Protein AF-0000000066258522 (afdb_homodimer)

Organism: Desulfitobacterium hafniense (strain DSM 10664 / DCB-2) (NCBI:txid272564)

Secondary structure (DSSP, 8-state):
--EEEEE---SHHHHHHHHHHT-SEEEEE--TTSTTB--HHHHHHHHHTSPSS-EEEEEESS--HHHHHHHHHHHT-SEEEE-SS--GGGGTTSSSEEEEEEEEE----SS------------------S--GGGTTPPTTS-SEEEEEEE-TT--S---PPP-TTSHHHHHHHHHHHHTTSPEEE-SS--TTTHHHHHHHH--SEEEESGGGEETTEE-HHHHHHHHHHHHHS---/--EEEEE---SHHHHHHHHHHT-SEEEEE--TTSTTB--HHHHHHHHHTSPSS-EEEEEESS--HHHHHHHHHHHT-SEEEE-SS--GGGGTTSSSEEEEEEEEE----S-------------------S--GGGTTPPTTS-SEEEEEEE-TT-SS---PPP-TTSHHHHHHHHHHHHTTSPEEE-SS--TTTHHHHHHHH--SEEEESGGGEETTEE-HHHHHHHHHHHTTS---

Sequence (474 aa):
MPRIKICGIRTREEARWAAEAGADALGFIFAPHSKRYIQPETAREIILSLPPLISKVGVFAQASPEHVGRIVHECSLDTIQLHGNEDPRLYRHLSVTKIKAFSFPSAPAPGNSSAAAPDFSLVETSPSSSLPTSFRELPPASLHGILLDSSAGGRTGGTGIPLPWHTPEFQDFLHQVGDLGYPLILAGGLNPDNILEAIRLTRPYGVDVSSGVERNGRKDREKIQHFISQARKESPLMPRIKICGIRTREEARWAAEAGADALGFIFAPHSKRYIQPETAREIILSLPPLISKVGVFAQASPEHVGRIVHECSLDTIQLHGNEDPRLYRHLSVTKIKAFSFPSAPAPGNSSAAAPDFSLVETSPSSSLPTSFRELPPASLHGILLDSSAGGRTGGTGIPLPWHTPEFQDFLHQVGDLGYPLILAGGLNPDNILEAIRLTRPYGVDVSSGVERNGRKDREKIQHFISQARKESPL

Foldseek 3Di:
DAAEEEELDAALVLLVLLVVLPHQEYEAECEVVDPSHYDLVRLLVSLVPHDPRHAYEYEYEPDQLVVVLVSCVSNVHQEYEYLYPDQLQNNQPRNHAYEYEDEDEDPQPPDDPDDCDDPCDPPCPPVPVDPPPVLLDDDPSSHAAYEYEYDYDGDSDQPLDDDPLVDPSVVVSLVNRVNSVHFYEYEHNDFLVCLLVNCVSRVGNHYYYYCRQDDPRHGDSVRSSSNSVSNPVPPDD/DAAEEEELDAALVLLVLLVVLPHQEYEAECEVVDPSHYDLVRLLVSLVPHDPRHAYEYEYEPDQLVVVLVSCVSNVHQEYEYLYPDQLQNNQPRNHAYEYEDEDEDPAPPDDPDDCDDPCDPPPPPVPVDPPPVLLDDDPSSHAAYEYEYPYDGDSDQPLDDDPLPDPSVVVSLVNRVNSVHFYEYEHNDFLVCLLVNCVSRVGNHYYYYCRQDDPRHGDSVRSSSNSVSNPVPPDD

Radius of gyration: 22.76 Å; Cα contacts (8 Å, |Δi|>4): 974; chains: 2; bounding box: 41×81×50 Å

InterPro domains:
  IPR001240 N-(5'phosphoribosyl) anthranilate isomerase (PRAI) domain [MF_00135] (2-234)
  IPR001240 N-(5'phosphoribosyl) anthranilate isomerase (PRAI) domain [PF00697] (4-106)
  IPR001240 N-(5'phosphoribosyl) anthranilate isomerase (PRAI) domain [PF00697] (145-229)
  IPR001240 N-(5'phosphoribosyl) anthranilate isomerase (PRAI) domain [cd00405] (4-231)
  IPR011060 Ribulose-phosphate binding barrel [SSF51366] (3-231)
  IPR013785 Aldolase-type TIM barrel [G3DSA:3.20.20.70] (1-233)
  IPR044643 N-(5'-phosphoribosyl)anthranilate isomerase family [PTHR42894] (2-233)

Nearest PDB structures (foldseek):
  1nsj-assembly1_A-2  TM=8.800E-01  e=4.782E-19  Thermotoga maritima
  1lbm-assembly1_A  TM=8.887E-01  e=1.261E-18  Thermotoga maritima
  1v5x-assembly1_B  TM=8.695E-01  e=4.517E-19  Thermus thermophilus
  1dl3-assembly1_A  TM=8.930E-01  e=5.750E-17  Thermotoga maritima
  4wui-assembly1_A  TM=8.350E-01  e=5.700E-14  Jonesia denitrificans DSM 20603

pLDDT: mean 83.83, std 21.77, range [24.44, 98.88]

Solvent-accessible surface area (backbone atoms only — not comparable to full-atom values): 25478 Å² total; per-residue (Å²): 92,52,44,38,32,46,38,49,44,79,46,58,65,51,47,48,44,39,51,74,53,60,40,32,25,42,24,35,27,60,27,82,90,46,94,43,45,46,55,65,70,59,48,21,59,40,51,53,67,42,58,66,70,47,36,37,29,39,34,35,48,77,64,53,54,67,58,50,50,50,49,33,56,70,34,39,40,40,28,40,31,41,59,36,88,67,63,50,67,72,45,39,86,51,62,44,46,32,32,42,42,44,67,44,83,50,73,76,75,81,77,92,85,66,86,74,68,83,73,69,56,63,83,62,64,62,75,63,76,59,73,62,72,74,58,52,70,57,59,86,46,26,62,28,26,36,30,42,31,31,32,48,84,59,45,93,50,77,61,51,46,60,59,61,68,84,37,66,69,46,46,53,49,50,48,54,52,51,70,42,72,43,47,39,27,42,36,22,30,36,28,52,89,46,37,52,60,51,42,72,71,61,64,41,53,19,37,41,36,43,67,45,26,38,55,95,90,32,78,29,64,66,42,43,39,46,26,45,54,43,49,57,63,53,61,66,128,90,53,45,39,32,44,39,49,43,78,45,59,65,50,48,48,44,41,52,74,54,59,41,32,23,40,25,34,27,60,27,84,88,44,95,43,44,44,55,65,70,59,50,22,57,41,50,52,66,42,60,67,71,49,37,36,30,38,34,35,48,77,62,53,55,68,58,51,48,49,50,32,56,69,34,39,40,41,28,41,31,40,60,36,86,65,60,51,68,73,44,39,85,50,61,42,44,33,31,43,44,44,68,44,83,51,74,74,71,82,76,91,86,66,87,78,68,83,74,69,59,60,83,61,62,64,73,64,78,60,72,62,73,73,58,54,71,57,60,86,48,25,64,27,27,36,30,43,30,31,31,49,84,64,46,95,49,79,62,51,46,59,58,61,68,85,37,68,68,46,46,52,48,49,49,55,50,52,70,42,71,44,47,38,27,42,36,22,29,35,29,53,88,46,37,50,60,52,42,72,72,60,64,42,53,19,38,40,35,43,65,44,25,39,56,94,90,32,78,29,65,66,41,44,39,45,28,45,54,42,47,55,62,53,62,66,128

Structure (mmCIF, N/CA/C/O backbone):
data_AF-0000000066258522-model_v1
#
loop_
_entity.id
_entity.type
_entity.pdbx_description
1 polymer "N-(5'-phosphoribosyl)anthranilate isomerase"
#
loop_
_atom_site.group_PDB
_atom_site.id
_atom_site.type_symbol
_atom_site.label_atom_id
_atom_site.label_alt_id
_atom_site.label_comp_id
_atom_site.label_asym_id
_atom_site.label_entity_id
_atom_site.label_seq_id
_atom_site.pdbx_PDB_ins_code
_atom_site.Cartn_x
_atom_site.Cartn_y
_atom_site.Cartn_z
_atom_site.occupancy
_atom_site.B_iso_or_equiv
_atom_site.auth_seq_id
_atom_site.auth_comp_id
_atom_site.auth_asym_id
_atom_site.auth_atom_id
_atom_site.pdbx_PDB_model_num
ATOM 1 N N . MET A 1 1 ? 10.305 -8.109 8.281 1 85 1 MET A N 1
ATOM 2 C CA . MET A 1 1 ? 9.031 -8.812 8.211 1 85 1 MET A CA 1
ATOM 3 C C . MET A 1 1 ? 8.461 -8.766 6.797 1 85 1 MET A C 1
ATOM 5 O O . MET A 1 1 ? 8.492 -7.719 6.145 1 85 1 MET A O 1
ATOM 9 N N . PRO A 1 2 ? 7.906 -9.883 6.324 1 95 2 PRO A N 1
ATOM 10 C CA . PRO A 1 2 ? 7.418 -9.875 4.941 1 95 2 PRO A CA 1
ATOM 11 C C . PRO A 1 2 ? 6.102 -9.117 4.785 1 95 2 PRO A C 1
ATOM 13 O O . PRO A 1 2 ? 5.328 -9.016 5.738 1 95 2 PRO A O 1
ATOM 16 N N . ARG A 1 3 ? 5.898 -8.57 3.615 1 97.38 3 ARG A N 1
ATOM 17 C CA . ARG A 1 3 ? 4.574 -8.078 3.244 1 97.38 3 ARG A CA 1
ATOM 18 C C . ARG A 1 3 ? 3.572 -9.227 3.152 1 97.38 3 ARG A C 1
ATOM 20 O O . ARG A 1 3 ? 3.936 -10.352 2.795 1 97.38 3 ARG A O 1
ATOM 27 N N . ILE A 1 4 ? 2.301 -8.945 3.49 1 98.25 4 ILE A N 1
ATOM 28 C CA . ILE A 1 4 ? 1.303 -10.008 3.512 1 98.25 4 ILE A CA 1
ATOM 29 C C . ILE A 1 4 ? 0.142 -9.648 2.59 1 98.25 4 ILE A C 1
ATOM 31 O O . ILE A 1 4 ? -0.5 -8.609 2.768 1 98.25 4 ILE A O 1
ATOM 35 N N . LYS A 1 5 ? -0.1 -10.43 1.602 1 98.75 5 LYS A N 1
ATOM 36 C CA . LYS A 1 5 ? -1.217 -10.297 0.67 1 98.75 5 LYS A CA 1
ATOM 37 C C . LYS A 1 5 ? -2.256 -11.391 0.906 1 98.75 5 LYS A C 1
ATOM 39 O O . LYS A 1 5 ? -1.918 -12.578 0.971 1 98.75 5 LYS A O 1
ATOM 44 N N . ILE A 1 6 ? -3.512 -11.031 1.147 1 98.88 6 ILE A N 1
ATOM 45 C CA . ILE A 1 6 ? -4.637 -11.953 1.169 1 98.88 6 ILE A CA 1
ATOM 46 C C . ILE A 1 6 ? -5.359 -11.922 -0.176 1 98.88 6 ILE A C 1
ATOM 48 O O . ILE A 1 6 ? -5.922 -10.891 -0.56 1 98.88 6 ILE A O 1
ATOM 52 N N . CYS A 1 7 ? -5.418 -13.047 -0.821 1 98.56 7 CYS A N 1
ATOM 53 C CA . CYS A 1 7 ? -5.879 -13.062 -2.205 1 98.56 7 CYS A CA 1
ATOM 54 C C . CYS A 1 7 ? -7.254 -13.711 -2.311 1 98.56 7 CYS A C 1
ATOM 56 O O . CYS A 1 7 ? -7.598 -14.578 -1.505 1 98.56 7 CYS A O 1
ATOM 58 N N . GLY A 1 8 ? -7.973 -13.297 -3.256 1 98.38 8 GLY A N 1
ATOM 59 C CA . GLY A 1 8 ? -9.258 -13.898 -3.553 1 98.38 8 GLY A CA 1
ATOM 60 C C . GLY A 1 8 ? -10.398 -13.312 -2.738 1 98.38 8 GLY A C 1
ATOM 61 O O . GLY A 1 8 ? -11.297 -14.039 -2.307 1 98.38 8 GLY A O 1
ATOM 62 N N . ILE A 1 9 ? -10.328 -12.062 -2.436 1 98.81 9 ILE A N 1
ATOM 63 C CA . ILE A 1 9 ? -11.375 -11.367 -1.693 1 98.81 9 ILE A CA 1
ATOM 64 C C . ILE A 1 9 ? -12.617 -11.219 -2.566 1 98.81 9 ILE A C 1
ATOM 66 O O . ILE A 1 9 ? -12.523 -10.844 -3.738 1 98.81 9 ILE A O 1
ATOM 70 N N . ARG A 1 10 ? -13.812 -11.469 -1.959 1 98.5 10 ARG A N 1
ATOM 71 C CA . ARG A 1 10 ? -15.016 -11.422 -2.779 1 98.5 10 ARG A CA 1
ATOM 72 C C . ARG A 1 10 ? -16.125 -10.617 -2.094 1 98.5 10 ARG A C 1
ATOM 74 O O . ARG A 1 10 ? -17.125 -10.297 -2.715 1 98.5 10 ARG A O 1
ATOM 81 N N . THR A 1 11 ? -15.938 -10.312 -0.788 1 98.31 11 THR A N 1
ATOM 82 C CA . THR A 1 11 ? -16.953 -9.555 -0.068 1 98.31 11 THR A CA 1
ATOM 83 C C . THR A 1 11 ? -16.328 -8.438 0.75 1 98.31 11 THR A C 1
ATOM 85 O O . THR A 1 11 ? -15.125 -8.477 1.039 1 98.31 11 THR A O 1
ATOM 88 N N . ARG A 1 12 ? -17.188 -7.484 1.086 1 97.88 12 ARG A N 1
ATOM 89 C CA . ARG A 1 12 ? -16.75 -6.383 1.938 1 97.88 12 ARG A CA 1
ATOM 90 C C . ARG A 1 12 ? -16.281 -6.891 3.297 1 97.88 12 ARG A C 1
ATOM 92 O O . ARG A 1 12 ? -15.32 -6.375 3.863 1 97.88 12 ARG A O 1
ATOM 99 N N . GLU A 1 13 ? -16.953 -7.855 3.766 1 98.19 13 GLU A N 1
ATOM 100 C CA . GLU A 1 13 ? -16.625 -8.438 5.062 1 98.19 13 GLU A CA 1
ATOM 101 C C . GLU A 1 13 ? -15.234 -9.07 5.043 1 98.19 13 GLU A C 1
ATOM 103 O O . GLU A 1 13 ? -14.43 -8.836 5.945 1 98.19 13 GLU A O 1
ATOM 108 N N . GLU A 1 14 ? -14.953 -9.836 4.031 1 98.69 14 GLU A N 1
ATOM 109 C CA . GLU A 1 14 ? -13.648 -10.461 3.881 1 98.69 14 GLU A CA 1
ATOM 110 C C . GLU A 1 14 ? -12.539 -9.406 3.803 1 98.69 14 GLU A C 1
ATOM 112 O O . GLU A 1 14 ? -11.484 -9.562 4.426 1 98.69 14 GLU A O 1
ATOM 117 N N . ALA A 1 15 ? -12.805 -8.398 3.045 1 98.75 15 ALA A N 1
ATOM 118 C CA . ALA A 1 15 ? -11.844 -7.305 2.912 1 98.75 15 ALA A CA 1
ATOM 119 C C . ALA A 1 15 ? -11.586 -6.633 4.258 1 98.75 15 ALA A C 1
ATOM 121 O O . ALA A 1 15 ? -10.438 -6.348 4.605 1 98.75 15 ALA A O 1
ATOM 122 N N . ARG A 1 16 ? -12.648 -6.418 4.977 1 97.62 16 ARG A N 1
ATOM 123 C CA . ARG A 1 16 ? -12.547 -5.789 6.289 1 97.62 16 ARG A CA 1
ATOM 124 C C . ARG A 1 16 ? -11.742 -6.66 7.25 1 97.62 16 ARG A C 1
ATOM 126 O O . ARG A 1 16 ? -10.875 -6.16 7.973 1 97.62 16 ARG A O 1
ATOM 133 N N . TRP A 1 17 ? -12.008 -7.988 7.266 1 98.44 17 TRP A N 1
ATOM 134 C CA . TRP A 1 17 ? -11.266 -8.906 8.125 1 98.44 17 TRP A CA 1
ATOM 135 C C . TRP A 1 17 ? -9.773 -8.844 7.828 1 98.44 17 TRP A C 1
ATOM 137 O O . TRP A 1 17 ? -8.961 -8.758 8.75 1 98.44 17 TRP A O 1
ATOM 147 N N . ALA A 1 18 ? -9.438 -8.836 6.574 1 98.62 18 ALA A N 1
ATOM 148 C CA . ALA A 1 18 ? -8.039 -8.828 6.164 1 98.62 18 ALA A CA 1
ATOM 149 C C . ALA A 1 18 ? -7.363 -7.512 6.547 1 98.62 18 ALA A C 1
ATOM 151 O O . ALA A 1 18 ? -6.254 -7.512 7.082 1 98.62 18 ALA A O 1
ATOM 152 N N . ALA A 1 19 ? -8.062 -6.445 6.266 1 97.31 19 ALA A N 1
ATOM 153 C CA . ALA A 1 19 ? -7.52 -5.125 6.582 1 97.31 19 ALA A CA 1
ATOM 154 C C . ALA A 1 19 ? -7.293 -4.973 8.086 1 97.31 19 ALA A C 1
ATOM 156 O O . ALA A 1 19 ? -6.227 -4.523 8.516 1 97.31 19 ALA A O 1
ATOM 157 N N . GLU A 1 20 ? -8.242 -5.379 8.852 1 95.56 20 GLU A N 1
ATOM 158 C CA . GLU A 1 20 ? -8.18 -5.258 10.305 1 95.56 20 GLU A CA 1
ATOM 159 C C . GLU A 1 20 ? -7.07 -6.137 10.883 1 95.56 20 GLU A C 1
ATOM 161 O O . GLU A 1 20 ? -6.465 -5.793 11.898 1 95.56 20 GLU A O 1
ATOM 166 N N . ALA A 1 21 ? -6.848 -7.234 10.211 1 96.81 21 ALA A N 1
ATOM 167 C CA . ALA A 1 21 ? -5.82 -8.164 10.68 1 96.81 21 ALA A CA 1
ATOM 168 C C . ALA A 1 21 ? -4.426 -7.652 10.344 1 96.81 21 ALA A C 1
ATOM 170 O O . ALA A 1 21 ? -3.428 -8.156 10.867 1 96.81 21 ALA A O 1
ATOM 171 N N . GLY A 1 22 ? -4.328 -6.68 9.43 1 95.56 22 GLY A N 1
ATOM 172 C CA . GLY A 1 22 ? -3.035 -6.074 9.156 1 95.56 22 GLY A CA 1
ATOM 173 C C . GLY A 1 22 ? -2.471 -6.461 7.801 1 95.56 22 GLY A C 1
ATOM 174 O O . GLY A 1 22 ? -1.265 -6.34 7.566 1 95.56 22 GLY A O 1
ATOM 175 N N . ALA A 1 23 ? -3.322 -6.961 6.906 1 98.12 23 ALA A N 1
ATOM 176 C CA . ALA A 1 23 ? -2.852 -7.266 5.559 1 98.12 23 ALA A CA 1
ATOM 177 C C . ALA A 1 23 ? -2.293 -6.023 4.875 1 98.12 23 ALA A C 1
ATOM 179 O O . ALA A 1 23 ? -2.842 -4.926 5.023 1 98.12 23 ALA A O 1
ATOM 180 N N . ASP A 1 24 ? -1.223 -6.234 4.09 1 98.12 24 ASP A N 1
ATOM 181 C CA . ASP A 1 24 ? -0.611 -5.141 3.344 1 98.12 24 ASP A CA 1
ATOM 182 C C . ASP A 1 24 ? -1.275 -4.969 1.979 1 98.12 24 ASP A C 1
ATOM 184 O O . ASP A 1 24 ? -1.203 -3.895 1.379 1 98.12 24 ASP A O 1
ATOM 188 N N . ALA A 1 25 ? -1.877 -6.043 1.505 1 98.81 25 ALA A N 1
ATOM 189 C CA . ALA A 1 25 ? -2.49 -6.051 0.179 1 98.81 25 ALA A CA 1
ATOM 190 C C . ALA A 1 25 ? -3.67 -7.02 0.127 1 98.81 25 ALA A C 1
ATOM 192 O O . ALA A 1 25 ? -3.678 -8.039 0.822 1 98.81 25 ALA A O 1
ATOM 193 N N . LEU A 1 26 ? -4.613 -6.664 -0.633 1 98.88 26 LEU A N 1
ATOM 194 C CA . LEU A 1 26 ? -5.746 -7.527 -0.952 1 98.88 26 LEU A CA 1
ATOM 195 C C . LEU A 1 26 ? -5.781 -7.848 -2.443 1 98.88 26 LEU A C 1
ATOM 197 O O . LEU A 1 26 ? -5.547 -6.969 -3.277 1 98.88 26 LEU A O 1
ATOM 201 N N . GLY A 1 27 ? -6.016 -9.109 -2.758 1 98.88 27 GLY A N 1
ATOM 202 C CA . GLY A 1 27 ? -6.109 -9.547 -4.141 1 98.88 27 GLY A CA 1
ATOM 203 C C . GLY A 1 27 ? -7.535 -9.797 -4.598 1 98.88 27 GLY A C 1
ATOM 204 O O . GLY A 1 27 ? -8.328 -10.383 -3.861 1 98.88 27 GLY A O 1
ATOM 205 N N . PHE A 1 28 ? -7.832 -9.32 -5.73 1 98.88 28 PHE A N 1
ATOM 206 C CA . PHE A 1 28 ? -9.109 -9.508 -6.41 1 98.88 28 PHE A CA 1
ATOM 207 C C . PHE A 1 28 ? -8.906 -10.234 -7.738 1 98.88 28 PHE A C 1
ATOM 209 O O . PHE A 1 28 ? -8.164 -9.766 -8.602 1 98.88 28 PHE A O 1
ATOM 216 N N . ILE A 1 29 ? -9.555 -11.375 -7.895 1 98.62 29 ILE A N 1
ATOM 217 C CA . ILE A 1 29 ? -9.273 -12.234 -9.031 1 98.62 29 ILE A CA 1
ATOM 218 C C . ILE A 1 29 ? -10.273 -11.953 -10.156 1 98.62 29 ILE A C 1
ATOM 220 O O . ILE A 1 29 ? -11.477 -12.164 -9.992 1 98.62 29 ILE A O 1
ATOM 224 N N . PHE A 1 30 ? -9.766 -11.539 -11.32 1 98.62 30 PHE A N 1
ATOM 225 C CA . PHE A 1 30 ? -10.586 -11.195 -12.477 1 98.62 30 PHE A CA 1
ATOM 226 C C . PHE A 1 30 ? -10.422 -12.234 -13.586 1 98.62 30 PHE A C 1
ATOM 228 O O . PHE A 1 30 ? -10.844 -12 -14.719 1 98.62 30 PHE A O 1
ATOM 235 N N . ALA A 1 31 ? -9.766 -13.32 -13.25 1 95.62 31 ALA A N 1
ATOM 236 C CA . ALA A 1 31 ? -9.688 -14.438 -14.18 1 95.62 31 ALA A CA 1
ATOM 237 C C . ALA A 1 31 ? -10.984 -15.242 -14.18 1 95.62 31 ALA A C 1
ATOM 239 O O . ALA A 1 31 ? -11.32 -15.891 -13.18 1 95.62 31 ALA A O 1
ATOM 240 N N . PRO A 1 32 ? -11.703 -15.336 -15.258 1 90.88 32 PRO A N 1
ATOM 241 C CA . PRO A 1 32 ? -13.07 -15.875 -15.273 1 90.88 32 PRO A CA 1
ATOM 242 C C . PRO A 1 32 ? -13.125 -17.344 -14.852 1 90.88 32 PRO A C 1
ATOM 244 O O . PRO A 1 32 ? -14.148 -17.797 -14.336 1 90.88 32 PRO A O 1
ATOM 247 N N . HIS A 1 33 ? -12.195 -18.172 -14.992 1 90.19 33 HIS A N 1
ATOM 248 C CA . HIS A 1 33 ? -12.242 -19.609 -14.703 1 90.19 33 HIS A CA 1
ATOM 249 C C . HIS A 1 33 ? -11.906 -19.875 -13.242 1 90.19 33 HIS A C 1
ATOM 251 O O . HIS A 1 33 ? -11.984 -21.031 -12.789 1 90.19 33 HIS A O 1
ATOM 257 N N . SER A 1 34 ? -11.617 -18.875 -12.516 1 92.81 34 SER A N 1
ATOM 258 C CA . SER A 1 34 ? -11.266 -19.047 -11.109 1 92.81 34 SER A CA 1
ATOM 259 C C . SER A 1 34 ? -12.516 -19.203 -10.25 1 92.81 34 SER A C 1
ATOM 261 O O . SER A 1 34 ? -13.516 -18.516 -10.461 1 92.81 34 SER A O 1
ATOM 263 N N . LYS A 1 35 ? -12.422 -20.078 -9.25 1 93.56 35 LYS A N 1
ATOM 264 C CA . LYS A 1 35 ? -13.5 -20.25 -8.273 1 93.56 35 LYS A CA 1
ATOM 265 C C . LYS A 1 35 ? -13.648 -19 -7.41 1 93.56 35 LYS A C 1
ATOM 267 O O . LYS A 1 35 ? -14.672 -18.828 -6.734 1 93.56 35 LYS A O 1
ATOM 272 N N . ARG A 1 36 ? -12.711 -18.141 -7.469 1 96.56 36 ARG A N 1
ATOM 273 C CA . ARG A 1 36 ? -12.719 -16.953 -6.637 1 96.56 36 ARG A CA 1
ATOM 274 C C . ARG A 1 36 ? -12.875 -15.695 -7.488 1 96.56 36 ARG A C 1
ATOM 276 O O . ARG A 1 36 ? -12.531 -14.594 -7.051 1 96.56 36 ARG A O 1
ATOM 283 N N . TYR A 1 37 ? -13.383 -15.906 -8.641 1 97.56 37 TYR A N 1
ATOM 284 C CA . TYR A 1 37 ? -13.641 -14.789 -9.539 1 97.56 37 TYR A CA 1
ATOM 285 C C . TYR A 1 37 ? -14.586 -13.781 -8.898 1 97.56 37 TYR A C 1
ATOM 287 O O . TYR A 1 37 ? -15.516 -14.156 -8.18 1 97.56 37 TYR A O 1
ATOM 295 N N . ILE A 1 38 ? -14.359 -12.484 -9.203 1 98.44 38 ILE A N 1
ATOM 296 C CA . ILE A 1 38 ? -15.242 -11.422 -8.742 1 98.44 38 ILE A CA 1
ATOM 297 C C . ILE A 1 38 ? -15.539 -10.469 -9.898 1 98.44 38 ILE A C 1
ATOM 299 O O . ILE A 1 38 ? -14.656 -10.164 -10.711 1 98.44 38 ILE A O 1
ATOM 303 N N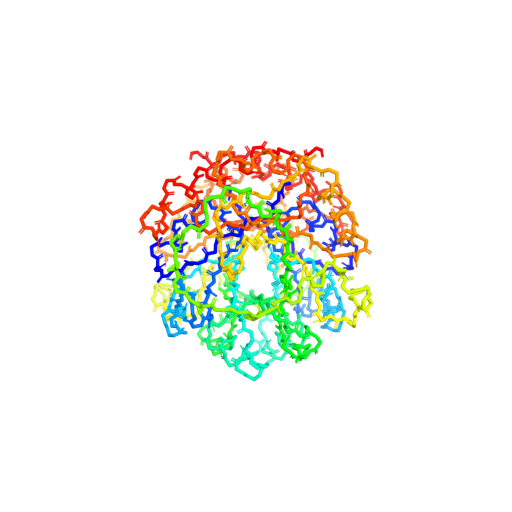 . GLN A 1 39 ? -16.719 -9.969 -9.961 1 98.25 39 GLN A N 1
ATOM 304 C CA . GLN A 1 39 ? -17.094 -8.977 -10.961 1 98.25 39 GLN A CA 1
ATOM 305 C C . GLN A 1 39 ? -16.469 -7.621 -10.656 1 98.25 39 GLN A C 1
ATOM 307 O O . GLN A 1 39 ? -16.406 -7.203 -9.5 1 98.25 39 GLN A O 1
ATOM 312 N N . PRO A 1 40 ? -16.078 -6.945 -11.719 1 98.31 40 PRO A N 1
ATOM 313 C CA . PRO A 1 40 ? -15.445 -5.641 -11.508 1 98.31 40 PRO A CA 1
ATOM 314 C C . PRO A 1 40 ? -16.312 -4.684 -10.703 1 98.31 40 PRO A C 1
ATOM 316 O O . PRO A 1 40 ? -15.812 -3.969 -9.836 1 98.31 40 PRO A O 1
ATOM 319 N N . GLU A 1 41 ? -17.594 -4.668 -10.914 1 97.81 41 GLU A N 1
ATOM 320 C CA . GLU A 1 41 ? -18.5 -3.773 -10.195 1 97.81 41 GLU A CA 1
ATOM 321 C C . GLU A 1 41 ? -18.469 -4.047 -8.695 1 97.81 41 GLU A C 1
ATOM 323 O O . GLU A 1 41 ? -18.453 -3.115 -7.887 1 97.81 41 GLU A O 1
ATOM 328 N N . THR A 1 42 ? -18.469 -5.297 -8.375 1 98.25 42 THR A N 1
ATOM 329 C CA . THR A 1 42 ? -18.422 -5.691 -6.969 1 98.25 42 THR A CA 1
ATOM 330 C C . THR A 1 42 ? -17.062 -5.352 -6.363 1 98.25 42 THR A C 1
ATOM 332 O O . THR A 1 42 ? -16.984 -4.824 -5.254 1 98.25 42 THR A O 1
ATOM 335 N N . ALA A 1 43 ? -16.016 -5.668 -7.102 1 98.62 43 ALA A N 1
ATOM 336 C CA . ALA A 1 43 ? -14.672 -5.344 -6.641 1 98.62 43 ALA A CA 1
ATOM 337 C C . ALA A 1 43 ? -14.531 -3.846 -6.375 1 98.62 43 ALA A C 1
ATOM 339 O O . ALA A 1 43 ? -13.953 -3.443 -5.359 1 98.62 43 ALA A O 1
ATOM 340 N N . ARG A 1 44 ? -15.055 -3.062 -7.258 1 97.56 44 ARG A N 1
ATOM 341 C CA . ARG A 1 44 ? -15 -1.61 -7.129 1 97.56 44 ARG A CA 1
ATOM 342 C C . ARG A 1 44 ? -15.648 -1.15 -5.828 1 97.56 44 ARG A C 1
ATOM 344 O O . ARG A 1 44 ? -15.086 -0.333 -5.102 1 97.56 44 ARG A O 1
ATOM 351 N N . GLU A 1 45 ? -16.766 -1.674 -5.527 1 96.38 45 GLU A N 1
ATOM 352 C CA . GLU A 1 45 ? -17.484 -1.298 -4.305 1 96.38 45 GLU A CA 1
ATOM 353 C C . GLU A 1 45 ? -16.656 -1.63 -3.066 1 96.38 45 GLU A C 1
ATOM 355 O O . GLU A 1 45 ? -16.578 -0.828 -2.135 1 96.38 45 GLU A O 1
ATOM 360 N N . ILE A 1 46 ? -16.062 -2.766 -3.098 1 97.94 46 ILE A N 1
ATOM 361 C CA . ILE A 1 46 ? -15.242 -3.199 -1.975 1 97.94 46 ILE A CA 1
ATOM 362 C C . ILE A 1 46 ? -14.016 -2.297 -1.854 1 97.94 46 ILE A C 1
ATOM 364 O O . ILE A 1 46 ? -13.719 -1.795 -0.769 1 97.94 46 ILE A O 1
ATOM 368 N N . ILE A 1 47 ? -13.367 -2.037 -2.943 1 97.75 47 ILE A N 1
ATOM 369 C CA . ILE A 1 47 ? -12.094 -1.32 -2.98 1 97.75 47 ILE A CA 1
ATOM 370 C C . ILE A 1 47 ? -12.305 0.123 -2.527 1 97.75 47 ILE A C 1
ATOM 372 O O . ILE A 1 47 ? -11.492 0.667 -1.773 1 97.75 47 ILE A O 1
ATOM 376 N N . LEU A 1 48 ? -13.375 0.722 -2.932 1 93.12 48 LEU A N 1
ATOM 377 C CA . LEU A 1 48 ? -13.672 2.107 -2.58 1 93.12 48 LEU A CA 1
ATOM 378 C C . LEU A 1 48 ? -13.906 2.248 -1.081 1 93.12 48 LEU A C 1
ATOM 380 O O . LEU A 1 48 ? -13.828 3.352 -0.537 1 93.12 48 LEU A O 1
ATOM 384 N N . SER A 1 49 ? -14.156 1.163 -0.448 1 93 49 SER A N 1
ATOM 385 C CA . SER A 1 49 ? -14.469 1.212 0.976 1 93 49 SER A CA 1
ATOM 386 C C . SER A 1 49 ? -13.258 0.859 1.824 1 93 49 SER A C 1
ATOM 388 O O . SER A 1 49 ? -13.312 0.903 3.055 1 93 49 SER A O 1
ATOM 390 N N . LEU A 1 50 ? -12.164 0.574 1.26 1 96.56 50 LEU A N 1
ATOM 391 C CA . LEU A 1 50 ? -10.969 0.152 1.984 1 96.56 50 LEU A CA 1
ATOM 392 C C . LEU A 1 50 ? -10.281 1.345 2.645 1 96.56 50 LEU A C 1
ATOM 394 O O . LEU A 1 50 ? -10.312 2.455 2.109 1 96.56 50 LEU A O 1
ATOM 398 N N . PRO A 1 51 ? -9.695 1.116 3.846 1 96.69 51 PRO A N 1
ATOM 399 C CA . PRO A 1 51 ? -8.836 2.156 4.414 1 96.69 51 PRO A CA 1
ATOM 400 C C . PRO A 1 51 ? -7.605 2.441 3.553 1 96.69 51 PRO A C 1
ATOM 402 O O . PRO A 1 51 ? -7.285 1.663 2.648 1 96.69 51 PRO A O 1
ATOM 405 N N . PRO A 1 52 ? -6.984 3.576 3.787 1 97.56 52 PRO A N 1
ATOM 406 C CA . PRO A 1 52 ? -5.805 3.914 2.986 1 97.56 52 PRO A CA 1
ATOM 407 C C . PRO A 1 52 ? -4.602 3.031 3.307 1 97.56 52 PRO A C 1
ATOM 409 O O . PRO A 1 52 ? -4.586 2.354 4.336 1 97.56 52 PRO A O 1
ATOM 412 N N . LEU A 1 53 ? -3.65 2.996 2.387 1 98.12 53 LEU A N 1
ATOM 413 C CA . LEU A 1 53 ? -2.318 2.43 2.566 1 98.12 53 LEU A CA 1
ATOM 414 C C . LEU A 1 53 ? -2.371 0.905 2.57 1 98.12 53 LEU A C 1
ATOM 416 O O . LEU A 1 53 ? -1.612 0.255 3.293 1 98.12 53 LEU A O 1
ATOM 420 N N . ILE A 1 54 ? -3.346 0.374 1.915 1 98.12 54 ILE A N 1
ATOM 421 C CA . ILE A 1 54 ? -3.432 -1.038 1.56 1 98.12 54 ILE A CA 1
ATOM 422 C C . ILE A 1 54 ? -3.41 -1.19 0.04 1 98.12 54 ILE A C 1
ATOM 424 O O . ILE A 1 54 ? -4.137 -0.489 -0.67 1 98.12 54 ILE A O 1
ATOM 428 N N . SER A 1 55 ? -2.557 -2.08 -0.483 1 98.69 55 SER A N 1
ATOM 429 C CA . SER A 1 55 ? -2.48 -2.285 -1.926 1 98.69 55 SER A CA 1
ATOM 430 C C . SER A 1 55 ? -3.676 -3.084 -2.434 1 98.69 55 SER A C 1
ATOM 432 O O . SER A 1 55 ? -4.117 -4.031 -1.781 1 98.69 55 SER A O 1
ATOM 434 N N . LYS A 1 56 ? -4.207 -2.697 -3.504 1 98.75 56 LYS A N 1
ATOM 435 C CA . LYS A 1 56 ? -5.309 -3.354 -4.199 1 98.75 56 LYS A CA 1
ATOM 436 C C . LYS A 1 56 ? -4.82 -4.051 -5.469 1 98.75 56 LYS A C 1
ATOM 438 O O . LYS A 1 56 ? -4.551 -3.395 -6.477 1 98.75 56 LYS A O 1
ATOM 443 N N . VAL A 1 57 ? -4.754 -5.328 -5.438 1 98.88 57 VAL A N 1
ATOM 444 C CA . VAL A 1 57 ? -4.113 -6.098 -6.5 1 98.88 57 VAL A CA 1
ATOM 445 C C . VAL A 1 57 ? -5.176 -6.773 -7.359 1 98.88 57 VAL A C 1
ATOM 447 O O . VAL A 1 57 ? -6 -7.543 -6.852 1 98.88 57 VAL A O 1
ATOM 450 N N . GLY A 1 58 ? -5.215 -6.445 -8.609 1 98.88 58 GLY A N 1
ATOM 451 C CA . GLY A 1 58 ? -6.008 -7.223 -9.555 1 98.88 58 GLY A CA 1
ATOM 452 C C . GLY A 1 58 ? -5.246 -8.391 -10.148 1 98.88 58 GLY A C 1
ATOM 453 O O . GLY A 1 58 ? -4.172 -8.211 -10.727 1 98.88 58 GLY A O 1
ATOM 454 N N . VAL A 1 59 ? -5.785 -9.57 -10.039 1 98.69 59 VAL A N 1
ATOM 455 C CA . VAL A 1 59 ? -5.168 -10.773 -10.586 1 98.69 59 VAL A CA 1
ATOM 456 C C . VAL A 1 59 ? -5.812 -11.125 -11.922 1 98.69 59 VAL A C 1
ATOM 458 O O . VAL A 1 59 ? -7.031 -11.312 -12 1 98.69 59 VAL A O 1
ATOM 461 N N . PHE A 1 60 ? -4.996 -11.227 -12.914 1 98.06 60 PHE A N 1
ATOM 462 C CA . PHE A 1 60 ? -5.449 -11.516 -14.273 1 98.06 60 PHE A CA 1
ATOM 463 C C . PHE A 1 60 ? -4.723 -12.727 -14.836 1 98.06 60 PHE A C 1
ATOM 465 O O . PHE A 1 60 ? -3.623 -13.062 -14.398 1 98.06 60 PHE A O 1
ATOM 472 N N . ALA A 1 61 ? -5.352 -13.383 -15.773 1 94.56 61 ALA A N 1
ATOM 473 C CA . ALA A 1 61 ? -4.746 -14.484 -16.531 1 94.56 61 ALA A CA 1
ATOM 474 C C . ALA A 1 61 ? -5.145 -14.422 -18 1 94.56 61 ALA A C 1
ATOM 476 O O . ALA A 1 61 ? -6.32 -14.578 -18.328 1 94.56 61 ALA A O 1
ATOM 477 N N . GLN A 1 62 ? -4.199 -14.102 -18.828 1 92.62 62 GLN A N 1
ATOM 478 C CA . GLN A 1 62 ? -4.379 -14.07 -20.266 1 92.62 62 GLN A CA 1
ATOM 479 C C . GLN A 1 62 ? -5.367 -12.984 -20.688 1 92.62 62 GLN A C 1
ATOM 481 O O . GLN A 1 62 ? -6.191 -13.195 -21.578 1 92.62 62 GLN A O 1
ATOM 486 N N . ALA A 1 63 ? -5.43 -11.945 -19.969 1 95.62 63 ALA A N 1
ATOM 487 C CA . ALA A 1 63 ? -6.246 -10.781 -20.312 1 95.62 63 ALA A CA 1
ATOM 488 C C . ALA A 1 63 ? -5.438 -9.758 -21.094 1 95.62 63 ALA A C 1
ATOM 490 O O . ALA A 1 63 ? -4.262 -9.523 -20.812 1 95.62 63 ALA A O 1
ATOM 491 N N . SER A 1 64 ? -6.02 -9.148 -22.094 1 97.06 64 SER A N 1
ATOM 492 C CA . SER A 1 64 ? -5.332 -8.141 -22.891 1 97.06 64 SER A CA 1
ATOM 493 C C . SER A 1 64 ? -4.988 -6.91 -22.062 1 97.06 64 SER A C 1
ATOM 495 O O . SER A 1 64 ? -5.68 -6.594 -21.094 1 97.06 64 SER A O 1
ATOM 497 N N . PRO A 1 65 ? -3.936 -6.191 -22.484 1 97.25 65 PRO A N 1
ATOM 498 C CA . PRO A 1 65 ? -3.59 -4.957 -21.781 1 97.25 65 PRO A CA 1
ATOM 499 C C . PRO A 1 65 ? -4.746 -3.959 -21.734 1 97.25 65 PRO A C 1
ATOM 501 O O . PRO A 1 65 ? -4.922 -3.256 -20.734 1 97.25 65 PRO A O 1
ATOM 504 N N . GLU A 1 66 ? -5.516 -3.885 -22.781 1 97.94 66 GLU A N 1
ATOM 505 C CA . GLU A 1 66 ? -6.652 -2.973 -22.844 1 97.94 66 GLU A CA 1
ATOM 506 C C . GLU A 1 66 ? -7.703 -3.336 -21.797 1 97.94 66 GLU A C 1
ATOM 508 O O . GLU A 1 66 ? -8.219 -2.465 -21.094 1 97.94 66 GLU A O 1
ATOM 513 N N . HIS A 1 67 ? -7.977 -4.59 -21.75 1 97.94 67 HIS A N 1
ATOM 514 C CA . HIS A 1 67 ? -8.953 -5.07 -20.781 1 97.94 67 HIS A CA 1
ATOM 515 C C . HIS A 1 67 ? -8.461 -4.844 -19.359 1 97.94 67 HIS A C 1
ATOM 517 O O . HIS A 1 67 ? -9.211 -4.359 -18.5 1 97.94 67 HIS A O 1
ATOM 523 N N . VAL A 1 68 ? -7.23 -5.184 -19.094 1 98.44 68 VAL A N 1
ATOM 524 C CA . VAL A 1 68 ? -6.629 -4.98 -17.781 1 98.44 68 VAL A CA 1
ATOM 525 C C . VAL A 1 68 ? -6.68 -3.5 -17.406 1 98.44 68 VAL A C 1
ATOM 527 O O . VAL A 1 68 ? -7.07 -3.145 -16.297 1 98.44 68 VAL A O 1
ATOM 530 N N . GLY A 1 69 ? -6.352 -2.643 -18.344 1 97.81 69 GLY A N 1
ATOM 531 C CA . GLY A 1 69 ? -6.379 -1.207 -18.109 1 97.81 69 GLY A CA 1
ATOM 532 C C . GLY A 1 69 ? -7.754 -0.69 -17.734 1 97.81 69 GLY A C 1
ATOM 533 O O . GLY A 1 69 ? -7.887 0.165 -16.859 1 97.81 69 GLY A O 1
ATOM 534 N N . ARG A 1 70 ? -8.734 -1.182 -18.406 1 97.88 70 ARG A N 1
ATOM 535 C CA . ARG A 1 70 ? -10.109 -0.78 -18.109 1 97.88 70 ARG A CA 1
ATOM 536 C C . ARG A 1 70 ? -10.484 -1.144 -16.672 1 97.88 70 ARG A C 1
ATOM 538 O O . ARG A 1 70 ? -11.062 -0.329 -15.953 1 97.88 70 ARG A O 1
ATOM 545 N N . ILE A 1 71 ? -10.164 -2.312 -16.25 1 98.44 71 ILE A N 1
ATOM 546 C CA . ILE A 1 71 ? -10.508 -2.779 -14.914 1 98.44 71 ILE A CA 1
ATOM 547 C C . ILE A 1 71 ? -9.703 -2.006 -13.875 1 98.44 71 ILE A C 1
ATOM 549 O O . ILE A 1 71 ? -10.227 -1.657 -12.812 1 98.44 71 ILE A O 1
ATOM 553 N N . VAL A 1 72 ? -8.43 -1.747 -14.195 1 97.94 72 VAL A N 1
ATOM 554 C CA . VAL A 1 72 ? -7.582 -0.953 -13.312 1 97.94 72 VAL A CA 1
ATOM 555 C C . VAL A 1 72 ? -8.25 0.389 -13.023 1 97.94 72 VAL A C 1
ATOM 557 O O . VAL A 1 72 ? -8.352 0.801 -11.867 1 97.94 72 VAL A O 1
ATOM 560 N N . HIS A 1 73 ? -8.711 0.987 -14.062 1 95.25 73 HIS A N 1
ATOM 561 C CA . HIS A 1 73 ? -9.344 2.295 -13.922 1 95.25 73 HIS A CA 1
ATOM 562 C C . HIS A 1 73 ? -10.688 2.186 -13.211 1 95.25 73 HIS A C 1
ATOM 564 O O . HIS A 1 73 ? -10.977 2.957 -12.297 1 95.25 73 HIS A O 1
ATOM 570 N N . GLU A 1 74 ? -11.438 1.241 -13.586 1 96.12 74 GLU A N 1
ATOM 571 C CA . GLU A 1 74 ? -12.781 1.065 -13.039 1 96.12 74 GLU A CA 1
ATOM 572 C C . GLU A 1 74 ? -12.734 0.768 -11.547 1 96.12 74 GLU A C 1
ATOM 574 O O . GLU A 1 74 ? -13.57 1.268 -10.781 1 96.12 74 GLU A O 1
ATOM 579 N N . CYS A 1 75 ? -11.812 0.016 -11.117 1 97.31 75 CYS A N 1
ATOM 580 C CA . CYS A 1 75 ? -11.789 -0.488 -9.75 1 97.31 75 CYS A CA 1
ATOM 581 C C . CYS A 1 75 ? -10.789 0.281 -8.898 1 97.31 75 CYS A C 1
ATOM 583 O O . CYS A 1 75 ? -10.688 0.052 -7.695 1 97.31 75 CYS A O 1
ATOM 585 N N . SER A 1 76 ? -10.016 1.181 -9.5 1 95.88 76 SER A N 1
ATOM 586 C CA . SER A 1 76 ? -8.969 1.926 -8.805 1 95.88 76 SER A CA 1
ATOM 587 C C . SER A 1 76 ? -7.914 0.989 -8.227 1 95.88 76 SER A C 1
ATOM 589 O O . SER A 1 76 ? -7.52 1.134 -7.066 1 95.88 76 SER A O 1
ATOM 591 N N . LEU A 1 77 ? -7.523 0.012 -9.047 1 98.19 77 LEU A N 1
ATOM 592 C CA . LEU A 1 77 ? -6.426 -0.866 -8.656 1 98.19 77 LEU A CA 1
ATOM 593 C C . LEU A 1 77 ? -5.094 -0.118 -8.688 1 98.19 77 LEU A C 1
ATOM 595 O O . LEU A 1 77 ? -4.922 0.818 -9.469 1 98.19 77 LEU A O 1
ATOM 599 N N . ASP A 1 78 ? -4.152 -0.535 -7.812 1 98.12 78 ASP A N 1
ATOM 600 C CA . ASP A 1 78 ? -2.838 0.098 -7.844 1 98.12 78 ASP A CA 1
ATOM 601 C C . ASP A 1 78 ? -1.756 -0.903 -8.242 1 98.12 78 ASP A C 1
ATOM 603 O O . ASP A 1 78 ? -0.605 -0.524 -8.469 1 98.12 78 ASP A O 1
ATOM 607 N N . THR A 1 79 ? -2.119 -2.143 -8.367 1 98.56 79 THR A N 1
ATOM 608 C CA . THR A 1 79 ? -1.205 -3.229 -8.703 1 98.56 79 THR A CA 1
ATOM 609 C C . THR A 1 79 ? -1.902 -4.27 -9.578 1 98.56 79 THR A C 1
ATOM 611 O O . THR A 1 79 ? -3.072 -4.586 -9.359 1 98.56 79 THR A O 1
ATOM 614 N N . ILE A 1 80 ? -1.218 -4.789 -10.555 1 98.56 80 ILE A N 1
ATOM 615 C CA . ILE A 1 80 ? -1.73 -5.926 -11.312 1 98.56 80 ILE A CA 1
ATOM 616 C C . ILE A 1 80 ? -0.795 -7.121 -11.148 1 98.56 80 ILE A C 1
ATOM 618 O O . ILE A 1 80 ? 0.42 -6.953 -11.023 1 98.56 80 ILE A O 1
ATOM 622 N N . GLN A 1 81 ? -1.338 -8.219 -11.086 1 98.12 81 GLN A N 1
ATOM 623 C CA . GLN A 1 81 ? -0.649 -9.508 -11.094 1 98.12 81 GLN A CA 1
ATOM 624 C C . GLN A 1 81 ? -1.007 -10.312 -12.336 1 98.12 81 GLN A C 1
ATOM 626 O O . GLN A 1 81 ? -2.184 -10.586 -12.594 1 98.12 81 GLN A O 1
ATOM 631 N N . LEU A 1 82 ? -0.032 -10.57 -13.094 1 96.38 82 LEU A N 1
ATOM 632 C CA . LEU A 1 82 ? -0.19 -11.383 -14.297 1 96.38 82 LEU A CA 1
ATOM 633 C C . LEU A 1 82 ? 0.098 -12.852 -14 1 96.38 82 LEU A C 1
ATOM 635 O O . LEU A 1 82 ? 1.256 -13.242 -13.828 1 96.38 82 LEU A O 1
ATOM 639 N N . HIS A 1 83 ? -0.932 -13.602 -14.039 1 92.69 83 HIS A N 1
ATOM 640 C CA . HIS A 1 83 ? -0.851 -14.977 -13.562 1 92.69 83 HIS A CA 1
ATOM 641 C C . HIS A 1 83 ? -0.798 -15.961 -14.727 1 92.69 83 HIS A C 1
ATOM 643 O O . HIS A 1 83 ? -0.583 -17.156 -14.523 1 92.69 83 HIS A O 1
ATOM 649 N N . GLY A 1 84 ? -1.02 -15.477 -15.914 1 87.94 84 GLY A N 1
ATOM 650 C CA . GLY A 1 84 ? -0.927 -16.328 -17.094 1 87.94 84 GLY A CA 1
ATOM 651 C C . GLY A 1 84 ? 0.429 -16.25 -17.766 1 87.94 84 GLY A C 1
ATOM 652 O O . GLY A 1 84 ? 1.45 -16.062 -17.109 1 87.94 84 GLY A O 1
ATOM 653 N N . ASN A 1 85 ? 0.477 -16.5 -19.031 1 85.31 85 ASN A N 1
ATOM 654 C CA . ASN A 1 85 ? 1.715 -16.469 -19.812 1 85.31 85 ASN A CA 1
ATOM 655 C C . ASN A 1 85 ? 1.943 -15.109 -20.453 1 85.31 85 ASN A C 1
ATOM 657 O O . ASN A 1 85 ? 2.611 -15.016 -21.484 1 85.31 85 ASN A O 1
ATOM 661 N N . GLU A 1 86 ? 1.445 -14.102 -19.859 1 89 86 GLU A N 1
ATOM 662 C CA . GLU A 1 86 ? 1.557 -12.758 -20.406 1 89 86 GLU A CA 1
ATOM 663 C C . GLU A 1 86 ? 2.988 -12.234 -20.328 1 89 86 GLU A C 1
ATOM 665 O O . GLU A 1 86 ? 3.684 -12.492 -19.344 1 89 86 GLU A O 1
ATOM 670 N N . ASP A 1 87 ? 3.402 -11.586 -21.359 1 89.94 87 ASP A N 1
ATOM 671 C CA . ASP A 1 87 ? 4.625 -10.789 -21.312 1 89.94 87 ASP A CA 1
ATOM 672 C C . ASP A 1 87 ? 4.387 -9.461 -20.609 1 89.94 87 ASP A C 1
ATOM 674 O O . ASP A 1 87 ? 3.656 -8.602 -21.125 1 89.94 87 ASP A O 1
ATOM 678 N N . PRO A 1 88 ? 5.031 -9.289 -19.484 1 91.88 88 PRO A N 1
ATOM 679 C CA . PRO A 1 88 ? 4.766 -8.07 -18.719 1 91.88 88 PRO A CA 1
ATOM 680 C C . PRO A 1 88 ? 5.066 -6.801 -19.5 1 91.88 88 PRO A C 1
ATOM 682 O O . PRO A 1 88 ? 4.5 -5.742 -19.203 1 91.88 88 PRO A O 1
ATOM 685 N N . ARG A 1 89 ? 5.91 -6.809 -20.5 1 92.31 89 ARG A N 1
ATOM 686 C CA . ARG A 1 89 ? 6.281 -5.641 -21.297 1 92.31 89 ARG A CA 1
ATOM 687 C C . ARG A 1 89 ? 5.07 -5.062 -22.016 1 92.31 89 ARG A C 1
ATOM 689 O O . ARG A 1 89 ? 5.02 -3.861 -22.297 1 92.31 89 ARG A O 1
ATOM 696 N N . LEU A 1 90 ? 4.129 -5.906 -22.297 1 94 90 LEU A N 1
ATOM 697 C CA . LEU A 1 90 ? 2.936 -5.477 -23.016 1 94 90 LEU A CA 1
ATOM 698 C C . LEU A 1 90 ? 2.07 -4.57 -22.141 1 94 90 LEU A C 1
ATOM 700 O O . LEU A 1 90 ? 1.185 -3.879 -22.656 1 94 90 LEU A O 1
ATOM 704 N N . TYR A 1 91 ? 2.355 -4.52 -20.875 1 95.5 91 TYR A N 1
ATOM 705 C CA . TYR A 1 91 ? 1.533 -3.773 -19.922 1 95.5 91 TYR A CA 1
ATOM 706 C C . TYR A 1 91 ? 2.277 -2.549 -19.406 1 95.5 91 TYR A C 1
ATOM 708 O O . TYR A 1 91 ? 1.818 -1.889 -18.469 1 95.5 91 TYR A O 1
ATOM 716 N N . ARG A 1 92 ? 3.393 -2.244 -19.984 1 92 92 ARG A N 1
ATOM 717 C CA . ARG A 1 92 ? 4.305 -1.222 -19.469 1 92 92 ARG A CA 1
ATOM 718 C C . ARG A 1 92 ? 3.623 0.141 -19.422 1 92 92 ARG A C 1
ATOM 720 O O . ARG A 1 92 ? 3.941 0.964 -18.562 1 92 92 ARG A O 1
ATOM 727 N N . HIS A 1 93 ? 2.646 0.397 -20.25 1 92.06 93 HIS A N 1
ATOM 728 C CA . HIS A 1 93 ? 2.02 1.71 -20.344 1 92.06 93 HIS A CA 1
ATOM 729 C C . HIS A 1 93 ? 1.028 1.941 -19.219 1 92.06 93 HIS A C 1
ATOM 731 O O . HIS A 1 93 ? 0.585 3.07 -18.984 1 92.06 93 HIS A O 1
ATOM 737 N N . LEU A 1 94 ? 0.622 0.879 -18.547 1 94.31 94 LEU A N 1
ATOM 738 C CA . LEU A 1 94 ? -0.27 1.028 -17.406 1 94.31 94 LEU A CA 1
ATOM 739 C C . LEU A 1 94 ? 0.481 1.584 -16.203 1 94.31 94 LEU A C 1
ATOM 741 O O . LEU A 1 94 ? 1.535 1.063 -15.82 1 94.31 94 LEU A O 1
ATOM 745 N N . SER A 1 95 ? -0.064 2.633 -15.57 1 93.06 95 SER A N 1
ATOM 746 C CA . SER A 1 95 ? 0.588 3.328 -14.461 1 93.06 95 SER A CA 1
ATOM 747 C C . SER A 1 95 ? 0.256 2.674 -13.125 1 93.06 95 SER A C 1
ATOM 749 O O . SER A 1 95 ? -0.305 3.318 -12.234 1 93.06 95 SER A O 1
ATOM 751 N N . VAL A 1 96 ? 0.642 1.406 -13.023 1 96.31 96 VAL A N 1
ATOM 752 C CA . VAL A 1 96 ? 0.432 0.62 -11.812 1 96.31 96 VAL A CA 1
ATOM 753 C C . VAL A 1 96 ? 1.652 -0.259 -11.555 1 96.31 96 VAL A C 1
ATOM 755 O O . VAL A 1 96 ? 2.5 -0.434 -12.43 1 96.31 96 VAL A O 1
ATOM 758 N N . THR A 1 97 ? 1.742 -0.747 -10.352 1 97.38 97 THR A N 1
ATOM 759 C CA . THR A 1 97 ? 2.742 -1.751 -10.008 1 97.38 97 THR A CA 1
ATOM 760 C C . THR A 1 97 ? 2.434 -3.078 -10.695 1 97.38 97 THR A C 1
ATOM 762 O O . THR A 1 97 ? 1.272 -3.479 -10.789 1 97.38 97 THR A O 1
ATOM 765 N N . LYS A 1 98 ? 3.504 -3.816 -11.172 1 97.31 98 LYS A N 1
ATOM 766 C CA . LYS A 1 98 ? 3.307 -5.059 -11.914 1 97.31 98 LYS A CA 1
ATOM 767 C C . LYS A 1 98 ? 4.031 -6.223 -11.242 1 97.31 98 LYS A C 1
ATOM 769 O O . LYS A 1 98 ? 5.23 -6.137 -10.969 1 97.31 98 LYS A O 1
ATOM 774 N N . ILE A 1 99 ? 3.256 -7.266 -10.969 1 97.12 99 ILE A N 1
ATOM 775 C CA . ILE A 1 99 ? 3.764 -8.523 -10.438 1 97.12 99 ILE A CA 1
ATOM 776 C C . ILE A 1 99 ? 3.555 -9.641 -11.453 1 97.12 99 ILE A C 1
ATOM 778 O O . ILE A 1 99 ? 2.477 -9.766 -12.039 1 97.12 99 ILE A O 1
ATOM 782 N N . LYS A 1 100 ? 4.547 -10.383 -11.734 1 95.31 100 LYS A N 1
ATOM 783 C CA . LYS A 1 100 ? 4.438 -11.547 -12.617 1 95.31 100 LYS A CA 1
ATOM 784 C C . LYS A 1 100 ? 4.523 -12.844 -11.828 1 95.31 100 LYS A C 1
ATOM 786 O O . LYS A 1 100 ? 5.465 -13.047 -11.055 1 95.31 100 LYS A O 1
ATOM 791 N N . ALA A 1 101 ? 3.543 -13.672 -12.031 1 93.56 101 ALA A N 1
ATOM 792 C CA . ALA A 1 101 ? 3.516 -14.953 -11.336 1 93.56 101 ALA A CA 1
ATOM 793 C C . ALA A 1 101 ? 4.195 -16.047 -12.172 1 93.56 101 ALA A C 1
ATOM 795 O O . ALA A 1 101 ? 4.047 -16.078 -13.398 1 93.56 101 ALA A O 1
ATOM 796 N N . PHE A 1 102 ? 4.906 -16.875 -11.438 1 86.19 102 PHE A N 1
ATOM 797 C CA . PHE A 1 102 ? 5.5 -18.078 -12.008 1 86.19 102 PHE A CA 1
ATOM 798 C C . PHE A 1 102 ? 5.113 -19.312 -11.195 1 86.19 102 PHE A C 1
ATOM 800 O O . PHE A 1 102 ? 4.941 -19.234 -9.977 1 86.19 102 PHE A O 1
ATOM 807 N N . SER A 1 103 ? 5.027 -20.375 -11.922 1 82.75 103 SER A N 1
ATOM 808 C CA . SER A 1 103 ? 4.703 -21.625 -11.25 1 82.75 103 SER A CA 1
ATOM 809 C C . SER A 1 103 ? 5.934 -22.516 -11.125 1 82.75 103 SER A C 1
ATOM 811 O O . SER A 1 103 ? 6.734 -22.609 -12.055 1 82.75 103 SER A O 1
ATOM 813 N N . PHE A 1 104 ? 6.16 -23.031 -9.977 1 75.31 104 PHE A N 1
ATOM 814 C CA . PHE A 1 104 ? 7.148 -24.078 -9.766 1 75.31 104 PHE A CA 1
ATOM 815 C C . PHE A 1 104 ? 6.523 -25.469 -9.953 1 75.31 104 PHE A C 1
ATOM 817 O O . PHE A 1 104 ? 5.492 -25.766 -9.352 1 75.31 104 PHE A O 1
ATOM 824 N N . PRO A 1 105 ? 7.137 -26.266 -10.914 1 63.34 105 PRO A N 1
ATOM 825 C CA . PRO A 1 105 ? 6.582 -27.594 -11.156 1 63.34 105 PRO A CA 1
ATOM 826 C C . PRO A 1 105 ? 6.727 -28.516 -9.953 1 63.34 105 PRO A C 1
ATOM 828 O O . PRO A 1 105 ? 7.762 -28.516 -9.281 1 63.34 105 PRO A O 1
ATOM 831 N N . SER A 1 106 ? 5.715 -28.672 -9.148 1 53.84 106 SER A N 1
ATOM 832 C CA . SER A 1 106 ? 5.816 -29.688 -8.102 1 53.84 106 SER A CA 1
ATOM 833 C C . SER A 1 106 ? 5.844 -31.094 -8.688 1 53.84 106 SER A C 1
ATOM 835 O O . SER A 1 106 ? 5.188 -31.359 -9.695 1 53.84 106 SER A O 1
ATOM 837 N N . ALA A 1 107 ? 6.816 -31.922 -8.328 1 46.16 107 ALA A N 1
ATOM 838 C CA . ALA A 1 107 ? 6.914 -33.312 -8.719 1 46.16 107 ALA A CA 1
ATOM 839 C C . ALA A 1 107 ? 5.551 -34 -8.656 1 46.16 107 ALA A C 1
ATOM 841 O O . ALA A 1 107 ? 4.75 -33.719 -7.762 1 46.16 107 ALA A O 1
ATOM 842 N N . PRO A 1 108 ? 5.133 -34.625 -9.758 1 42.5 108 PRO A N 1
ATOM 843 C CA . PRO A 1 108 ? 3.936 -35.469 -9.664 1 42.5 108 PRO A CA 1
ATOM 844 C C . PRO A 1 108 ? 3.867 -36.25 -8.359 1 42.5 108 PRO A C 1
ATOM 846 O O . PRO A 1 108 ? 4.902 -36.688 -7.836 1 42.5 108 PRO A O 1
ATOM 849 N N . ALA A 1 109 ? 2.871 -35.812 -7.473 1 38.44 109 ALA A N 1
ATOM 850 C CA . ALA A 1 109 ? 2.736 -36.844 -6.422 1 38.44 109 ALA A CA 1
ATOM 851 C C . ALA A 1 109 ? 2.809 -38.25 -6.996 1 38.44 109 ALA A C 1
ATOM 853 O O . ALA A 1 109 ? 2.316 -38.5 -8.102 1 38.44 109 ALA A O 1
ATOM 854 N N . PRO A 1 110 ? 3.523 -39.156 -6.477 1 32.72 110 PRO A N 1
ATOM 855 C CA . PRO A 1 110 ? 3.49 -40.469 -7.062 1 32.72 110 PRO A CA 1
ATOM 856 C C . PRO A 1 110 ? 2.07 -40.969 -7.359 1 32.72 110 PRO A C 1
ATOM 858 O O . PRO A 1 110 ? 1.879 -41.875 -8.156 1 32.72 110 PRO A O 1
ATOM 861 N N . GLY A 1 111 ? 1.164 -41 -6.309 1 33.25 111 GLY A N 1
ATOM 862 C CA . GLY A 1 111 ? 0.164 -42.031 -6.297 1 33.25 111 GLY A CA 1
ATOM 863 C C . GLY A 1 111 ? -0.873 -41.906 -7.395 1 33.25 111 GLY A C 1
ATOM 864 O O . GLY A 1 111 ? -0.715 -42.469 -8.484 1 33.25 111 GLY A O 1
ATOM 865 N N . ASN A 1 112 ? -2.408 -41.75 -6.988 1 30.64 112 ASN A N 1
ATOM 866 C CA . ASN A 1 112 ? -3.588 -42.375 -7.574 1 30.64 112 ASN A CA 1
ATOM 867 C C . ASN A 1 112 ? -3.965 -41.75 -8.906 1 30.64 112 ASN A C 1
ATOM 869 O O . ASN A 1 112 ? -4.031 -40.531 -9.016 1 30.64 112 ASN A O 1
ATOM 873 N N . SER A 1 113 ? -3.973 -42.5 -10.125 1 30.09 113 SER A N 1
ATOM 874 C CA . SER A 1 113 ? -4.426 -42.531 -11.516 1 30.09 113 SER A CA 1
ATOM 875 C C . SER A 1 113 ? -5.781 -41.844 -11.672 1 30.09 113 SER A C 1
ATOM 877 O O . SER A 1 113 ? -6.215 -41.562 -12.789 1 30.09 113 SER A O 1
ATOM 879 N N . SER A 1 114 ? -6.777 -42.25 -10.812 1 28.2 114 SER A N 1
ATOM 880 C CA . SER A 1 114 ? -8.109 -42.344 -11.406 1 28.2 114 SER A CA 1
ATOM 881 C C . SER A 1 114 ? -8.703 -40.969 -11.672 1 28.2 114 SER A C 1
ATOM 883 O O . SER A 1 114 ? -9.445 -40.781 -12.633 1 28.2 114 SER A O 1
ATOM 885 N N . ALA A 1 115 ? -9.336 -40.406 -10.656 1 30.14 115 ALA A N 1
ATOM 886 C CA . ALA A 1 115 ? -10.57 -39.719 -10.992 1 30.14 115 ALA A CA 1
ATOM 887 C C . ALA A 1 115 ? -10.273 -38.438 -11.758 1 30.14 115 ALA A C 1
ATOM 889 O O . ALA A 1 115 ? -9.383 -37.656 -11.383 1 30.14 115 ALA A O 1
ATOM 890 N N . ALA A 1 116 ? -10.797 -38.25 -13.031 1 28.11 116 ALA A N 1
ATOM 891 C CA . ALA A 1 116 ? -10.977 -37.312 -14.117 1 28.11 116 ALA A CA 1
ATOM 892 C C . ALA A 1 116 ? -11.266 -35.906 -13.578 1 28.11 116 ALA A C 1
ATOM 894 O O . ALA A 1 116 ? -12.398 -35.594 -13.195 1 28.11 116 ALA A O 1
ATOM 895 N N . ALA A 1 117 ? -10.688 -35.438 -12.57 1 30.17 117 ALA A N 1
ATOM 896 C CA . ALA A 1 117 ? -11.344 -34.156 -12.406 1 30.17 117 ALA A CA 1
ATOM 897 C C . ALA A 1 117 ? -11.297 -33.344 -13.703 1 30.17 117 ALA A C 1
ATOM 899 O O . ALA A 1 117 ? -10.367 -33.5 -14.5 1 30.17 117 ALA A O 1
ATOM 900 N N . PRO A 1 118 ? -12.312 -32.625 -14.102 1 25.7 118 PRO A N 1
ATOM 901 C CA . PRO A 1 118 ? -12.5 -31.906 -15.367 1 25.7 118 PRO A CA 1
ATOM 902 C C . PRO A 1 118 ? -11.258 -31.141 -15.789 1 25.7 118 PRO A C 1
ATOM 904 O O . PRO A 1 118 ? -10.406 -30.812 -14.961 1 25.7 118 PRO A O 1
ATOM 907 N N . ASP A 1 119 ? -10.906 -31.125 -17.219 1 24.48 119 ASP A N 1
ATOM 908 C CA . ASP A 1 119 ? -10 -30.625 -18.25 1 24.48 119 ASP A CA 1
ATOM 909 C C . ASP A 1 119 ? -9.656 -29.156 -17.984 1 24.48 119 ASP A C 1
ATOM 911 O O . ASP A 1 119 ? -10.164 -28.266 -18.656 1 24.48 119 ASP A O 1
ATOM 915 N N . PHE A 1 120 ? -10.109 -28.547 -16.922 1 28.22 120 PHE A N 1
ATOM 916 C CA . PHE A 1 120 ? -9.547 -27.219 -17.156 1 28.22 120 PHE A CA 1
ATOM 917 C C . PHE A 1 120 ? -8.078 -27.312 -17.547 1 28.22 120 PHE A C 1
ATOM 919 O O . PHE A 1 120 ? -7.215 -27.516 -16.688 1 28.22 120 PHE A O 1
ATOM 926 N N . SER A 1 121 ? -7.734 -28.25 -18.578 1 26.56 121 SER A N 1
ATOM 927 C CA . SER A 1 121 ? -6.52 -28.734 -19.234 1 26.56 121 SER A CA 1
ATOM 928 C C . SER A 1 121 ? -5.383 -27.719 -19.109 1 26.56 121 SER A C 1
ATOM 930 O O . SER A 1 121 ? -5.598 -26.594 -18.672 1 26.56 121 SER A O 1
ATOM 932 N N . LEU A 1 122 ? -4.578 -27.594 -20.312 1 25.86 122 LEU A N 1
ATOM 933 C CA . LEU A 1 122 ? -3.213 -27.469 -20.812 1 25.86 122 LEU A CA 1
ATOM 934 C C . LEU A 1 122 ? -2.76 -26.016 -20.781 1 25.86 122 LEU A C 1
ATOM 936 O O . LEU A 1 122 ? -1.809 -25.641 -21.469 1 25.86 122 LEU A O 1
ATOM 940 N N . VAL A 1 123 ? -3.65 -25.016 -20.453 1 30.19 123 VAL A N 1
ATOM 941 C CA . VAL A 1 123 ? -2.658 -24.031 -20.859 1 30.19 123 VAL A CA 1
ATOM 942 C C . VAL A 1 123 ? -1.292 -24.406 -20.281 1 30.19 123 VAL A C 1
ATOM 944 O O . VAL A 1 123 ? -1.123 -24.5 -19.062 1 30.19 123 VAL A O 1
ATOM 947 N N . GLU A 1 124 ? -0.565 -25.25 -20.984 1 29.98 124 GLU A N 1
ATOM 948 C CA . GLU A 1 124 ? 0.864 -25.516 -20.844 1 29.98 124 GLU A CA 1
ATOM 949 C C . GLU A 1 124 ? 1.594 -24.297 -20.281 1 29.98 124 GLU A C 1
ATOM 951 O O . GLU A 1 124 ? 1.771 -23.297 -20.969 1 29.98 124 GLU A O 1
ATOM 956 N N . THR A 1 125 ? 1.07 -23.75 -19.234 1 34.09 125 THR A N 1
ATOM 957 C CA . THR A 1 125 ? 2.217 -22.969 -18.781 1 34.09 125 THR A CA 1
ATOM 958 C C . THR A 1 125 ? 3.52 -23.719 -19.047 1 34.09 125 THR A C 1
ATOM 960 O O . THR A 1 125 ? 3.652 -24.891 -18.703 1 34.09 125 THR A O 1
ATOM 963 N N . SER A 1 126 ? 4.008 -23.688 -20.328 1 31.45 126 SER A N 1
ATOM 964 C CA . SER A 1 126 ? 5.309 -24.297 -20.578 1 31.45 126 SER A CA 1
ATOM 965 C C . SER A 1 126 ? 6.059 -24.547 -19.266 1 31.45 126 SER A C 1
ATOM 967 O O . SER A 1 126 ? 6.086 -23.688 -18.391 1 31.45 126 SER A O 1
ATOM 969 N N . PRO A 1 127 ? 6.023 -25.766 -18.766 1 37.78 127 PRO A N 1
ATOM 970 C CA . PRO A 1 127 ? 7.098 -26.031 -17.797 1 37.78 127 PRO A CA 1
ATOM 971 C C . PRO A 1 127 ? 8.266 -25.062 -17.938 1 37.78 127 PRO A C 1
ATOM 973 O O . PRO A 1 127 ? 9.422 -25.438 -17.688 1 37.78 127 PRO A O 1
ATOM 976 N N . SER A 1 128 ? 8.164 -24.125 -18.75 1 36.34 128 SER A N 1
ATOM 977 C CA . SER A 1 128 ? 9.438 -23.453 -18.953 1 36.34 128 SER A CA 1
ATOM 978 C C . SER A 1 128 ? 10.141 -23.188 -17.625 1 36.34 128 SER A C 1
ATOM 980 O O . SER A 1 128 ? 9.703 -22.344 -16.844 1 36.34 128 SER A O 1
ATOM 982 N N . SER A 1 129 ? 10.477 -24.266 -16.891 1 43.22 129 SER A N 1
ATOM 983 C CA . SER A 1 129 ? 11.492 -24.312 -15.844 1 43.22 129 SER A CA 1
ATOM 984 C C . SER A 1 129 ? 12.305 -23.016 -15.797 1 43.22 129 SER A C 1
ATOM 986 O O . SER A 1 129 ? 12.992 -22.75 -14.812 1 43.22 129 SER A O 1
ATOM 988 N N . SER A 1 130 ? 12.758 -22.625 -16.984 1 50.56 130 SER A N 1
ATOM 989 C CA . SER A 1 130 ? 13.812 -21.625 -16.969 1 50.56 130 SER A CA 1
ATOM 990 C C . SER A 1 130 ? 13.234 -20.219 -16.844 1 50.56 130 SER A C 1
ATOM 992 O O . SER A 1 130 ? 12.305 -19.844 -17.578 1 50.56 130 SER A O 1
ATOM 994 N N . LEU A 1 131 ? 13.094 -19.719 -15.633 1 60.66 131 LEU A N 1
ATOM 995 C CA . LEU A 1 131 ? 12.945 -18.281 -15.555 1 60.66 131 LEU A CA 1
ATOM 996 C C . LEU A 1 131 ? 13.555 -17.609 -16.781 1 60.66 131 LEU A C 1
ATOM 998 O O . LEU A 1 131 ? 14.703 -17.875 -17.141 1 60.66 131 LEU A O 1
ATOM 1002 N N . PRO A 1 132 ? 12.625 -17.141 -17.688 1 59.97 132 PRO A N 1
ATOM 1003 C CA . PRO A 1 132 ? 13.281 -16.5 -18.828 1 59.97 132 PRO A CA 1
ATOM 1004 C C . PRO A 1 132 ? 14.352 -15.492 -18.422 1 59.97 132 PRO A C 1
ATOM 1006 O O . PRO A 1 132 ? 14.086 -14.609 -17.609 1 59.97 132 PRO A O 1
ATOM 1009 N N . THR A 1 133 ? 15.586 -15.836 -18.719 1 61.59 133 THR A N 1
ATOM 1010 C CA . THR A 1 133 ? 16.688 -14.898 -18.531 1 61.59 133 THR A CA 1
ATOM 1011 C C . THR A 1 133 ? 16.328 -13.531 -19.125 1 61.59 133 THR A C 1
ATOM 1013 O O . THR A 1 133 ? 16.906 -12.516 -18.734 1 61.59 133 THR A O 1
ATOM 1016 N N . SER A 1 134 ? 15.211 -13.625 -19.906 1 65.88 134 SER A N 1
ATOM 1017 C CA . SER A 1 134 ? 14.812 -12.398 -20.578 1 65.88 134 SER A CA 1
ATOM 1018 C C . SER A 1 134 ? 14.203 -11.398 -19.609 1 65.88 134 SER A C 1
ATOM 1020 O O . SER A 1 134 ? 14.062 -10.219 -19.938 1 65.88 134 SER A O 1
ATOM 1022 N N . PHE A 1 135 ? 13.984 -11.844 -18.391 1 72.69 135 PHE A N 1
ATOM 1023 C CA . PHE A 1 135 ? 13.367 -10.93 -17.438 1 72.69 135 PHE A CA 1
ATOM 1024 C C . PHE A 1 135 ? 14.438 -10.164 -16.656 1 72.69 135 PHE A C 1
ATOM 1026 O O . PHE A 1 135 ? 14.117 -9.25 -15.898 1 72.69 135 PHE A O 1
ATOM 1033 N N . ARG A 1 136 ? 15.68 -10.469 -16.766 1 68 136 ARG A N 1
ATOM 1034 C CA . ARG A 1 136 ? 16.75 -9.844 -16.016 1 68 136 ARG A CA 1
ATOM 1035 C C . ARG A 1 136 ? 16.859 -8.359 -16.328 1 68 136 ARG A C 1
ATOM 1037 O O . ARG A 1 136 ? 17.172 -7.551 -15.453 1 68 136 ARG A O 1
ATOM 1044 N N . GLU A 1 137 ? 16.469 -7.984 -17.453 1 71.94 137 GLU A N 1
ATOM 1045 C CA . GLU A 1 137 ? 16.703 -6.586 -17.797 1 71.94 137 GLU A CA 1
ATOM 1046 C C . GLU A 1 137 ? 15.5 -5.996 -18.531 1 71.94 137 GLU A C 1
ATOM 1048 O O . GLU A 1 137 ? 15.625 -5.543 -19.672 1 71.94 137 GLU A O 1
ATOM 1053 N N . LEU A 1 138 ? 14.547 -6.047 -17.719 1 80.62 138 LEU A N 1
ATOM 1054 C CA . LEU A 1 138 ? 13.391 -5.422 -18.344 1 80.62 138 LEU A CA 1
ATOM 1055 C C . LEU A 1 138 ? 13.43 -3.906 -18.172 1 80.62 138 LEU A C 1
ATOM 1057 O O . LEU A 1 138 ? 14.055 -3.393 -17.25 1 80.62 138 LEU A O 1
ATOM 1061 N N . PRO A 1 139 ? 12.859 -3.219 -19.156 1 79.62 139 PRO A N 1
ATOM 1062 C CA . PRO A 1 139 ? 12.773 -1.766 -19 1 79.62 139 PRO A CA 1
ATOM 1063 C C . PRO A 1 139 ? 12.086 -1.354 -17.703 1 79.62 139 PRO A C 1
ATOM 1065 O O . PRO A 1 139 ? 11.289 -2.117 -17.156 1 79.62 139 PRO A O 1
ATOM 1068 N N . PRO A 1 140 ? 12.469 -0.185 -17.344 1 75.88 140 PRO A N 1
ATOM 1069 C CA . PRO A 1 140 ? 11.789 0.323 -16.156 1 75.88 140 PRO A CA 1
ATOM 1070 C C . PRO A 1 140 ? 10.266 0.261 -16.266 1 75.88 140 PRO A C 1
ATOM 1072 O O . PRO A 1 140 ? 9.719 0.426 -17.344 1 75.88 140 PRO A O 1
ATOM 1075 N N . ALA A 1 141 ? 9.602 -0.057 -15.234 1 78.62 141 ALA A N 1
ATOM 1076 C CA . ALA A 1 141 ? 8.148 -0.028 -15.094 1 78.62 141 ALA A CA 1
ATOM 1077 C C . ALA A 1 141 ? 7.52 -1.283 -15.695 1 78.62 141 ALA A C 1
ATOM 1079 O O . ALA A 1 141 ? 6.293 -1.428 -15.695 1 78.62 141 ALA A O 1
ATOM 1080 N N . SER A 1 142 ? 8.32 -2.197 -16.125 1 87.69 142 SER A N 1
ATOM 1081 C CA . SER A 1 142 ? 7.754 -3.395 -16.734 1 87.69 142 SER A CA 1
ATOM 1082 C C . SER A 1 142 ? 7.422 -4.445 -15.688 1 87.69 142 SER A C 1
ATOM 1084 O O . SER A 1 142 ? 6.477 -5.223 -15.852 1 87.69 142 SER A O 1
ATOM 1086 N N . LEU A 1 143 ? 8.211 -4.434 -14.688 1 93.25 143 LEU A N 1
ATOM 1087 C CA . LEU A 1 143 ? 8.055 -5.457 -13.664 1 93.25 143 LEU A CA 1
ATOM 1088 C C . LEU A 1 143 ? 8.594 -4.965 -12.32 1 93.25 143 LEU A C 1
ATOM 1090 O O . LEU A 1 143 ? 9.664 -4.348 -12.266 1 93.25 143 LEU A O 1
ATOM 1094 N N . HIS A 1 144 ? 7.82 -5.293 -11.234 1 95.81 144 HIS A N 1
ATOM 1095 C CA . HIS A 1 144 ? 8.211 -4.781 -9.93 1 95.81 144 HIS A CA 1
ATOM 1096 C C . HIS A 1 144 ? 8.43 -5.918 -8.938 1 95.81 144 HIS A C 1
ATOM 1098 O O . HIS A 1 144 ? 9.031 -5.715 -7.875 1 95.81 144 HIS A O 1
ATOM 1104 N N . GLY A 1 145 ? 7.906 -7.066 -9.242 1 95.81 145 GLY A N 1
ATOM 1105 C CA . GLY A 1 145 ? 8.023 -8.219 -8.359 1 95.81 145 GLY A CA 1
ATOM 1106 C C . GLY A 1 145 ? 7.648 -9.523 -9.031 1 95.81 145 GLY A C 1
ATOM 1107 O O . GLY A 1 145 ? 7.035 -9.523 -10.094 1 95.81 145 GLY A O 1
ATOM 1108 N N . ILE A 1 146 ? 8.078 -10.602 -8.422 1 94.19 146 ILE A N 1
ATOM 1109 C CA . ILE A 1 146 ? 7.789 -11.945 -8.906 1 94.19 146 ILE A CA 1
ATOM 1110 C C . ILE A 1 146 ? 7.043 -12.734 -7.828 1 94.19 146 ILE A C 1
ATOM 1112 O O . ILE A 1 146 ? 7.406 -12.68 -6.652 1 94.19 146 ILE A O 1
ATOM 1116 N N . LEU A 1 147 ? 5.973 -13.32 -8.281 1 96.12 147 LEU A N 1
ATOM 1117 C CA . LEU A 1 147 ? 5.242 -14.211 -7.391 1 96.12 147 LEU A CA 1
ATOM 1118 C C . LEU A 1 147 ? 5.469 -15.672 -7.781 1 96.12 147 LEU A C 1
ATOM 1120 O O . LEU A 1 147 ? 5.297 -16.047 -8.945 1 96.12 147 LEU A O 1
ATOM 1124 N N . LEU A 1 148 ? 5.914 -16.469 -6.828 1 91.62 148 LEU A N 1
ATOM 1125 C CA . LEU A 1 148 ? 6.129 -17.891 -7.047 1 91.62 148 LEU A CA 1
ATOM 1126 C C . LEU A 1 148 ? 5.008 -18.719 -6.418 1 91.62 148 LEU A C 1
ATOM 1128 O O . LEU A 1 148 ? 4.812 -18.672 -5.203 1 91.62 148 LEU A O 1
ATOM 1132 N N . ASP A 1 149 ? 4.359 -19.438 -7.25 1 88.06 149 ASP A N 1
ATOM 1133 C CA . ASP A 1 149 ? 3.215 -20.234 -6.816 1 88.06 149 ASP A CA 1
ATOM 1134 C C . ASP A 1 149 ? 3.432 -21.703 -7.113 1 88.06 149 ASP A C 1
ATOM 1136 O O . ASP A 1 149 ? 4.332 -22.078 -7.871 1 88.06 149 ASP A O 1
ATOM 1140 N N . SER A 1 150 ? 2.691 -22.641 -6.328 1 75.25 150 SER A N 1
ATOM 1141 C CA . SER A 1 150 ? 2.766 -24.078 -6.566 1 75.25 150 SER A CA 1
ATOM 1142 C C . SER A 1 150 ? 1.788 -24.5 -7.656 1 75.25 150 SER A C 1
ATOM 1144 O O . SER A 1 150 ? 0.696 -23.953 -7.773 1 75.25 150 SER A O 1
ATOM 1146 N N . SER A 1 151 ? 2.201 -24.828 -8.852 1 58.06 151 SER A N 1
ATOM 1147 C CA . SER A 1 151 ? 1.292 -25.359 -9.859 1 58.06 151 SER A CA 1
ATOM 1148 C C . SER A 1 151 ? 1.134 -26.875 -9.711 1 58.06 151 SER A C 1
ATOM 1150 O O . SER A 1 151 ? 2.113 -27.625 -9.797 1 58.06 151 SER A O 1
ATOM 1152 N N . ALA A 1 152 ? 0.504 -27.375 -8.727 1 42.47 152 ALA A N 1
ATOM 1153 C CA . ALA A 1 152 ? 0.259 -28.812 -8.789 1 42.47 152 ALA A CA 1
ATOM 1154 C C . ALA A 1 152 ? -0.518 -29.172 -10.055 1 42.47 152 ALA A C 1
ATOM 1156 O O . ALA A 1 152 ? -1.652 -28.734 -10.242 1 42.47 152 ALA A O 1
ATOM 1157 N N . GLY A 1 153 ? 0.086 -29.953 -10.875 1 36.47 153 GLY A N 1
ATOM 1158 C CA . GLY A 1 153 ? -0.38 -30.875 -11.898 1 36.47 153 GLY A CA 1
ATOM 1159 C C . GLY A 1 153 ? -1.547 -30.328 -12.703 1 36.47 153 GLY A C 1
ATOM 1160 O O . GLY A 1 153 ? -2.508 -31.047 -12.977 1 36.47 153 GLY A O 1
ATOM 1161 N N . GLY A 1 154 ? -1.463 -29.203 -13.297 1 39.88 154 GLY A N 1
ATOM 1162 C CA . GLY A 1 154 ? -2.42 -28.828 -14.328 1 39.88 154 GLY A CA 1
ATOM 1163 C C . GLY A 1 154 ? -3.402 -27.766 -13.859 1 39.88 154 GLY A C 1
ATOM 1164 O O . GLY A 1 154 ? -4.219 -27.281 -14.648 1 39.88 154 GLY A O 1
ATOM 1165 N N . ARG A 1 155 ? -3.768 -27.75 -12.547 1 40.16 155 ARG A N 1
ATOM 1166 C CA . ARG A 1 155 ? -4.836 -26.844 -12.117 1 40.16 155 ARG A CA 1
ATOM 1167 C C . ARG A 1 155 ? -4.285 -25.484 -11.742 1 40.16 155 ARG A C 1
ATOM 1169 O O . ARG A 1 155 ? -3.324 -25.375 -10.977 1 40.16 155 ARG A O 1
ATOM 1176 N N . THR A 1 156 ? -4.207 -24.516 -12.633 1 42.5 156 THR A N 1
ATOM 1177 C CA . THR A 1 156 ? -3.688 -23.156 -12.617 1 42.5 156 THR A CA 1
ATOM 1178 C C . THR A 1 156 ? -3.961 -22.484 -11.281 1 42.5 156 THR A C 1
ATOM 1180 O O . THR A 1 156 ? -3.477 -21.375 -11.023 1 42.5 156 THR A O 1
ATOM 1183 N N . GLY A 1 157 ? -4.773 -23.094 -10.383 1 44.59 157 GLY A N 1
ATOM 1184 C CA . GLY A 1 157 ? -5.129 -22.406 -9.156 1 44.59 157 GLY A CA 1
ATOM 1185 C C . GLY A 1 157 ? -4.473 -23 -7.926 1 44.59 157 GLY A C 1
ATOM 1186 O O . GLY A 1 157 ? -3.652 -23.906 -8.031 1 44.59 157 GLY A O 1
ATOM 1187 N N . GLY A 1 158 ? -4.59 -22.422 -6.621 1 49.34 158 GLY A N 1
ATOM 1188 C CA . GLY A 1 158 ? -4.086 -22.719 -5.285 1 49.34 158 GLY A CA 1
ATOM 1189 C C . GLY A 1 158 ? -4.234 -24.172 -4.906 1 49.34 158 GLY A C 1
ATOM 1190 O O . GLY A 1 158 ? -5.336 -24.641 -4.594 1 49.34 158 GLY A O 1
ATOM 1191 N N . THR A 1 159 ? -3.422 -25.062 -5.426 1 49.5 159 THR A N 1
ATOM 1192 C CA . THR A 1 159 ? -3.504 -26.484 -5.113 1 49.5 159 THR A CA 1
ATOM 1193 C C . THR A 1 159 ? -3.498 -26.703 -3.604 1 49.5 159 THR A C 1
ATOM 1195 O O . THR A 1 159 ? -3.871 -27.781 -3.127 1 49.5 159 THR A O 1
ATOM 1198 N N . GLY A 1 160 ? -3.248 -25.656 -2.889 1 56.78 160 GLY A N 1
ATOM 1199 C CA . GLY A 1 160 ? -3.156 -25.781 -1.443 1 56.78 160 GLY A CA 1
ATOM 1200 C C . GLY A 1 160 ? -1.957 -26.594 -0.992 1 56.78 160 GLY A C 1
ATOM 1201 O O . GLY A 1 160 ? -1.715 -26.734 0.209 1 56.78 160 GLY A O 1
ATOM 1202 N N . ILE A 1 161 ? -1.228 -27.094 -2.045 1 59.34 161 ILE A N 1
ATOM 1203 C CA . ILE A 1 161 ? -0.063 -27.891 -1.679 1 59.34 161 ILE A CA 1
ATOM 1204 C C . ILE A 1 161 ? 1.146 -26.984 -1.479 1 59.34 161 ILE A C 1
ATOM 1206 O O . ILE A 1 161 ? 1.46 -26.156 -2.344 1 59.34 161 ILE A O 1
ATOM 1210 N N . PRO A 1 162 ? 1.788 -27.156 -0.309 1 72.19 162 PRO A N 1
ATOM 1211 C CA . PRO A 1 162 ? 2.961 -26.328 -0.059 1 72.19 162 PRO A CA 1
ATOM 1212 C C . PRO A 1 162 ? 4.121 -26.641 -1.001 1 72.19 162 PRO A C 1
ATOM 1214 O O . PRO A 1 162 ? 4.281 -27.781 -1.431 1 72.19 162 PRO A O 1
ATOM 1217 N N . LEU A 1 163 ? 4.824 -25.625 -1.425 1 74.75 163 LEU A N 1
ATOM 1218 C CA . LEU A 1 163 ? 6.082 -25.766 -2.146 1 74.75 163 LEU A CA 1
ATOM 1219 C C . LEU A 1 163 ? 7.105 -26.531 -1.306 1 74.75 163 LEU A C 1
ATOM 1221 O O . LEU A 1 163 ? 7.055 -26.484 -0.075 1 74.75 163 LEU A O 1
ATOM 1225 N N . PRO A 1 164 ? 7.863 -27.266 -1.961 1 79.5 164 PRO A N 1
ATOM 1226 C CA . PRO A 1 164 ? 8.867 -28.047 -1.229 1 79.5 164 PRO A CA 1
ATOM 1227 C C . PRO A 1 164 ? 10.086 -27.203 -0.838 1 79.5 164 PRO A C 1
ATOM 1229 O O . PRO A 1 164 ? 11.195 -27.453 -1.32 1 79.5 164 PRO A O 1
ATOM 1232 N N . TRP A 1 165 ? 9.992 -26.328 0.093 1 85.38 165 TRP A N 1
ATOM 1233 C CA . TRP A 1 165 ? 10.953 -25.281 0.414 1 85.38 165 TRP A CA 1
ATOM 1234 C C . TRP A 1 165 ? 12.273 -25.875 0.884 1 85.38 165 TRP A C 1
ATOM 1236 O O . TRP A 1 165 ? 13.328 -25.25 0.747 1 85.38 165 TRP A O 1
ATOM 1246 N N . HIS A 1 166 ? 12.195 -27.109 1.286 1 84.44 166 HIS A N 1
ATOM 1247 C CA . HIS A 1 166 ? 13.375 -27.734 1.874 1 84.44 166 HIS A CA 1
ATOM 1248 C C . HIS A 1 166 ? 14.227 -28.406 0.809 1 84.44 166 HIS A C 1
ATOM 1250 O O . HIS A 1 166 ? 15.383 -28.766 1.065 1 84.44 166 HIS A O 1
ATOM 1256 N N . THR A 1 167 ? 13.664 -28.547 -0.332 1 85.94 167 THR A N 1
ATOM 1257 C CA . THR A 1 167 ? 14.375 -29.312 -1.343 1 85.94 167 THR A CA 1
ATOM 1258 C C . THR A 1 167 ? 15.445 -28.469 -2.02 1 85.94 167 THR A C 1
ATOM 1260 O O . THR A 1 167 ? 15.266 -27.266 -2.209 1 85.94 167 THR A O 1
ATOM 1263 N N . PRO A 1 168 ? 16.531 -29.125 -2.436 1 87.06 168 PRO A N 1
ATOM 1264 C CA . PRO A 1 168 ? 17.594 -28.406 -3.156 1 87.06 168 PRO A CA 1
ATOM 1265 C C . PRO A 1 168 ? 17.094 -27.797 -4.469 1 87.06 168 PRO A C 1
ATOM 1267 O O . PRO A 1 168 ? 17.547 -26.719 -4.863 1 87.06 168 PRO A O 1
ATOM 1270 N N . GLU A 1 169 ? 16.234 -28.531 -5.062 1 82.88 169 GLU A N 1
ATOM 1271 C CA . GLU A 1 169 ? 15.695 -28.062 -6.332 1 82.88 169 GLU A CA 1
ATOM 1272 C C . GLU A 1 169 ? 14.969 -26.719 -6.164 1 82.88 169 GLU A C 1
ATOM 1274 O O . GLU A 1 169 ? 15.156 -25.797 -6.961 1 82.88 169 GLU A O 1
ATOM 1279 N N . PHE A 1 170 ? 14.211 -26.641 -5.113 1 85.81 170 PHE A N 1
ATOM 1280 C CA . PHE A 1 170 ? 13.484 -25.406 -4.859 1 85.81 170 PHE A CA 1
ATOM 1281 C C . PHE A 1 170 ? 14.43 -24.281 -4.453 1 85.81 170 PHE A C 1
ATOM 1283 O O . PHE A 1 170 ? 14.289 -23.141 -4.902 1 85.81 170 PHE A O 1
ATOM 1290 N N . GLN A 1 171 ? 15.383 -24.594 -3.691 1 88.25 171 GLN A N 1
ATOM 1291 C CA . GLN A 1 171 ? 16.344 -23.594 -3.256 1 88.25 171 GLN A CA 1
ATOM 1292 C C . GLN A 1 171 ? 17.141 -23.047 -4.438 1 88.25 171 GLN A C 1
ATOM 1294 O O . GLN A 1 171 ? 17.422 -21.844 -4.504 1 88.25 171 GLN A O 1
ATOM 1299 N N . ASP A 1 172 ? 17.469 -23.953 -5.355 1 85.38 172 ASP A N 1
ATOM 1300 C CA . ASP A 1 172 ? 18.141 -23.516 -6.57 1 85.38 172 ASP A CA 1
ATOM 1301 C C . ASP A 1 172 ? 17.266 -22.594 -7.398 1 85.38 172 ASP A C 1
ATOM 1303 O O . ASP A 1 172 ? 17.734 -21.578 -7.93 1 85.38 172 ASP A O 1
ATOM 1307 N N . PHE A 1 173 ? 16.078 -23 -7.426 1 83.06 173 PHE A N 1
ATOM 1308 C CA . PHE A 1 173 ? 15.125 -22.172 -8.156 1 83.06 173 PHE A CA 1
ATOM 1309 C C . PHE A 1 173 ? 14.969 -20.812 -7.504 1 83.06 173 PHE A C 1
ATOM 1311 O O . PHE A 1 173 ? 14.93 -19.781 -8.195 1 83.06 173 PHE A O 1
ATOM 1318 N N . LEU A 1 174 ? 14.898 -20.812 -6.223 1 87.25 174 LEU A N 1
ATOM 1319 C CA . LEU A 1 174 ? 14.812 -19.562 -5.457 1 87.25 174 LEU A CA 1
ATOM 1320 C C . LEU A 1 174 ? 16.016 -18.672 -5.754 1 87.25 174 LEU A C 1
ATOM 1322 O O . LEU A 1 174 ? 15.852 -17.453 -5.898 1 87.25 174 LEU A O 1
ATOM 1326 N N . HIS A 1 175 ? 17.094 -19.234 -5.859 1 88 175 HIS A N 1
ATOM 1327 C CA . HIS A 1 175 ? 18.297 -18.484 -6.176 1 88 175 HIS A CA 1
ATOM 1328 C C . HIS A 1 175 ? 18.219 -17.875 -7.57 1 88 175 HIS A C 1
ATOM 1330 O O . HIS A 1 175 ? 18.625 -16.719 -7.781 1 88 175 HIS A O 1
ATOM 1336 N N . GLN A 1 176 ? 17.703 -18.625 -8.469 1 83.75 176 GLN A N 1
ATOM 1337 C CA . GLN A 1 176 ? 17.531 -18.125 -9.828 1 83.75 176 GLN A CA 1
ATOM 1338 C C . GLN A 1 176 ? 16.594 -16.938 -9.875 1 83.75 176 GLN A C 1
ATOM 1340 O O . GLN A 1 176 ? 16.844 -15.961 -10.586 1 83.75 176 GLN A O 1
ATOM 1345 N N . VAL A 1 177 ? 15.531 -17.094 -9.109 1 84.38 177 VAL A N 1
ATOM 1346 C CA . VAL A 1 177 ? 14.57 -15.992 -9.023 1 84.38 177 VAL A CA 1
ATOM 1347 C C . VAL A 1 177 ? 15.242 -14.766 -8.414 1 84.38 177 VAL A C 1
ATOM 1349 O O . VAL A 1 177 ? 15.055 -13.641 -8.891 1 84.38 177 VAL A O 1
ATOM 1352 N N . GLY A 1 178 ? 15.984 -15.008 -7.363 1 85.94 178 GLY A N 1
ATOM 1353 C CA . GLY A 1 178 ? 16.734 -13.938 -6.73 1 85.94 178 GLY A CA 1
ATOM 1354 C C . GLY A 1 178 ? 17.688 -13.234 -7.676 1 85.94 178 GLY A C 1
ATOM 1355 O O . GLY A 1 178 ? 17.859 -12.008 -7.602 1 85.94 178 GLY A O 1
ATOM 1356 N N . ASP A 1 179 ? 18.266 -13.945 -8.609 1 86 179 ASP A N 1
ATOM 1357 C CA . ASP A 1 179 ? 19.25 -13.422 -9.547 1 86 179 ASP A CA 1
ATOM 1358 C C . ASP A 1 179 ? 18.609 -12.461 -10.547 1 86 179 ASP A C 1
ATOM 1360 O O . ASP A 1 179 ? 19.297 -11.672 -11.195 1 86 179 ASP A O 1
ATOM 1364 N N . LEU A 1 180 ? 17.312 -12.594 -10.633 1 85.31 180 LEU A N 1
ATOM 1365 C CA . LEU A 1 180 ? 16.609 -11.688 -11.531 1 85.31 180 LEU A CA 1
ATOM 1366 C C . LEU A 1 180 ? 16.578 -10.273 -10.961 1 85.31 180 LEU A C 1
ATOM 1368 O O . LEU A 1 180 ? 16.344 -9.312 -11.695 1 85.31 180 LEU A O 1
ATOM 1372 N N . GLY A 1 181 ? 16.688 -10.133 -9.617 1 87.81 181 GLY A N 1
ATOM 1373 C CA . GLY A 1 181 ? 16.812 -8.828 -8.984 1 87.81 181 GLY A CA 1
ATOM 1374 C C . GLY A 1 181 ? 15.484 -8.227 -8.578 1 87.81 181 GLY A C 1
ATOM 1375 O O . GLY A 1 181 ? 15.398 -7.039 -8.273 1 87.81 181 GLY A O 1
ATOM 1376 N N . TYR A 1 182 ? 14.438 -9.039 -8.617 1 92.19 182 TYR A N 1
ATOM 1377 C CA . TYR A 1 182 ? 13.117 -8.555 -8.219 1 92.19 182 TYR A CA 1
ATOM 1378 C C . TYR A 1 182 ? 12.727 -9.109 -6.855 1 92.19 182 TYR A C 1
ATOM 1380 O O . TYR A 1 182 ? 13.078 -10.242 -6.512 1 92.19 182 TYR A O 1
ATOM 1388 N N . PRO A 1 183 ? 11.961 -8.312 -6.086 1 95.56 183 PRO A N 1
ATOM 1389 C CA . PRO A 1 183 ? 11.391 -8.844 -4.844 1 95.56 183 PRO A CA 1
ATOM 1390 C C . PRO A 1 183 ? 10.547 -10.094 -5.07 1 95.56 183 PRO A C 1
ATOM 1392 O O . PRO A 1 183 ? 9.781 -10.164 -6.035 1 95.56 183 PRO A O 1
ATOM 1395 N N . LEU A 1 184 ? 10.703 -11.078 -4.148 1 95.44 184 LEU A N 1
ATOM 1396 C CA . LEU A 1 184 ? 9.992 -12.352 -4.246 1 95.44 184 LEU A CA 1
ATOM 1397 C C . LEU A 1 184 ? 8.766 -12.352 -3.338 1 95.44 184 LEU A C 1
ATOM 1399 O O . LEU A 1 184 ? 8.875 -12.109 -2.137 1 95.44 184 LEU A O 1
ATOM 1403 N N . ILE A 1 185 ? 7.648 -12.602 -3.949 1 97.38 185 ILE A N 1
ATOM 1404 C CA . ILE A 1 185 ? 6.441 -12.906 -3.189 1 97.38 185 ILE A CA 1
ATOM 1405 C C . ILE A 1 185 ? 6.168 -14.406 -3.24 1 97.38 185 ILE A C 1
ATOM 1407 O O . ILE A 1 185 ? 5.941 -14.969 -4.316 1 97.38 185 ILE A O 1
ATOM 1411 N N . LEU A 1 186 ? 6.199 -15.055 -2.082 1 95.75 186 LEU A N 1
ATOM 1412 C CA . LEU A 1 186 ? 6.008 -16.5 -1.994 1 95.75 186 LEU A CA 1
ATOM 1413 C C . LEU A 1 186 ? 4.527 -16.844 -1.851 1 95.75 186 LEU A C 1
ATOM 1415 O O . LEU A 1 186 ? 3.84 -16.297 -0.983 1 95.75 186 LEU A O 1
ATOM 1419 N N . ALA A 1 187 ? 4.09 -17.625 -2.729 1 95.06 187 ALA A N 1
ATOM 1420 C CA . ALA A 1 187 ? 2.744 -18.188 -2.656 1 95.06 187 ALA A CA 1
ATOM 1421 C C . ALA A 1 187 ? 2.785 -19.719 -2.744 1 95.06 187 ALA A C 1
ATOM 1423 O O . ALA A 1 187 ? 3.826 -20.328 -2.498 1 95.06 187 ALA A O 1
ATOM 1424 N N . GLY A 1 188 ? 1.612 -20.359 -2.799 1 91.19 188 GLY A N 1
ATOM 1425 C CA . GLY A 1 188 ? 1.54 -21.797 -2.992 1 91.19 188 GLY A CA 1
ATOM 1426 C C . GLY A 1 188 ? 1.346 -22.562 -1.699 1 91.19 188 GLY A C 1
ATOM 1427 O O . GLY A 1 188 ? 2.318 -22.953 -1.051 1 91.19 188 GLY A O 1
ATOM 1428 N N . GLY A 1 189 ? 0.187 -22.797 -1.372 1 91.12 189 GLY A N 1
ATOM 1429 C CA . GLY A 1 189 ? -0.183 -23.703 -0.296 1 91.12 189 GLY A CA 1
ATOM 1430 C C . GLY A 1 189 ? 0.114 -23.141 1.083 1 91.12 189 GLY A C 1
ATOM 1431 O O . GLY A 1 189 ? 0.241 -23.906 2.049 1 91.12 189 GLY A O 1
ATOM 1432 N N . LEU A 1 190 ? 0.339 -21.953 1.206 1 95.56 190 LEU A N 1
ATOM 1433 C CA . LEU A 1 190 ? 0.623 -21.344 2.502 1 95.56 190 LEU A CA 1
ATOM 1434 C C . LEU A 1 190 ? -0.615 -21.359 3.393 1 95.56 190 LEU A C 1
ATOM 1436 O O . LEU A 1 190 ? -1.74 -21.25 2.9 1 95.56 190 LEU A O 1
ATOM 1440 N N . ASN A 1 191 ? -0.391 -21.484 4.641 1 96.5 191 ASN A N 1
ATOM 1441 C CA . ASN A 1 191 ? -1.423 -21.453 5.668 1 96.5 191 ASN A CA 1
ATOM 1442 C C . ASN A 1 191 ? -0.84 -21.125 7.039 1 96.5 191 ASN A C 1
ATOM 1444 O O . ASN A 1 191 ? 0.377 -21 7.188 1 96.5 191 ASN A O 1
ATOM 1448 N N . PRO A 1 192 ? -1.709 -20.969 8.031 1 96.94 192 PRO A N 1
ATOM 1449 C CA . PRO A 1 192 ? -1.208 -20.562 9.352 1 96.94 192 PRO A CA 1
ATOM 1450 C C . PRO A 1 192 ? -0.222 -21.578 9.938 1 96.94 192 PRO A C 1
ATOM 1452 O O . PRO A 1 192 ? 0.671 -21.203 10.703 1 96.94 192 PRO A O 1
ATOM 1455 N N . ASP A 1 193 ? -0.301 -22.781 9.547 1 95.75 193 ASP A N 1
ATOM 1456 C CA . ASP A 1 193 ? 0.497 -23.828 10.164 1 95.75 193 ASP A CA 1
ATOM 1457 C C . ASP A 1 193 ? 1.89 -23.906 9.547 1 95.75 193 ASP A C 1
ATOM 1459 O O . ASP A 1 193 ? 2.818 -24.438 10.148 1 95.75 193 ASP A O 1
ATOM 1463 N N . ASN A 1 194 ? 2.068 -23.375 8.344 1 94.88 194 ASN A N 1
ATOM 1464 C CA . ASN A 1 194 ? 3.35 -23.594 7.684 1 94.88 194 ASN A CA 1
ATOM 1465 C C . ASN A 1 194 ? 4.043 -22.281 7.34 1 94.88 194 ASN A C 1
ATOM 1467 O O . ASN A 1 194 ? 5.199 -22.281 6.906 1 94.88 194 ASN A O 1
ATOM 1471 N N . ILE A 1 195 ? 3.414 -21.172 7.559 1 96.25 195 ILE A N 1
ATOM 1472 C CA . ILE A 1 195 ? 3.9 -19.875 7.09 1 96.25 195 ILE A CA 1
ATOM 1473 C C . ILE A 1 195 ? 5.223 -19.547 7.781 1 96.25 195 ILE A C 1
ATOM 1475 O O . ILE A 1 195 ? 6.133 -18.984 7.16 1 96.25 195 ILE A O 1
ATOM 1479 N N . LEU A 1 196 ? 5.352 -19.859 9.039 1 94.25 196 LEU A N 1
ATOM 1480 C CA . LEU A 1 196 ? 6.578 -19.562 9.766 1 94.25 196 LEU A CA 1
ATOM 1481 C C . LEU A 1 196 ? 7.773 -20.281 9.148 1 94.25 196 LEU A C 1
ATOM 1483 O O . LEU A 1 196 ? 8.82 -19.672 8.914 1 94.25 196 LEU A O 1
ATOM 1487 N N . GLU A 1 197 ? 7.582 -21.516 8.914 1 93 197 GLU A N 1
ATOM 1488 C CA . GLU A 1 197 ? 8.641 -22.312 8.297 1 93 197 GLU A CA 1
ATOM 1489 C C . GLU A 1 197 ? 8.977 -21.797 6.902 1 93 197 GLU A C 1
ATOM 1491 O O . GLU A 1 197 ? 10.148 -21.703 6.535 1 93 197 GLU A O 1
ATOM 1496 N N . ALA A 1 198 ? 7.973 -21.484 6.133 1 93.62 198 ALA A N 1
ATOM 1497 C CA . ALA A 1 198 ? 8.164 -20.953 4.785 1 93.62 198 ALA A CA 1
ATOM 1498 C C . ALA A 1 198 ? 9.016 -19.688 4.812 1 93.62 198 ALA A C 1
ATOM 1500 O O . ALA A 1 198 ? 9.961 -19.562 4.031 1 93.62 198 ALA A O 1
ATOM 1501 N N . ILE A 1 199 ? 8.719 -18.812 5.746 1 95 199 ILE A N 1
ATOM 1502 C CA . ILE A 1 199 ? 9.43 -17.531 5.848 1 95 199 ILE A CA 1
ATOM 1503 C C . ILE A 1 199 ? 10.875 -17.781 6.266 1 95 199 ILE A C 1
ATOM 1505 O O . ILE A 1 199 ? 11.797 -17.188 5.719 1 95 199 ILE A O 1
ATOM 1509 N N . ARG A 1 200 ? 11.078 -18.641 7.184 1 92.31 200 ARG A N 1
ATOM 1510 C CA . ARG A 1 200 ? 12.414 -18.938 7.68 1 92.31 200 ARG A CA 1
ATOM 1511 C C . ARG A 1 200 ? 13.297 -19.5 6.574 1 92.31 200 ARG A C 1
ATOM 1513 O O . ARG A 1 200 ? 14.477 -19.156 6.465 1 92.31 200 ARG A O 1
ATOM 1520 N N . LEU A 1 201 ? 12.75 -20.312 5.758 1 91.25 201 LEU A N 1
ATOM 1521 C CA . LEU A 1 201 ? 13.523 -21.078 4.781 1 91.25 201 LEU A CA 1
ATOM 1522 C C . LEU A 1 201 ? 13.727 -20.266 3.502 1 91.25 201 LEU A C 1
ATOM 1524 O O . LEU A 1 201 ? 14.656 -20.531 2.738 1 91.25 201 LEU A O 1
ATOM 1528 N N . THR A 1 202 ? 12.844 -19.297 3.242 1 93.12 202 THR A N 1
ATOM 1529 C CA . THR A 1 202 ? 12.898 -18.656 1.93 1 93.12 202 THR A CA 1
ATOM 1530 C C . THR A 1 202 ? 13.148 -17.156 2.061 1 93.12 202 THR A C 1
ATOM 1532 O O . THR A 1 202 ? 13.5 -16.5 1.084 1 93.12 202 THR A O 1
ATOM 1535 N N . ARG A 1 203 ? 12.93 -16.547 3.178 1 92.88 203 ARG A N 1
ATOM 1536 C CA . ARG A 1 203 ? 13.133 -15.133 3.459 1 92.88 203 ARG A CA 1
ATOM 1537 C C . ARG A 1 203 ? 12.562 -14.266 2.34 1 92.88 203 ARG A C 1
ATOM 1539 O O . ARG A 1 203 ? 13.258 -13.406 1.803 1 92.88 203 ARG A O 1
ATOM 1546 N N . PRO A 1 204 ? 11.25 -14.438 2.061 1 96.19 204 PRO A N 1
ATOM 1547 C CA . PRO A 1 204 ? 10.641 -13.695 0.958 1 96.19 204 PRO A CA 1
ATOM 1548 C C . PRO A 1 204 ? 10.398 -12.227 1.3 1 96.19 204 PRO A C 1
ATOM 1550 O O . PRO A 1 204 ? 10.367 -11.859 2.479 1 96.19 204 PRO A O 1
ATOM 1553 N N . TYR A 1 205 ? 10.336 -11.398 0.253 1 96.69 205 TYR A N 1
ATOM 1554 C CA . TYR A 1 205 ? 9.898 -10.016 0.406 1 96.69 205 TYR A CA 1
ATOM 1555 C C . TYR A 1 205 ? 8.461 -9.953 0.915 1 96.69 205 TYR A C 1
ATOM 1557 O O . TYR A 1 205 ? 8.125 -9.086 1.726 1 96.69 205 TYR A O 1
ATOM 1565 N N . GLY A 1 206 ? 7.641 -10.812 0.364 1 97.75 206 GLY A N 1
ATOM 1566 C CA . GLY A 1 206 ? 6.242 -10.914 0.758 1 97.75 206 GLY A CA 1
ATOM 1567 C C . GLY A 1 206 ? 5.691 -12.32 0.65 1 97.75 206 GLY A C 1
ATOM 1568 O O . GLY A 1 206 ? 6.348 -13.211 0.103 1 97.75 206 GLY A O 1
ATOM 1569 N N . VAL A 1 207 ? 4.535 -12.523 1.21 1 97.69 207 VAL A N 1
ATOM 1570 C CA . VAL A 1 207 ? 3.826 -13.797 1.125 1 97.69 207 VAL A CA 1
ATOM 1571 C C . VAL A 1 207 ? 2.398 -13.562 0.639 1 97.69 207 VAL A C 1
ATOM 1573 O O . VAL A 1 207 ? 1.819 -12.5 0.884 1 97.69 207 VAL A O 1
ATOM 1576 N N . ASP A 1 208 ? 1.885 -14.547 -0.105 1 97.75 208 ASP A N 1
ATOM 1577 C CA . ASP A 1 208 ? 0.545 -14.5 -0.685 1 97.75 208 ASP A CA 1
ATOM 1578 C C . ASP A 1 208 ? -0.249 -15.758 -0.328 1 97.75 208 ASP A C 1
ATOM 1580 O O . ASP A 1 208 ? 0.194 -16.875 -0.596 1 97.75 208 ASP A O 1
ATOM 1584 N N . VAL A 1 209 ? -1.425 -15.547 0.298 1 97.94 209 VAL A N 1
ATOM 1585 C CA . VAL A 1 209 ? -2.23 -16.703 0.682 1 97.94 209 VAL A CA 1
ATOM 1586 C C . VAL A 1 209 ? -3.666 -16.516 0.2 1 97.94 209 VAL A C 1
ATOM 1588 O O . VAL A 1 209 ? -4.195 -15.406 0.227 1 97.94 209 VAL A O 1
ATOM 1591 N N . SER A 1 210 ? -4.238 -17.594 -0.254 1 96.88 210 SER A N 1
ATOM 1592 C CA . SER A 1 210 ? -5.641 -17.594 -0.66 1 96.88 210 SER A CA 1
ATOM 1593 C C . SER A 1 210 ? -6.418 -18.719 0.03 1 96.88 210 SER A C 1
ATOM 1595 O O . SER A 1 210 ? -6.902 -18.547 1.149 1 96.88 210 SER A O 1
ATOM 1597 N N . SER A 1 211 ? -6.289 -19.938 -0.457 1 95.69 211 SER A N 1
ATOM 1598 C CA . SER A 1 211 ? -7.078 -21.047 0.066 1 95.69 211 SER A CA 1
ATOM 1599 C C . SER A 1 211 ? -6.676 -21.391 1.498 1 95.69 211 SER A C 1
ATOM 1601 O O . SER A 1 211 ? -7.496 -21.891 2.279 1 95.69 211 SER A O 1
ATOM 1603 N N . GLY A 1 212 ? -5.473 -21.125 1.881 1 96.94 212 GLY A N 1
ATOM 1604 C CA . GLY A 1 212 ? -4.953 -21.484 3.191 1 96.94 212 GLY A CA 1
ATOM 1605 C C . GLY A 1 212 ? -5.637 -20.734 4.324 1 96.94 212 GLY A C 1
ATOM 1606 O O . GLY A 1 212 ? -5.5 -21.109 5.492 1 96.94 212 GLY A O 1
ATOM 1607 N N . VAL A 1 213 ? -6.414 -19.703 3.973 1 98.5 213 VAL A N 1
ATOM 1608 C CA . VAL A 1 213 ? -7.113 -18.953 5.012 1 98.5 213 VAL A CA 1
ATOM 1609 C C . VAL A 1 213 ? -8.617 -19.016 4.758 1 98.5 213 VAL A C 1
ATOM 1611 O O . VAL A 1 213 ? -9.344 -18.062 5.086 1 98.5 213 VAL A O 1
ATOM 1614 N N . GLU A 1 214 ? -9.062 -20.078 4.109 1 98.12 214 GLU A N 1
ATOM 1615 C CA . GLU A 1 214 ? -10.477 -20.281 3.791 1 98.12 214 GLU A CA 1
ATOM 1616 C C . GLU A 1 214 ? -11.055 -21.453 4.59 1 98.12 214 GLU A C 1
ATOM 1618 O O . GLU A 1 214 ? -10.328 -22.359 4.992 1 98.12 214 GLU A O 1
ATOM 1623 N N . ARG A 1 215 ? -12.328 -21.312 4.883 1 97.62 215 ARG A N 1
ATOM 1624 C CA . ARG A 1 215 ? -13.195 -22.406 5.32 1 97.62 215 ARG A CA 1
ATOM 1625 C C . ARG A 1 215 ? -14.344 -22.609 4.34 1 97.62 215 ARG A C 1
ATOM 1627 O O . ARG A 1 215 ? -15.109 -21.688 4.059 1 97.62 215 ARG A O 1
ATOM 1634 N N . ASN A 1 216 ? -14.43 -23.812 3.744 1 95.56 216 ASN A N 1
ATOM 1635 C CA . ASN A 1 216 ? -15.461 -24.141 2.764 1 95.56 216 ASN A CA 1
ATOM 1636 C C . ASN A 1 216 ? -15.43 -23.172 1.576 1 95.56 216 ASN A C 1
ATOM 1638 O O . ASN A 1 216 ? -16.469 -22.672 1.156 1 95.56 216 ASN A O 1
ATOM 1642 N N . GLY A 1 217 ? -14.273 -22.812 1.162 1 95 217 GLY A N 1
ATOM 1643 C CA . GLY A 1 217 ? -14.102 -22.047 -0.061 1 95 217 GLY A CA 1
ATOM 1644 C C . GLY A 1 217 ? -14.281 -20.547 0.142 1 95 217 GLY A C 1
ATOM 1645 O O . GLY A 1 217 ? -14.227 -19.781 -0.817 1 95 217 GLY A O 1
ATOM 1646 N N . ARG A 1 218 ? -14.492 -20.125 1.411 1 97.19 218 ARG A N 1
ATOM 1647 C CA . ARG A 1 218 ? -14.641 -18.719 1.723 1 97.19 218 ARG A CA 1
ATOM 1648 C C . ARG A 1 218 ? -13.625 -18.266 2.768 1 97.19 218 ARG A C 1
ATOM 1650 O O . ARG A 1 218 ? -13.258 -19.047 3.652 1 97.19 218 ARG A O 1
ATOM 1657 N N . LYS A 1 219 ? -13.242 -17.062 2.576 1 98.56 219 LYS A N 1
ATOM 1658 C CA . LYS A 1 219 ? -12.305 -16.531 3.566 1 98.56 219 LYS A CA 1
ATOM 1659 C C . LYS A 1 219 ? -12.859 -16.672 4.98 1 98.56 219 LYS A C 1
ATOM 1661 O O . LYS A 1 219 ? -14.055 -16.484 5.203 1 98.56 219 LYS A O 1
ATOM 1666 N N . ASP A 1 220 ? -11.938 -17 5.879 1 98.62 220 ASP A N 1
ATOM 1667 C CA . ASP A 1 220 ? -12.289 -17.172 7.281 1 98.62 220 ASP A CA 1
ATOM 1668 C C . ASP A 1 220 ? -11.562 -16.156 8.164 1 98.62 220 ASP A C 1
ATOM 1670 O O . ASP A 1 220 ? -10.328 -16.078 8.133 1 98.62 220 ASP A O 1
ATOM 1674 N N . ARG A 1 221 ? -12.336 -15.469 8.961 1 98.5 221 ARG A N 1
ATOM 1675 C CA . ARG A 1 221 ? -11.797 -14.375 9.766 1 98.5 221 ARG A CA 1
ATOM 1676 C C . ARG A 1 221 ? -10.68 -14.875 10.68 1 98.5 221 ARG A C 1
ATOM 1678 O O . ARG A 1 221 ? -9.609 -14.273 10.742 1 98.5 221 ARG A O 1
ATOM 1685 N N . GLU A 1 222 ? -10.891 -15.945 11.367 1 98.44 222 GLU A N 1
ATOM 1686 C CA . GLU A 1 222 ? -9.938 -16.469 12.336 1 98.44 222 GLU A CA 1
ATOM 1687 C C . GLU A 1 222 ? -8.664 -16.969 11.641 1 98.44 222 GLU A C 1
ATOM 1689 O O . GLU A 1 222 ? -7.559 -16.75 12.133 1 98.44 222 GLU A O 1
ATOM 1694 N N . LYS A 1 223 ? -8.844 -17.594 10.539 1 98.69 223 LYS A N 1
ATOM 1695 C CA . LYS A 1 223 ? -7.691 -18.094 9.797 1 98.69 223 LYS A CA 1
ATOM 1696 C C . LYS A 1 223 ? -6.828 -16.953 9.273 1 98.69 223 LYS A C 1
ATOM 1698 O O . LYS A 1 223 ? -5.598 -17.031 9.289 1 98.69 223 LYS A O 1
ATOM 1703 N N . ILE A 1 224 ? -7.473 -15.93 8.82 1 98.69 224 ILE A N 1
ATOM 1704 C CA . ILE A 1 224 ? -6.738 -14.758 8.352 1 98.69 224 ILE A CA 1
ATOM 1705 C C . ILE A 1 224 ? -5.926 -14.164 9.5 1 98.69 224 ILE A C 1
ATOM 1707 O O . ILE A 1 224 ? -4.727 -13.93 9.359 1 98.69 224 ILE A O 1
ATOM 1711 N N . GLN A 1 225 ? -6.59 -14.008 10.609 1 97.94 225 GLN A N 1
ATOM 1712 C CA . GLN A 1 225 ? -5.934 -13.43 11.781 1 97.94 225 GLN A CA 1
ATOM 1713 C C . GLN A 1 225 ? -4.758 -14.289 12.234 1 97.94 225 GLN A C 1
ATOM 1715 O O . GLN A 1 225 ? -3.676 -13.773 12.516 1 97.94 225 GLN A O 1
ATOM 1720 N N . HIS A 1 226 ? -5.012 -15.555 12.227 1 97.88 226 HIS A N 1
ATOM 1721 C CA . HIS A 1 226 ? -3.973 -16.484 12.656 1 97.88 226 HIS A CA 1
ATOM 1722 C C . HIS A 1 226 ? -2.795 -16.484 11.688 1 97.88 226 HIS A C 1
ATOM 1724 O O . HIS A 1 226 ? -1.638 -16.484 12.109 1 97.88 226 HIS A O 1
ATOM 1730 N N . PHE A 1 227 ? -3.061 -16.469 10.445 1 98.12 227 PHE A N 1
ATOM 1731 C CA . PHE A 1 227 ? -2.021 -16.453 9.422 1 98.12 227 PHE A CA 1
ATOM 1732 C C . PHE A 1 227 ? -1.142 -15.219 9.555 1 98.12 227 PHE A C 1
ATOM 1734 O O . PHE A 1 227 ? 0.086 -15.32 9.594 1 98.12 227 PHE A O 1
ATOM 1741 N N . ILE A 1 228 ? -1.739 -14.062 9.695 1 97.19 228 ILE A N 1
ATOM 1742 C CA . ILE A 1 228 ? -1.012 -12.797 9.75 1 97.19 228 ILE A CA 1
ATOM 1743 C C . ILE A 1 228 ? -0.223 -12.719 11.055 1 97.19 228 ILE A C 1
ATOM 1745 O O . ILE A 1 228 ? 0.93 -12.281 11.062 1 97.19 228 ILE A O 1
ATOM 1749 N N . SER A 1 229 ? -0.822 -13.18 12.125 1 94.62 229 SER A N 1
ATOM 1750 C CA . SER A 1 229 ? -0.118 -13.195 13.406 1 94.62 229 SER A CA 1
ATOM 1751 C C . SER A 1 229 ? 1.142 -14.055 13.328 1 94.62 229 SER A C 1
ATOM 1753 O O . SER A 1 229 ? 2.197 -13.664 13.828 1 94.62 229 SER A O 1
ATOM 1755 N N . GLN A 1 230 ? 1.021 -15.188 12.68 1 95.38 230 GLN A N 1
ATOM 1756 C CA . GLN A 1 230 ? 2.168 -16.078 12.547 1 95.38 230 GLN A CA 1
ATOM 1757 C C . GLN A 1 230 ? 3.232 -15.477 11.633 1 95.38 230 GLN A C 1
ATOM 1759 O O . GLN A 1 230 ? 4.426 -15.539 11.938 1 95.38 230 GLN A O 1
ATOM 1764 N N . ALA A 1 231 ? 2.812 -14.898 10.594 1 95 231 ALA A N 1
ATOM 1765 C CA . ALA A 1 231 ? 3.744 -14.312 9.641 1 95 231 ALA A CA 1
ATOM 1766 C C . ALA A 1 231 ? 4.535 -13.164 10.266 1 95 231 ALA A C 1
ATOM 1768 O O . ALA A 1 231 ? 5.66 -12.883 9.859 1 95 231 ALA A O 1
ATOM 1769 N N . ARG A 1 232 ? 3.977 -12.516 11.227 1 91.19 232 ARG A N 1
ATOM 1770 C CA . ARG A 1 232 ? 4.586 -11.344 11.844 1 91.19 232 ARG A CA 1
ATOM 1771 C C . ARG A 1 232 ? 5.484 -11.734 13.008 1 91.19 232 ARG A C 1
ATOM 1773 O O . ARG A 1 232 ? 6.156 -10.891 13.602 1 91.19 232 ARG A O 1
ATOM 1780 N N . LYS A 1 233 ? 5.391 -12.922 13.523 1 83.06 233 LYS A N 1
ATOM 1781 C CA . LYS A 1 233 ? 6.254 -13.367 14.617 1 83.06 233 LYS A CA 1
ATOM 1782 C C . LYS A 1 233 ? 7.723 -13.344 14.211 1 83.06 233 LYS A C 1
ATOM 1784 O O . LYS A 1 233 ? 8.609 -13.242 15.055 1 83.06 233 LYS A O 1
ATOM 1789 N N . GLU A 1 234 ? 8.016 -13.578 13.008 1 65.06 234 GLU A N 1
ATOM 1790 C CA . GLU A 1 234 ? 9.414 -13.617 12.594 1 65.06 234 GLU A CA 1
ATOM 1791 C C . GLU A 1 234 ? 10 -12.211 12.492 1 65.06 234 GLU A C 1
ATOM 1793 O O . GLU A 1 234 ? 9.461 -11.359 11.781 1 65.06 234 GLU A O 1
ATOM 1798 N N . SER A 1 235 ? 10.398 -11.664 13.742 1 54.62 235 SER A N 1
ATOM 1799 C CA . SER A 1 235 ? 11.086 -10.375 13.812 1 54.62 235 SER A CA 1
ATOM 1800 C C . SER A 1 235 ? 12.227 -10.297 12.797 1 54.62 235 SER A C 1
ATOM 1802 O O . SER A 1 235 ? 12.852 -11.312 12.484 1 54.62 235 SER A O 1
ATOM 1804 N N . PRO A 1 236 ? 12.266 -9.188 12.008 1 48.31 236 PRO A N 1
ATOM 1805 C CA . PRO A 1 236 ? 13.453 -9.094 11.156 1 48.31 236 PRO A CA 1
ATOM 1806 C C . PRO A 1 236 ? 14.727 -9.516 11.883 1 48.31 236 PRO A C 1
ATOM 1808 O O . PRO A 1 236 ? 14.867 -9.281 13.086 1 48.31 236 PRO A O 1
ATOM 1811 N N . LEU A 1 237 ? 15.398 -10.562 11.43 1 37.72 237 LEU A N 1
ATOM 1812 C CA . LEU A 1 237 ? 16.766 -10.805 11.906 1 37.72 237 LEU A CA 1
ATOM 1813 C C . LEU A 1 237 ? 17.578 -9.516 11.875 1 37.72 237 LEU A C 1
ATOM 1815 O O . LEU A 1 237 ? 17.406 -8.68 10.984 1 37.72 237 LEU A O 1
ATOM 1819 N N . MET B 1 1 ? -1.315 -3.301 14.812 1 85.12 1 MET B N 1
ATOM 1820 C CA . MET B 1 1 ? -0.16 -2.447 14.547 1 85.12 1 MET B CA 1
ATOM 1821 C C . MET B 1 1 ? -0.499 -1.383 13.508 1 85.12 1 MET B C 1
ATOM 1823 O O . MET B 1 1 ? -1.156 -1.672 12.508 1 85.12 1 MET B O 1
ATOM 1827 N N . PRO B 1 2 ? -0.051 -0.145 13.734 1 95 2 PRO B N 1
ATOM 1828 C CA . PRO B 1 2 ? -0.427 0.909 12.789 1 95 2 PRO B CA 1
ATOM 1829 C C . PRO B 1 2 ? 0.34 0.822 11.469 1 95 2 PRO B C 1
ATOM 1831 O O . PRO B 1 2 ? 1.458 0.3 11.438 1 95 2 PRO B O 1
ATOM 1834 N N . ARG B 1 3 ? -0.283 1.278 10.414 1 97.38 3 ARG B N 1
ATOM 1835 C CA . ARG B 1 3 ? 0.44 1.523 9.172 1 97.38 3 ARG B CA 1
ATOM 1836 C C . ARG B 1 3 ? 1.473 2.631 9.344 1 97.38 3 ARG B C 1
ATOM 1838 O O . ARG B 1 3 ? 1.266 3.561 10.125 1 97.38 3 ARG B O 1
ATOM 1845 N N . ILE B 1 4 ? 2.602 2.533 8.617 1 98.25 4 ILE B N 1
ATOM 1846 C CA . ILE B 1 4 ? 3.672 3.508 8.797 1 98.25 4 ILE B CA 1
ATOM 1847 C C . ILE B 1 4 ? 3.992 4.176 7.457 1 98.25 4 ILE B C 1
ATOM 1849 O O . ILE B 1 4 ? 4.34 3.496 6.488 1 98.25 4 ILE B O 1
ATOM 1853 N N . LYS B 1 5 ? 3.838 5.441 7.371 1 98.81 5 LYS B N 1
ATOM 1854 C CA . LYS B 1 5 ? 4.18 6.262 6.215 1 98.81 5 LYS B CA 1
ATOM 1855 C C . LYS B 1 5 ? 5.41 7.121 6.496 1 98.81 5 LYS B C 1
ATOM 1857 O O . LYS B 1 5 ? 5.473 7.812 7.516 1 98.81 5 LYS B O 1
ATOM 1862 N N . ILE B 1 6 ? 6.445 7.027 5.684 1 98.88 6 ILE B N 1
ATOM 1863 C CA . ILE B 1 6 ? 7.586 7.938 5.699 1 98.88 6 ILE B CA 1
ATOM 1864 C C . ILE B 1 6 ? 7.406 9.008 4.625 1 98.88 6 ILE B C 1
ATOM 1866 O O . ILE B 1 6 ? 7.379 8.695 3.43 1 98.88 6 ILE B O 1
ATOM 1870 N N . CYS B 1 7 ? 7.383 10.227 5.043 1 98.56 7 CYS B N 1
ATOM 1871 C CA . CYS B 1 7 ? 6.992 11.297 4.129 1 98.56 7 CYS B CA 1
ATOM 1872 C C . CYS B 1 7 ? 8.188 12.164 3.76 1 98.56 7 CYS B C 1
ATOM 1874 O O . CYS B 1 7 ? 9.125 12.305 4.547 1 98.56 7 CYS B O 1
ATOM 1876 N N . GLY B 1 8 ? 8.125 12.695 2.621 1 98.38 8 GLY B N 1
ATOM 1877 C CA . GLY B 1 8 ? 9.133 13.648 2.176 1 98.38 8 GLY B CA 1
ATOM 1878 C C . GLY B 1 8 ? 10.344 12.977 1.544 1 98.38 8 GLY B C 1
ATOM 1879 O O . GLY B 1 8 ? 11.477 13.414 1.747 1 98.38 8 GLY B O 1
ATOM 1880 N N . ILE B 1 9 ? 10.133 11.898 0.875 1 98.81 9 ILE B N 1
ATOM 1881 C CA . ILE B 1 9 ? 11.203 11.18 0.186 1 98.81 9 ILE B CA 1
ATOM 1882 C C . ILE B 1 9 ? 11.672 11.992 -1.02 1 98.81 9 ILE B C 1
ATOM 1884 O O . ILE B 1 9 ? 10.859 12.508 -1.788 1 98.81 9 ILE B O 1
ATOM 1888 N N . ARG B 1 10 ? 13.023 12.07 -1.207 1 98.5 10 ARG B N 1
ATOM 1889 C CA . ARG B 1 10 ? 13.523 12.898 -2.297 1 98.5 10 ARG B CA 1
ATOM 1890 C C . ARG B 1 10 ? 14.57 12.164 -3.115 1 98.5 10 ARG B C 1
ATOM 1892 O O . ARG B 1 10 ? 14.953 12.609 -4.199 1 98.5 10 ARG B O 1
ATOM 1899 N N . THR B 1 11 ? 15.062 11 -2.607 1 98.31 11 THR B N 1
ATOM 1900 C CA . THR B 1 11 ? 16.078 10.25 -3.334 1 98.31 11 THR B CA 1
ATOM 1901 C C . THR B 1 11 ? 15.75 8.758 -3.348 1 98.31 11 THR B C 1
ATOM 1903 O O . THR B 1 11 ? 14.969 8.289 -2.521 1 98.31 11 THR B O 1
ATOM 1906 N N . ARG B 1 12 ? 16.391 8.078 -4.312 1 97.88 12 ARG B N 1
ATOM 1907 C CA . ARG B 1 12 ? 16.25 6.629 -4.406 1 97.88 12 ARG B CA 1
ATOM 1908 C C . ARG B 1 12 ? 16.75 5.945 -3.145 1 97.88 12 ARG B C 1
ATOM 1910 O O . ARG B 1 12 ? 16.172 4.957 -2.689 1 97.88 12 ARG B O 1
ATOM 1917 N N . GLU B 1 13 ? 17.781 6.473 -2.625 1 98.19 13 GLU B N 1
ATOM 1918 C CA . GLU B 1 13 ? 18.391 5.906 -1.418 1 98.19 13 GLU B CA 1
ATOM 1919 C C . GLU B 1 13 ? 17.438 6.008 -0.231 1 98.19 13 GLU B C 1
ATOM 1921 O O . GLU B 1 13 ? 17.234 5.035 0.495 1 98.19 13 GLU B O 1
ATOM 1926 N N . GLU B 1 14 ? 16.828 7.148 -0.051 1 98.69 14 GLU B N 1
ATOM 1927 C CA . GLU B 1 14 ? 15.867 7.352 1.021 1 98.69 14 GLU B CA 1
ATOM 1928 C C . GLU B 1 14 ? 14.68 6.398 0.883 1 98.69 14 GLU B C 1
ATOM 1930 O O . GLU B 1 14 ? 14.227 5.82 1.871 1 98.69 14 GLU B O 1
ATOM 1935 N N . ALA B 1 15 ? 14.227 6.273 -0.322 1 98.75 15 ALA B N 1
ATOM 1936 C CA . ALA B 1 15 ? 13.117 5.363 -0.593 1 98.75 15 ALA B CA 1
ATOM 1937 C C . ALA B 1 15 ? 13.492 3.926 -0.251 1 98.75 15 ALA B C 1
ATOM 1939 O O . ALA B 1 15 ? 12.703 3.199 0.355 1 98.75 15 ALA B O 1
ATOM 1940 N N . ARG B 1 16 ? 14.68 3.561 -0.628 1 97.62 16 ARG B N 1
ATOM 1941 C CA . ARG B 1 16 ? 15.164 2.213 -0.357 1 97.62 16 ARG B CA 1
ATOM 1942 C C . ARG B 1 16 ? 15.273 1.96 1.144 1 97.62 16 ARG B C 1
ATOM 1944 O O . ARG B 1 16 ? 14.859 0.908 1.633 1 97.62 16 ARG B O 1
ATOM 1951 N N . TRP B 1 17 ? 15.828 2.941 1.902 1 98.44 17 TRP B N 1
ATOM 1952 C CA . TRP B 1 17 ? 15.945 2.809 3.352 1 98.44 17 TRP B CA 1
ATOM 1953 C C . TRP B 1 17 ? 14.578 2.584 3.988 1 98.44 17 TRP B C 1
ATOM 1955 O O . TRP B 1 17 ? 14.414 1.694 4.828 1 98.44 17 TRP B O 1
ATOM 1965 N N . ALA B 1 18 ? 13.617 3.344 3.555 1 98.62 18 ALA B N 1
ATOM 1966 C CA . ALA B 1 18 ? 12.273 3.26 4.121 1 98.62 18 ALA B CA 1
ATOM 1967 C C . ALA B 1 18 ? 11.625 1.921 3.789 1 98.62 18 ALA B C 1
ATOM 1969 O O . ALA B 1 18 ? 11.031 1.276 4.66 1 98.62 18 ALA B O 1
ATOM 1970 N N . ALA B 1 19 ? 11.742 1.551 2.545 1 97.31 19 ALA B N 1
ATOM 1971 C CA . ALA B 1 19 ? 11.156 0.287 2.104 1 97.31 19 ALA B CA 1
ATOM 1972 C C . ALA B 1 19 ? 11.773 -0.892 2.855 1 97.31 19 ALA B C 1
ATOM 1974 O O . ALA B 1 19 ? 11.055 -1.762 3.352 1 97.31 19 ALA B O 1
ATOM 1975 N N . GLU B 1 20 ? 13.055 -0.897 2.98 1 95.62 20 GLU B N 1
ATOM 1976 C CA . GLU B 1 20 ? 13.773 -1.984 3.639 1 95.62 20 GLU B CA 1
ATOM 1977 C C . GLU B 1 20 ? 13.438 -2.049 5.125 1 95.62 20 GLU B C 1
ATOM 1979 O O . GLU B 1 20 ? 13.43 -3.129 5.719 1 95.62 20 GLU B O 1
ATOM 19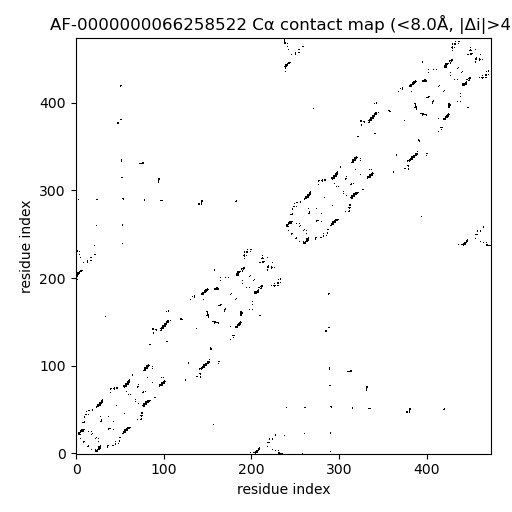84 N N . ALA B 1 21 ? 13.164 -0.885 5.668 1 96.81 21 ALA B N 1
ATOM 1985 C CA . ALA B 1 21 ? 12.844 -0.822 7.09 1 96.81 21 ALA B CA 1
ATOM 1986 C C . ALA B 1 21 ? 11.422 -1.301 7.352 1 96.81 21 ALA B C 1
ATOM 1988 O O . ALA B 1 21 ? 11.047 -1.562 8.5 1 96.81 21 ALA B O 1
ATOM 1989 N N . GLY B 1 22 ? 10.594 -1.37 6.301 1 95.62 22 GLY B N 1
ATOM 1990 C CA . GLY B 1 22 ? 9.266 -1.933 6.473 1 95.62 22 GLY B CA 1
ATOM 1991 C C . GLY B 1 22 ? 8.164 -0.894 6.387 1 95.62 22 GLY B C 1
ATOM 1992 O O . GLY B 1 22 ? 7.047 -1.126 6.855 1 95.62 22 GLY B O 1
ATOM 1993 N N . ALA B 1 23 ? 8.469 0.272 5.824 1 98.19 23 ALA B N 1
ATOM 1994 C CA . ALA B 1 23 ? 7.426 1.277 5.637 1 98.19 23 ALA B CA 1
ATOM 1995 C C . ALA B 1 23 ? 6.289 0.736 4.77 1 98.19 23 ALA B C 1
ATOM 1997 O O . ALA B 1 23 ? 6.531 0.018 3.797 1 98.19 23 ALA B O 1
ATOM 1998 N N . ASP B 1 24 ? 5.059 1.147 5.129 1 98.12 24 ASP B N 1
ATOM 1999 C CA . ASP B 1 24 ? 3.883 0.743 4.363 1 98.12 24 ASP B CA 1
ATOM 2000 C C . ASP B 1 24 ? 3.611 1.715 3.219 1 98.12 24 ASP B C 1
ATOM 2002 O O . ASP B 1 24 ? 2.949 1.361 2.24 1 98.12 24 ASP B O 1
ATOM 2006 N N . ALA B 1 25 ? 4.094 2.934 3.381 1 98.81 25 ALA B N 1
ATOM 2007 C CA . ALA B 1 25 ? 3.85 3.992 2.404 1 98.81 25 ALA B CA 1
ATOM 2008 C C . ALA B 1 25 ? 5 4.992 2.383 1 98.81 25 ALA B C 1
ATOM 2010 O O . ALA B 1 25 ? 5.648 5.23 3.404 1 98.81 25 ALA B O 1
ATOM 2011 N N . LEU B 1 26 ? 5.246 5.496 1.253 1 98.88 26 LEU B N 1
ATOM 2012 C CA . LEU B 1 26 ? 6.188 6.598 1.059 1 98.88 26 LEU B CA 1
ATOM 2013 C C . LEU B 1 26 ? 5.469 7.836 0.531 1 98.88 26 LEU B C 1
ATOM 2015 O O . LEU B 1 26 ? 4.605 7.73 -0.343 1 98.88 26 LEU B O 1
ATOM 2019 N N . GLY B 1 27 ? 5.793 8.977 1.099 1 98.88 27 GLY B N 1
ATOM 2020 C CA . GLY B 1 27 ? 5.207 10.242 0.668 1 98.88 27 GLY B CA 1
ATOM 2021 C C . GLY B 1 27 ? 6.156 11.086 -0.167 1 98.88 27 GLY B C 1
ATOM 2022 O O . GLY B 1 27 ? 7.34 11.195 0.153 1 98.88 27 GLY B O 1
ATOM 2023 N N . PHE B 1 28 ? 5.652 11.602 -1.205 1 98.88 28 PHE B N 1
ATOM 2024 C CA . PHE B 1 28 ? 6.34 12.516 -2.107 1 98.88 28 PHE B CA 1
ATOM 2025 C C . PHE B 1 28 ? 5.629 13.867 -2.156 1 98.88 28 PHE B C 1
ATOM 2027 O O . PHE B 1 28 ? 4.441 13.938 -2.48 1 98.88 28 PHE B O 1
ATOM 2034 N N . ILE B 1 29 ? 6.34 14.914 -1.812 1 98.69 29 ILE B N 1
ATOM 2035 C CA . ILE B 1 29 ? 5.703 16.203 -1.624 1 98.69 29 ILE B CA 1
ATOM 2036 C C . ILE B 1 29 ? 5.805 17.031 -2.91 1 98.69 29 ILE B C 1
ATOM 2038 O O . ILE B 1 29 ? 6.902 17.359 -3.355 1 98.69 29 ILE B O 1
ATOM 2042 N N . PHE B 1 30 ? 4.645 17.406 -3.477 1 98.62 30 PHE B N 1
ATOM 2043 C CA . PHE B 1 30 ? 4.574 18.156 -4.723 1 98.62 30 PHE B CA 1
ATOM 2044 C C . PHE B 1 30 ? 4.086 19.578 -4.465 1 98.62 30 PHE B C 1
ATOM 2046 O O . PHE B 1 30 ? 3.729 20.297 -5.402 1 98.62 30 PHE B O 1
ATOM 2053 N N . ALA B 1 31 ? 4.023 19.953 -3.209 1 95.69 31 ALA B N 1
ATOM 2054 C CA . ALA B 1 31 ? 3.729 21.328 -2.857 1 95.69 31 ALA B CA 1
ATOM 2055 C C . ALA B 1 31 ? 4.961 22.219 -3.027 1 95.69 31 ALA B C 1
ATOM 2057 O O . ALA B 1 31 ? 5.941 22.078 -2.293 1 95.69 31 ALA B O 1
ATOM 2058 N N . PRO B 1 32 ? 4.957 23.203 -3.889 1 90.88 32 PRO B N 1
ATOM 2059 C CA . PRO B 1 32 ? 6.164 23.922 -4.285 1 90.88 32 PRO B CA 1
ATOM 2060 C C . PRO B 1 32 ? 6.812 24.672 -3.121 1 90.88 32 PRO B C 1
ATOM 2062 O O . PRO B 1 32 ? 8.023 24.891 -3.119 1 90.88 32 PRO B O 1
ATOM 2065 N N . HIS B 1 33 ? 6.199 25.094 -2.105 1 90 33 HIS B N 1
ATOM 2066 C CA . HIS B 1 33 ? 6.762 25.906 -1.027 1 90 33 HIS B CA 1
ATOM 2067 C C . HIS B 1 33 ? 7.363 25.016 0.061 1 90 33 HIS B C 1
ATOM 2069 O O . HIS B 1 33 ? 7.965 25.531 1.014 1 90 33 HIS B O 1
ATOM 2075 N N . SER B 1 34 ? 7.293 23.75 -0.113 1 92.94 34 SER B N 1
ATOM 2076 C CA . SER B 1 34 ? 7.836 22.828 0.879 1 92.94 34 SER B CA 1
ATOM 2077 C C . SER B 1 34 ? 9.344 22.672 0.721 1 92.94 34 SER B C 1
ATOM 2079 O O . SER B 1 34 ? 9.852 22.594 -0.4 1 92.94 34 SER B O 1
ATOM 2081 N N . LYS B 1 35 ? 10.039 22.594 1.856 1 93.62 35 LYS B N 1
ATOM 2082 C CA . LYS B 1 35 ? 11.477 22.312 1.848 1 93.62 35 LYS B CA 1
ATOM 2083 C C . LYS B 1 35 ? 11.766 20.906 1.338 1 93.62 35 LYS B C 1
ATOM 2085 O O . LYS B 1 35 ? 12.898 20.594 0.984 1 93.62 35 LYS B O 1
ATOM 2090 N N . ARG B 1 36 ? 10.781 20.109 1.246 1 96.62 36 ARG B N 1
ATOM 2091 C CA . ARG B 1 36 ? 10.938 18.719 0.837 1 96.62 36 ARG B CA 1
ATOM 2092 C C . ARG B 1 36 ? 10.289 18.469 -0.518 1 96.62 36 ARG B C 1
ATOM 2094 O O . ARG B 1 36 ? 9.984 17.312 -0.865 1 96.62 36 ARG B O 1
ATOM 2101 N N . TYR B 1 37 ? 10.102 19.516 -1.218 1 97.56 37 TYR B N 1
ATOM 2102 C CA . TYR B 1 37 ? 9.531 19.422 -2.557 1 97.56 37 TYR B CA 1
ATOM 2103 C C . TYR B 1 37 ? 10.383 18.531 -3.447 1 97.56 37 TYR B C 1
ATOM 2105 O O . TYR B 1 37 ? 11.609 18.531 -3.355 1 97.56 37 TYR B O 1
ATOM 2113 N N . ILE B 1 38 ? 9.703 17.781 -4.348 1 98.44 38 ILE B N 1
ATOM 2114 C CA . ILE B 1 38 ? 10.391 16.969 -5.34 1 98.44 38 ILE B CA 1
ATOM 2115 C C . ILE B 1 38 ? 9.75 17.156 -6.711 1 98.44 38 ILE B C 1
ATOM 2117 O O . ILE B 1 38 ? 8.523 17.266 -6.816 1 98.44 38 ILE B O 1
ATOM 2121 N N . GLN B 1 39 ? 10.531 17.172 -7.727 1 98.31 39 GLN B N 1
ATOM 2122 C CA . GLN B 1 39 ? 10.031 17.25 -9.094 1 98.31 39 GLN B CA 1
ATOM 2123 C C . GLN B 1 39 ? 9.352 15.953 -9.516 1 98.31 39 GLN B C 1
ATOM 2125 O O . GLN B 1 39 ? 9.844 14.859 -9.203 1 98.31 39 GLN B O 1
ATOM 2130 N N . PRO B 1 40 ? 8.273 16.094 -10.273 1 98.31 40 PRO B N 1
ATOM 2131 C CA . PRO B 1 40 ? 7.562 14.891 -10.711 1 98.31 40 PRO B CA 1
ATOM 2132 C C . PRO B 1 40 ? 8.461 13.898 -11.445 1 98.31 40 PRO B C 1
ATOM 2134 O O . PRO B 1 40 ? 8.367 12.688 -11.234 1 98.31 40 PRO B O 1
ATOM 2137 N N . GLU B 1 41 ? 9.367 14.359 -12.258 1 97.81 41 GLU B N 1
ATOM 2138 C CA . GLU B 1 41 ? 10.258 13.484 -13.016 1 97.81 41 GLU B CA 1
ATOM 2139 C C . GLU B 1 41 ? 11.133 12.648 -12.086 1 97.81 41 GLU B C 1
ATOM 2141 O O . GLU B 1 41 ? 11.328 11.453 -12.312 1 97.81 41 GLU B O 1
ATOM 2146 N N . THR B 1 42 ? 11.625 13.289 -11.086 1 98.25 42 THR B N 1
ATOM 2147 C CA . THR B 1 42 ? 12.461 12.594 -10.109 1 98.25 42 THR B CA 1
ATOM 2148 C C . THR B 1 42 ? 11.625 11.609 -9.297 1 98.25 42 THR B C 1
ATOM 2150 O O . THR B 1 42 ? 12.047 10.469 -9.078 1 98.25 42 THR B O 1
ATOM 2153 N N . ALA B 1 43 ? 10.469 12.07 -8.867 1 98.62 43 ALA B N 1
ATOM 2154 C CA . ALA B 1 43 ? 9.57 11.188 -8.125 1 98.62 43 ALA B CA 1
ATOM 2155 C C . ALA B 1 43 ? 9.234 9.938 -8.93 1 98.62 43 ALA B C 1
ATOM 2157 O O . ALA B 1 43 ? 9.234 8.828 -8.398 1 98.62 43 ALA B O 1
ATOM 2158 N N . ARG B 1 44 ? 8.969 10.125 -10.18 1 97.56 44 ARG B N 1
ATOM 2159 C CA . ARG B 1 44 ? 8.633 9.023 -11.07 1 97.56 44 ARG B CA 1
ATOM 2160 C C . ARG B 1 44 ? 9.75 7.988 -11.109 1 97.56 44 ARG B C 1
ATOM 2162 O O . ARG B 1 44 ? 9.5 6.789 -11 1 97.56 44 ARG B O 1
ATOM 2169 N N . GLU B 1 45 ? 10.938 8.43 -11.234 1 96.38 45 GLU B N 1
ATOM 2170 C CA . GLU B 1 45 ? 12.078 7.523 -11.281 1 96.38 45 GLU B CA 1
ATOM 2171 C C . GLU B 1 45 ? 12.188 6.707 -10 1 96.38 45 GLU B C 1
ATOM 2173 O O . GLU B 1 45 ? 12.445 5.5 -10.047 1 96.38 45 GLU B O 1
ATOM 2178 N N . ILE B 1 46 ? 11.992 7.367 -8.922 1 97.94 46 ILE B N 1
ATOM 2179 C CA . ILE B 1 46 ? 12.07 6.699 -7.625 1 97.94 46 ILE B CA 1
ATOM 2180 C C . ILE B 1 46 ? 10.938 5.684 -7.5 1 97.94 46 ILE B C 1
ATOM 2182 O O . ILE B 1 46 ? 11.172 4.523 -7.145 1 97.94 46 ILE B O 1
ATOM 2186 N N . ILE B 1 47 ? 9.758 6.066 -7.848 1 97.75 47 ILE B N 1
ATOM 2187 C CA . ILE B 1 47 ? 8.547 5.273 -7.648 1 97.75 47 ILE B CA 1
ATOM 2188 C C . ILE B 1 47 ? 8.602 4.023 -8.523 1 97.75 47 ILE B C 1
ATOM 2190 O O . ILE B 1 47 ? 8.242 2.93 -8.086 1 97.75 47 ILE B O 1
ATOM 2194 N N . LEU B 1 48 ? 9.07 4.156 -9.719 1 93.12 48 LEU B N 1
ATOM 2195 C CA . LEU B 1 48 ? 9.156 3.035 -10.648 1 93.12 48 LEU B CA 1
ATOM 2196 C C . LEU B 1 48 ? 10.133 1.979 -10.141 1 93.12 48 LEU B C 1
ATOM 2198 O O . LEU B 1 48 ? 10.094 0.829 -10.586 1 93.12 48 LEU B O 1
ATOM 2202 N N . SER B 1 49 ? 10.961 2.367 -9.234 1 93.12 49 SER B N 1
ATOM 2203 C CA . SER B 1 49 ? 11.984 1.445 -8.75 1 93.12 49 SER B CA 1
ATOM 2204 C C . SER B 1 49 ? 11.57 0.809 -7.426 1 93.12 49 SER B C 1
ATOM 2206 O O . SER B 1 49 ? 12.281 -0.042 -6.891 1 93.12 49 SER B O 1
ATOM 2208 N N . LEU B 1 50 ? 10.461 1.11 -6.91 1 96.62 50 LEU B N 1
ATOM 2209 C CA . LEU B 1 50 ? 10.016 0.611 -5.613 1 96.62 50 LEU B CA 1
ATOM 2210 C C . LEU B 1 50 ? 9.539 -0.833 -5.719 1 96.62 50 LEU B C 1
ATOM 2212 O O . LEU B 1 50 ? 8.984 -1.232 -6.746 1 96.62 50 LEU B O 1
ATOM 2216 N N . PRO B 1 51 ? 9.797 -1.638 -4.656 1 96.69 51 PRO B N 1
ATOM 2217 C CA . PRO B 1 51 ? 9.172 -2.959 -4.605 1 96.69 51 PRO B CA 1
ATOM 2218 C C . PRO B 1 51 ? 7.645 -2.881 -4.535 1 96.69 51 PRO B C 1
ATOM 2220 O O . PRO B 1 51 ? 7.09 -1.812 -4.27 1 96.69 51 PRO B O 1
ATOM 2223 N N . PRO B 1 52 ? 6.992 -3.99 -4.844 1 97.56 52 PRO B N 1
ATOM 2224 C CA . PRO B 1 52 ? 5.527 -3.98 -4.812 1 97.56 52 PRO B CA 1
ATOM 2225 C C . PRO B 1 52 ? 4.973 -3.891 -3.393 1 97.56 52 PRO B C 1
ATOM 2227 O O . PRO B 1 52 ? 5.699 -4.125 -2.424 1 97.56 52 PRO B O 1
ATOM 2230 N N . LEU B 1 53 ? 3.723 -3.471 -3.291 1 98.12 53 LEU B N 1
ATOM 2231 C CA . LEU B 1 53 ? 2.906 -3.535 -2.084 1 98.12 53 LEU B CA 1
ATOM 2232 C C . LEU B 1 53 ? 3.336 -2.473 -1.078 1 98.12 53 LEU B C 1
ATOM 2234 O O . LEU B 1 53 ? 3.303 -2.707 0.132 1 98.12 53 LEU B O 1
ATOM 2238 N N . ILE B 1 54 ? 3.877 -1.412 -1.575 1 98.12 54 ILE B N 1
ATOM 2239 C CA . ILE B 1 54 ? 4.105 -0.172 -0.841 1 98.12 54 ILE B CA 1
ATOM 2240 C C . ILE B 1 54 ? 3.287 0.956 -1.466 1 98.12 54 ILE B C 1
ATOM 2242 O O . ILE B 1 54 ? 3.297 1.137 -2.686 1 98.12 54 ILE B O 1
ATOM 2246 N N . SER B 1 55 ? 2.545 1.705 -0.646 1 98.69 55 SER B N 1
ATOM 2247 C CA . SER B 1 55 ? 1.738 2.803 -1.169 1 98.69 55 SER B CA 1
ATOM 2248 C C . SER B 1 55 ? 2.607 4.004 -1.534 1 98.69 55 SER B C 1
ATOM 2250 O O . SER B 1 55 ? 3.559 4.324 -0.821 1 98.69 55 SER B O 1
ATOM 2252 N N . LYS B 1 56 ? 2.338 4.594 -2.607 1 98.75 56 LYS B N 1
ATOM 2253 C CA . LYS B 1 56 ? 2.996 5.797 -3.111 1 98.75 56 LYS B CA 1
ATOM 2254 C C . LYS B 1 56 ? 2.084 7.016 -2.988 1 98.75 56 LYS B C 1
ATOM 2256 O O . LYS B 1 56 ? 1.146 7.176 -3.773 1 98.75 56 LYS B O 1
ATOM 2261 N N . VAL B 1 57 ? 2.359 7.859 -2.07 1 98.88 57 VAL B N 1
ATOM 2262 C CA . VAL B 1 57 ? 1.459 8.945 -1.709 1 98.88 57 VAL B CA 1
ATOM 2263 C C . VAL B 1 57 ? 1.999 10.266 -2.254 1 98.88 57 VAL B C 1
ATOM 2265 O O . VAL B 1 57 ? 3.123 10.664 -1.938 1 98.88 57 VAL B O 1
ATOM 2268 N N . GLY B 1 58 ? 1.261 10.906 -3.105 1 98.88 58 GLY B N 1
ATOM 2269 C CA . GLY B 1 58 ? 1.563 12.273 -3.471 1 98.88 58 GLY B CA 1
ATOM 2270 C C . GLY B 1 58 ? 0.921 13.297 -2.549 1 98.88 58 GLY B C 1
ATOM 2271 O O . GLY B 1 58 ? -0.296 13.289 -2.359 1 98.88 58 GLY B O 1
ATOM 2272 N N . VAL B 1 59 ? 1.706 14.164 -2.004 1 98.69 59 VAL B N 1
ATOM 2273 C CA . VAL B 1 59 ? 1.212 15.211 -1.11 1 98.69 59 VAL B CA 1
ATOM 2274 C C . VAL B 1 59 ? 1.075 16.531 -1.878 1 98.69 59 VAL B C 1
ATOM 2276 O O . VAL B 1 59 ? 2.047 17.016 -2.459 1 98.69 59 VAL B O 1
ATOM 2279 N N . PHE B 1 60 ? -0.098 17.062 -1.835 1 98.12 60 PHE B N 1
ATOM 2280 C CA . PHE B 1 60 ? -0.417 18.297 -2.547 1 98.12 60 PHE B CA 1
ATOM 2281 C C . PHE B 1 60 ? -1 19.328 -1.598 1 98.12 60 PHE B C 1
ATOM 2283 O O . PHE B 1 60 ? -1.543 18.984 -0.547 1 98.12 60 PHE B O 1
ATOM 2290 N N . ALA B 1 61 ? -0.861 20.578 -1.957 1 94.69 61 ALA B N 1
ATOM 2291 C CA . ALA B 1 61 ? -1.478 21.688 -1.241 1 94.69 61 ALA B CA 1
ATOM 2292 C C . ALA B 1 61 ? -1.993 22.75 -2.213 1 94.69 61 ALA B C 1
ATOM 2294 O O . ALA B 1 61 ? -1.209 23.391 -2.92 1 94.69 61 ALA B O 1
ATOM 2295 N N . GLN B 1 62 ? -3.277 22.844 -2.307 1 92.88 62 GLN B N 1
ATOM 2296 C CA . GLN B 1 62 ? -3.949 23.859 -3.127 1 92.88 62 GLN B CA 1
ATOM 2297 C C . GLN B 1 62 ? -3.666 23.625 -4.609 1 92.88 62 GLN B C 1
ATOM 2299 O O . GLN B 1 62 ? -3.473 24.594 -5.359 1 92.88 62 GLN B O 1
ATOM 2304 N N . ALA B 1 63 ? -3.471 22.438 -5.008 1 95.75 63 ALA B N 1
ATOM 2305 C CA . ALA B 1 63 ? -3.303 22.078 -6.414 1 95.75 63 ALA B CA 1
ATOM 2306 C C . ALA B 1 63 ? -4.641 21.703 -7.043 1 95.75 63 ALA B C 1
ATOM 2308 O O . ALA B 1 63 ? -5.469 21.047 -6.41 1 95.75 63 ALA B O 1
ATOM 2309 N N . SER B 1 64 ? -4.879 22.094 -8.258 1 97.12 64 SER B N 1
ATOM 2310 C CA . SER B 1 64 ? -6.125 21.781 -8.953 1 97.12 64 SER B CA 1
ATOM 2311 C C . SER B 1 64 ? -6.246 20.281 -9.195 1 97.12 64 SER B C 1
ATOM 2313 O O . SER B 1 64 ? -5.238 19.578 -9.32 1 97.12 64 SER B O 1
ATOM 2315 N N . PRO B 1 65 ? -7.508 19.781 -9.312 1 97.31 65 PRO B N 1
ATOM 2316 C CA . PRO B 1 65 ? -7.699 18.375 -9.617 1 97.31 65 PRO B CA 1
ATOM 2317 C C . PRO B 1 65 ? -7.004 17.938 -10.914 1 97.31 65 PRO B C 1
ATOM 2319 O O . PRO B 1 65 ? -6.492 16.828 -11 1 97.31 65 PRO B O 1
ATOM 2322 N N . GLU B 1 66 ? -6.988 18.797 -11.883 1 98 66 GLU B N 1
ATOM 2323 C CA . GLU B 1 66 ? -6.344 18.5 -13.164 1 98 66 GLU B CA 1
ATOM 2324 C C . GLU B 1 66 ? -4.84 18.312 -12.992 1 98 66 GLU B C 1
ATOM 2326 O O . GLU B 1 66 ? -4.262 17.359 -13.523 1 98 66 GLU B O 1
ATOM 2331 N N . HIS B 1 67 ? -4.281 19.219 -12.266 1 98 67 HIS B N 1
ATOM 2332 C CA . HIS B 1 67 ? -2.85 19.141 -12.008 1 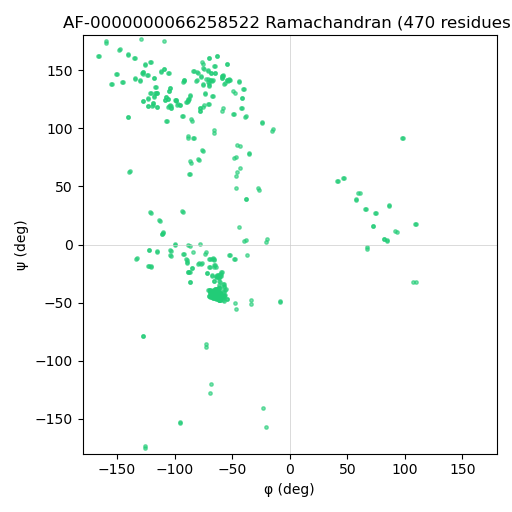98 67 HIS B CA 1
ATOM 2333 C C . HIS B 1 67 ? -2.508 17.891 -11.203 1 98 67 HIS B C 1
ATOM 2335 O O . HIS B 1 67 ? -1.56 17.172 -11.531 1 98 67 HIS B O 1
ATOM 2341 N N . VAL B 1 68 ? -3.254 17.641 -10.164 1 98.5 68 VAL B N 1
ATOM 2342 C CA . VAL B 1 68 ? -3.059 16.453 -9.336 1 98.5 68 VAL B CA 1
ATOM 2343 C C . VAL B 1 68 ? -3.186 15.195 -10.188 1 98.5 68 VAL B C 1
ATOM 2345 O O . VAL B 1 68 ? -2.35 14.289 -10.102 1 98.5 68 VAL B O 1
ATOM 2348 N N . GLY B 1 69 ? -4.18 15.148 -11.039 1 97.88 69 GLY B N 1
ATOM 2349 C CA . GLY B 1 69 ? -4.387 14.008 -11.922 1 97.88 69 GLY B CA 1
ATOM 2350 C C . GLY B 1 69 ? -3.217 13.75 -12.844 1 97.88 69 GLY B C 1
ATOM 2351 O O . GLY B 1 69 ? -2.842 12.594 -13.07 1 97.88 69 GLY B O 1
ATOM 2352 N N . ARG B 1 70 ? -2.686 14.789 -13.375 1 97.94 70 ARG B N 1
ATOM 2353 C CA . ARG B 1 70 ? -1.531 14.656 -14.258 1 97.94 70 ARG B CA 1
ATOM 2354 C C . ARG B 1 70 ? -0.35 14.031 -13.523 1 97.94 70 ARG B C 1
ATOM 2356 O O . ARG B 1 70 ? 0.305 13.125 -14.047 1 97.94 70 ARG B O 1
ATOM 2363 N N . ILE B 1 71 ? -0.084 14.469 -12.352 1 98.44 71 ILE B N 1
ATOM 2364 C CA . ILE B 1 71 ? 1.049 13.977 -11.578 1 98.44 71 ILE B CA 1
ATOM 2365 C C . ILE B 1 71 ? 0.79 12.531 -11.156 1 98.44 71 ILE B C 1
ATOM 2367 O O . ILE B 1 71 ? 1.702 11.703 -11.164 1 98.44 71 ILE B O 1
ATOM 2371 N N . VAL B 1 72 ? -0.462 12.242 -10.781 1 98 72 VAL B N 1
ATOM 2372 C CA . VAL B 1 72 ? -0.849 10.883 -10.422 1 98 72 VAL B CA 1
ATOM 2373 C C . VAL B 1 72 ? -0.498 9.93 -11.562 1 98 72 VAL B C 1
ATOM 2375 O O . VAL B 1 72 ? 0.12 8.883 -11.336 1 98 72 VAL B O 1
ATOM 2378 N N . HIS B 1 73 ? -0.846 10.328 -12.719 1 95.31 73 HIS B N 1
ATOM 2379 C CA . HIS B 1 73 ? -0.599 9.492 -13.891 1 95.31 73 HIS B CA 1
ATOM 2380 C C . HIS B 1 73 ? 0.89 9.422 -14.211 1 95.31 73 HIS B C 1
ATOM 2382 O O . HIS B 1 73 ? 1.429 8.344 -14.445 1 95.31 73 HIS B O 1
ATOM 2388 N N . GLU B 1 74 ? 1.51 10.531 -14.164 1 96.12 74 GLU B N 1
ATOM 2389 C CA . GLU B 1 74 ? 2.922 10.617 -14.523 1 96.12 74 GLU B CA 1
ATOM 2390 C C . GLU B 1 74 ? 3.787 9.797 -13.57 1 96.12 74 GLU B C 1
ATOM 2392 O O . GLU B 1 74 ? 4.742 9.148 -14 1 96.12 74 GLU B O 1
ATOM 2397 N N . CYS B 1 75 ? 3.471 9.789 -12.344 1 97.38 75 CYS B N 1
ATOM 2398 C CA . CYS B 1 75 ? 4.34 9.203 -11.328 1 97.38 75 CYS B CA 1
ATOM 2399 C C . CYS B 1 75 ? 3.814 7.848 -10.875 1 97.38 75 CYS B C 1
ATOM 2401 O O . CYS B 1 75 ? 4.457 7.164 -10.078 1 97.38 75 CYS B O 1
ATOM 2403 N N . SER B 1 76 ? 2.65 7.434 -11.359 1 95.88 76 SER B N 1
ATOM 2404 C CA . SER B 1 76 ? 2.014 6.188 -10.945 1 95.88 76 SER B CA 1
ATOM 2405 C C . SER B 1 76 ? 1.733 6.176 -9.445 1 95.88 76 SER B C 1
ATOM 2407 O O . SER B 1 76 ? 2.02 5.191 -8.766 1 95.88 76 SER B O 1
ATOM 2409 N N . LEU B 1 77 ? 1.214 7.309 -8.969 1 98.25 77 LEU B N 1
ATOM 2410 C CA . LEU B 1 77 ? 0.778 7.379 -7.578 1 98.25 77 LEU B CA 1
ATOM 2411 C C . LEU B 1 77 ? -0.483 6.551 -7.359 1 98.25 77 LEU B C 1
ATOM 2413 O O . LEU B 1 77 ? -1.3 6.402 -8.273 1 98.25 77 LEU B O 1
ATOM 2417 N N . ASP B 1 78 ? -0.636 6.004 -6.129 1 98.12 78 ASP B N 1
ATOM 2418 C CA . ASP B 1 78 ? -1.859 5.258 -5.848 1 98.12 78 ASP B CA 1
ATOM 2419 C C . ASP B 1 78 ? -2.684 5.945 -4.766 1 98.12 78 ASP B C 1
ATOM 2421 O O . ASP B 1 78 ? -3.82 5.551 -4.496 1 98.12 78 ASP B O 1
ATOM 2425 N N . THR B 1 79 ? -2.16 6.977 -4.191 1 98.56 79 THR B N 1
ATOM 2426 C CA . THR B 1 79 ? -2.797 7.727 -3.113 1 98.56 79 THR B CA 1
ATOM 2427 C C . THR B 1 79 ? -2.461 9.211 -3.215 1 98.56 79 THR B C 1
ATOM 2429 O O . THR B 1 79 ? -1.329 9.578 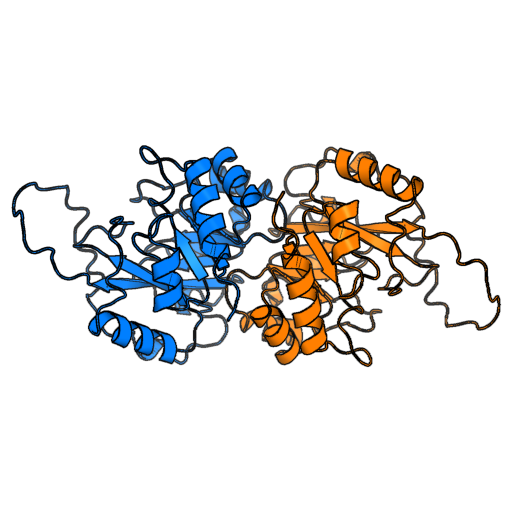-3.539 1 98.56 79 THR B O 1
ATOM 2432 N N . ILE B 1 80 ? -3.406 10.062 -2.961 1 98.56 80 ILE B N 1
ATOM 2433 C CA . ILE B 1 80 ? -3.131 11.492 -2.844 1 98.56 80 ILE B CA 1
ATOM 2434 C C . ILE B 1 80 ? -3.484 11.977 -1.438 1 98.56 80 ILE B C 1
ATOM 2436 O O . ILE B 1 80 ? -4.426 11.469 -0.821 1 98.56 80 ILE B O 1
ATOM 2440 N N . GLN B 1 81 ? -2.748 12.82 -0.963 1 98.19 81 GLN B N 1
ATOM 2441 C CA . GLN B 1 81 ? -2.979 13.547 0.282 1 98.19 81 GLN B CA 1
ATOM 2442 C C . GLN B 1 81 ? -3.18 15.031 0.024 1 98.19 81 GLN B C 1
ATOM 2444 O O . GLN B 1 81 ? -2.316 15.688 -0.563 1 98.19 81 GLN B O 1
ATOM 2449 N N . LEU B 1 82 ? -4.301 15.484 0.375 1 96.44 82 LEU B N 1
ATOM 2450 C CA . LEU B 1 82 ? -4.633 16.906 0.256 1 96.44 82 LEU B CA 1
ATOM 2451 C C . LEU B 1 82 ? -4.328 17.641 1.554 1 96.44 82 LEU B C 1
ATOM 2453 O O . LEU B 1 82 ? -5.055 17.5 2.539 1 96.44 82 LEU B O 1
ATOM 2457 N N . HIS B 1 83 ? -3.342 18.438 1.466 1 92.88 83 HIS B N 1
ATOM 2458 C CA . HIS B 1 83 ? -2.793 19.047 2.674 1 92.88 83 HIS B CA 1
ATOM 2459 C C . HIS B 1 83 ? -3.234 20.5 2.812 1 92.88 83 HIS B C 1
ATOM 2461 O O . HIS B 1 83 ? -3.004 21.125 3.848 1 92.88 83 HIS B O 1
ATOM 2467 N N . GLY B 1 84 ? -3.836 21.031 1.793 1 88.19 84 GLY B N 1
ATOM 2468 C CA . GLY B 1 84 ? -4.352 22.391 1.85 1 88.19 84 GLY B CA 1
ATOM 2469 C C . GLY B 1 84 ? -5.82 22.453 2.221 1 88.19 84 GLY B C 1
ATOM 2470 O O . GLY B 1 84 ? -6.312 21.609 2.977 1 88.19 84 GLY B O 1
ATOM 2471 N N . ASN B 1 85 ? -6.492 23.469 1.79 1 85.69 85 ASN B N 1
ATOM 2472 C CA . ASN B 1 85 ? -7.91 23.656 2.078 1 85.69 85 ASN B CA 1
ATOM 2473 C C . ASN B 1 85 ? -8.789 23.094 0.962 1 85.69 85 ASN B C 1
ATOM 2475 O O . ASN B 1 85 ? -9.906 23.562 0.756 1 85.69 85 ASN B O 1
ATOM 2479 N N . GLU B 1 86 ? -8.32 22.125 0.305 1 89.31 86 GLU B N 1
ATOM 2480 C CA . GLU B 1 86 ? -9.055 21.547 -0.818 1 89.31 86 GLU B CA 1
ATOM 2481 C C . GLU B 1 86 ? -10.273 20.766 -0.338 1 89.31 86 GLU B C 1
ATOM 2483 O O . GLU B 1 86 ? -10.219 20.094 0.695 1 89.31 86 GLU B O 1
ATOM 2488 N N . ASP B 1 87 ? -11.336 20.922 -1.063 1 90.19 87 ASP B N 1
ATOM 2489 C CA . ASP B 1 87 ? -12.484 20.031 -0.903 1 90.19 87 ASP B CA 1
ATOM 2490 C C . ASP B 1 87 ? -12.242 18.688 -1.599 1 90.19 87 ASP B C 1
ATOM 2492 O O . ASP B 1 87 ? -12.156 18.625 -2.828 1 90.19 87 ASP B O 1
ATOM 2496 N N . PRO B 1 88 ? -12.18 17.641 -0.807 1 92.19 88 PRO B N 1
ATOM 2497 C CA . PRO B 1 88 ? -11.844 16.344 -1.404 1 92.19 88 PRO B CA 1
ATOM 2498 C C . PRO B 1 88 ? -12.844 15.922 -2.48 1 92.19 88 PRO B C 1
ATOM 2500 O O . PRO B 1 88 ? -12.5 15.133 -3.369 1 92.19 88 PRO B O 1
ATOM 2503 N N . ARG B 1 89 ? -14.062 16.391 -2.496 1 92.44 89 ARG B N 1
ATOM 2504 C CA . ARG B 1 89 ? -15.094 16.031 -3.467 1 92.44 89 ARG B CA 1
ATOM 2505 C C . ARG B 1 89 ? -14.672 16.422 -4.879 1 92.44 89 ARG B C 1
ATOM 2507 O O . ARG B 1 89 ? -15.086 15.797 -5.855 1 92.44 89 ARG B O 1
ATOM 2514 N N . LEU B 1 90 ? -13.867 17.438 -4.953 1 94.12 90 LEU B N 1
ATOM 2515 C CA . LEU B 1 90 ? -13.43 17.938 -6.254 1 94.12 90 LEU B CA 1
ATOM 2516 C C . LEU B 1 90 ? -12.484 16.938 -6.922 1 94.12 90 LEU B C 1
ATOM 2518 O O . LEU B 1 90 ? -12.234 17.031 -8.125 1 94.12 90 LEU B O 1
ATOM 2522 N N . TYR B 1 91 ? -12.016 15.969 -6.191 1 95.62 91 TYR B N 1
ATOM 2523 C CA . TYR B 1 91 ? -11.031 15.016 -6.691 1 95.62 91 TYR B CA 1
ATOM 2524 C C . TYR B 1 91 ? -11.641 13.633 -6.859 1 95.62 91 TYR B C 1
ATOM 2526 O O . TYR B 1 91 ? -10.922 12.656 -7.102 1 95.62 91 TYR B O 1
ATOM 2534 N N . ARG B 1 92 ? -12.922 13.523 -6.73 1 91.94 92 ARG B N 1
ATOM 2535 C CA . ARG B 1 92 ? -13.625 12.25 -6.676 1 91.94 92 ARG B CA 1
ATOM 2536 C C . ARG B 1 92 ? -13.398 11.445 -7.949 1 91.94 92 ARG B C 1
ATOM 2538 O O . ARG B 1 92 ? -13.391 10.211 -7.914 1 91.94 92 ARG B O 1
ATOM 2545 N N . HIS B 1 93 ? -13.133 12.07 -9.055 1 92.06 93 HIS B N 1
ATOM 2546 C CA . HIS B 1 93 ? -13.023 11.391 -10.344 1 92.06 93 HIS B CA 1
ATOM 2547 C C . HIS B 1 93 ? -11.672 10.719 -10.492 1 92.06 93 HIS B C 1
ATOM 2549 O O . HIS B 1 93 ? -11.477 9.898 -11.398 1 92.06 93 HIS B O 1
ATOM 2555 N N . LEU B 1 94 ? -10.711 11.102 -9.68 1 94.38 94 LEU B N 1
ATOM 2556 C CA . LEU B 1 94 ? -9.406 10.453 -9.719 1 94.38 94 LEU B CA 1
ATOM 2557 C C . LEU B 1 94 ? -9.477 9.062 -9.094 1 94.38 94 LEU B C 1
ATOM 2559 O O . LEU B 1 94 ? -9.984 8.898 -7.977 1 94.38 94 LEU B O 1
ATOM 2563 N N . SER B 1 95 ? -8.969 8.039 -9.805 1 93.06 95 SER B N 1
ATOM 2564 C CA . SER B 1 95 ? -9.047 6.648 -9.375 1 93.06 95 SER B CA 1
ATOM 2565 C C . SER B 1 95 ? -7.883 6.277 -8.469 1 93.06 95 SER B C 1
ATOM 2567 O O . SER B 1 95 ? -7.105 5.375 -8.781 1 93.06 95 SER B O 1
ATOM 2569 N N . VAL B 1 96 ? -7.82 6.984 -7.34 1 96.38 96 VAL B N 1
ATOM 2570 C CA . VAL B 1 96 ? -6.789 6.762 -6.336 1 96.38 96 VAL B CA 1
ATOM 2571 C C . VAL B 1 96 ? -7.395 6.879 -4.938 1 96.38 96 VAL B C 1
ATOM 2573 O O . VAL B 1 96 ? -8.508 7.383 -4.777 1 96.38 96 VAL B O 1
ATOM 2576 N N . THR B 1 97 ? -6.672 6.387 -3.971 1 97.44 97 THR B N 1
ATOM 2577 C CA . THR B 1 97 ? -7.027 6.598 -2.57 1 97.44 97 THR B CA 1
ATOM 2578 C C . THR B 1 97 ? -6.828 8.055 -2.174 1 97.44 97 THR B C 1
ATOM 2580 O O . THR B 1 97 ? -5.855 8.688 -2.59 1 97.44 97 THR B O 1
AT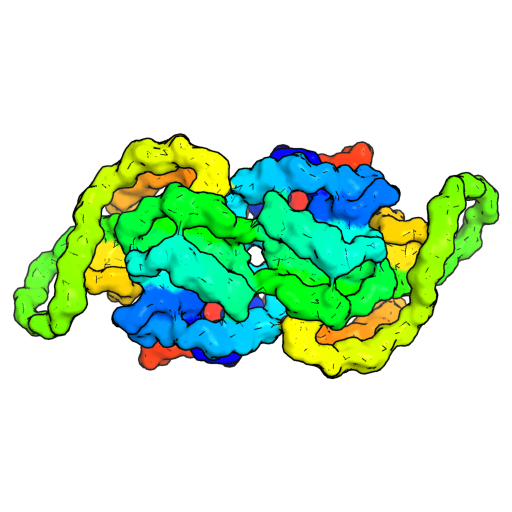OM 2583 N N . LYS B 1 98 ? -7.754 8.625 -1.32 1 97.38 98 LYS B N 1
ATOM 2584 C CA . LYS B 1 98 ? -7.691 10.031 -0.947 1 97.38 98 LYS B CA 1
ATOM 2585 C C . LYS B 1 98 ? -7.602 10.195 0.568 1 97.38 98 LYS B C 1
ATOM 2587 O O . LYS B 1 98 ? -8.422 9.648 1.306 1 97.38 98 LYS B O 1
ATOM 2592 N N . ILE B 1 99 ? -6.574 10.93 0.981 1 97.19 99 ILE B N 1
ATOM 2593 C CA . ILE B 1 99 ? -6.367 11.305 2.375 1 97.19 99 ILE B CA 1
ATOM 2594 C C . ILE B 1 99 ? -6.484 12.82 2.52 1 97.19 99 ILE B C 1
ATOM 2596 O O . ILE B 1 99 ? -5.926 13.578 1.719 1 97.19 99 ILE B O 1
ATOM 2600 N N . LYS B 1 100 ? -7.238 13.281 3.439 1 95.38 100 LYS B N 1
ATOM 2601 C CA . LYS B 1 100 ? -7.344 14.703 3.738 1 95.38 100 LYS B CA 1
ATOM 2602 C C . LYS B 1 100 ? -6.648 15.047 5.051 1 95.38 100 LYS B C 1
ATOM 2604 O O . LYS B 1 100 ? -6.918 14.43 6.082 1 95.38 100 LYS B O 1
ATOM 2609 N N . ALA B 1 101 ? -5.773 16 4.977 1 93.62 101 ALA B N 1
ATOM 2610 C CA . ALA B 1 101 ? -5.047 16.422 6.168 1 93.62 101 ALA B CA 1
ATOM 2611 C C . ALA B 1 101 ? -5.773 17.562 6.875 1 93.62 101 ALA B C 1
ATOM 2613 O O . ALA B 1 101 ? -6.32 18.469 6.223 1 93.62 101 ALA B O 1
ATOM 2614 N N . PHE B 1 102 ? -5.723 17.469 8.188 1 86.5 102 PHE B N 1
ATOM 2615 C CA . PHE B 1 102 ? -6.207 18.531 9.055 1 86.5 102 PHE B CA 1
ATOM 2616 C C . PHE B 1 102 ? -5.145 18.938 10.07 1 86.5 102 PHE B C 1
ATOM 2618 O O . PHE B 1 102 ? -4.352 18.094 10.508 1 86.5 102 PHE B O 1
ATOM 2625 N N . SER B 1 103 ? -5.215 20.172 10.391 1 83.06 103 SER B N 1
ATOM 2626 C CA . SER B 1 103 ? -4.27 20.672 11.391 1 83.06 103 SER B CA 1
ATOM 2627 C C . SER B 1 103 ? -4.949 20.891 12.734 1 83.06 103 SER B C 1
ATOM 2629 O O . SER B 1 103 ? -6.078 21.375 12.789 1 83.06 103 SER B O 1
ATOM 2631 N N . PHE B 1 104 ? -4.355 20.422 13.766 1 75.69 104 PHE B N 1
ATOM 2632 C CA . PHE B 1 104 ? -4.762 20.75 15.125 1 75.69 104 PHE B CA 1
ATOM 2633 C C . PHE B 1 104 ? -4.02 21.984 15.617 1 75.69 104 PHE B C 1
ATOM 2635 O O . PHE B 1 104 ? -2.789 22.047 15.555 1 75.69 104 PHE B O 1
ATOM 2642 N N . PRO B 1 105 ? -4.82 23.031 16.016 1 63.41 105 PRO B N 1
ATOM 2643 C CA . PRO B 1 105 ? -4.18 24.266 16.484 1 63.41 105 PRO B CA 1
ATOM 2644 C C . PRO B 1 105 ? -3.398 24.062 17.781 1 63.41 105 PRO B C 1
ATOM 2646 O O . PRO B 1 105 ? -3.861 23.359 18.688 1 63.41 105 PRO B O 1
ATOM 2649 N N . SER B 1 106 ? -2.115 23.844 17.703 1 54.09 106 SER B N 1
ATOM 2650 C CA . SER B 1 106 ? -1.366 23.812 18.969 1 54.09 106 SER B CA 1
ATOM 2651 C C . SER B 1 106 ? -1.341 25.172 19.641 1 54.09 106 SER B C 1
ATOM 2653 O O . SER B 1 106 ? -1.296 26.203 18.953 1 54.09 106 SER B O 1
ATOM 2655 N N . ALA B 1 107 ? -1.709 25.266 20.891 1 46.44 107 ALA B N 1
ATOM 2656 C CA . ALA B 1 107 ? -1.634 26.484 21.703 1 46.44 107 ALA B CA 1
ATOM 2657 C C . ALA B 1 107 ? -0.332 27.234 21.453 1 46.44 107 ALA B C 1
ATOM 2659 O O . ALA B 1 107 ? 0.719 26.609 21.25 1 46.44 107 ALA B O 1
ATOM 2660 N N . PRO B 1 108 ? -0.426 28.516 21.109 1 42.41 108 PRO B N 1
ATOM 2661 C CA . PRO B 1 108 ? 0.799 29.312 21.062 1 42.41 108 PRO B CA 1
ATOM 2662 C C . PRO B 1 108 ? 1.773 28.969 22.188 1 42.41 108 PRO B C 1
ATOM 2664 O O . PRO B 1 108 ? 1.349 28.625 23.297 1 42.41 108 PRO B O 1
ATOM 2667 N N . ALA B 1 109 ? 2.932 28.312 21.75 1 38.28 109 ALA B N 1
ATOM 2668 C CA . ALA B 1 109 ? 3.881 28.312 22.859 1 38.28 109 ALA B CA 1
ATOM 2669 C C . ALA B 1 109 ? 3.857 29.641 23.594 1 38.28 109 ALA B C 1
ATOM 2671 O O . ALA B 1 109 ? 3.701 30.703 22.984 1 38.28 109 ALA B O 1
ATOM 2672 N N . PRO B 1 110 ? 3.818 29.703 24.844 1 32.38 110 PRO B N 1
ATOM 2673 C CA . PRO B 1 110 ? 3.871 31.031 25.469 1 32.38 110 PRO B CA 1
ATOM 2674 C C . PRO B 1 110 ? 4.973 31.922 24.906 1 32.38 110 PRO B C 1
ATOM 2676 O O . PRO B 1 110 ? 4.965 33.125 25.109 1 32.38 110 PRO B O 1
ATOM 2679 N N . GLY B 1 111 ? 6.258 31.391 24.828 1 33.47 111 GLY B N 1
ATOM 2680 C CA . GLY B 1 111 ? 7.34 32.344 25.031 1 33.47 111 GLY B CA 1
ATOM 2681 C C . GLY B 1 111 ? 7.477 33.344 23.875 1 33.47 111 GLY B C 1
ATOM 2682 O O . GLY B 1 111 ? 6.582 33.438 23.031 1 33.47 111 GLY B O 1
ATOM 2683 N N . ASN B 1 112 ? 8.922 33.5 23.203 1 30.72 112 ASN B N 1
ATOM 2684 C CA . ASN B 1 112 ? 9.656 34.688 22.75 1 30.72 112 ASN B CA 1
ATOM 2685 C C . ASN B 1 112 ? 9.086 35.25 21.453 1 30.72 112 ASN B C 1
ATOM 2687 O O . ASN B 1 112 ? 8.836 34.5 20.5 1 30.72 112 ASN B O 1
ATOM 2691 N N . SER B 1 113 ? 8.578 36.562 21.375 1 29.78 113 SER B N 1
ATOM 2692 C CA . SER B 1 113 ? 8.172 37.656 20.484 1 29.78 113 SER B CA 1
ATOM 2693 C C . SER B 1 113 ? 9.023 37.688 19.219 1 29.78 113 SER B C 1
ATOM 2695 O O . SER B 1 113 ? 8.68 38.375 18.25 1 29.78 113 SER B O 1
ATOM 2697 N N . SER B 1 114 ? 10.383 37.594 19.375 1 28.3 114 SER B N 1
ATOM 2698 C CA . SER B 1 114 ? 11.133 38.438 18.438 1 28.3 114 SER B CA 1
ATOM 2699 C C . SER B 1 114 ? 11.094 37.875 17.031 1 28.3 114 SER B C 1
ATOM 2701 O O . SER B 1 114 ? 11.016 38.625 16.047 1 28.3 114 SER B O 1
ATOM 2703 N N . ALA B 1 115 ? 12.062 37 16.734 1 30.23 115 ALA B N 1
ATOM 2704 C CA . ALA B 1 115 ? 12.633 37.125 15.398 1 30.23 115 ALA B CA 1
ATOM 2705 C C . ALA B 1 115 ? 11.633 36.688 14.336 1 30.23 115 ALA B C 1
ATOM 2707 O O . ALA B 1 115 ? 11.023 35.625 14.453 1 30.23 115 ALA B O 1
ATOM 2708 N N . ALA B 1 116 ? 11.242 37.594 13.352 1 28.53 116 ALA B N 1
ATOM 2709 C CA . ALA B 1 116 ? 10.516 37.719 12.094 1 28.53 116 ALA B CA 1
ATOM 2710 C C . ALA B 1 116 ? 10.75 36.5 11.188 1 28.53 116 ALA B C 1
ATOM 2712 O O . ALA B 1 116 ? 11.773 36.438 10.516 1 28.53 116 ALA B O 1
ATOM 2713 N N . ALA B 1 117 ? 10.805 35.344 11.625 1 30.17 117 ALA B N 1
ATOM 2714 C CA . ALA B 1 117 ? 11.117 34.562 10.43 1 30.17 117 ALA B CA 1
ATOM 2715 C C . ALA B 1 117 ? 10.125 34.875 9.305 1 30.17 117 ALA B C 1
ATOM 2717 O O . ALA B 1 117 ? 8.969 35.188 9.562 1 30.17 117 ALA B O 1
ATOM 2718 N N . PRO B 1 118 ? 10.531 34.938 8.055 1 25.69 118 PRO B N 1
ATOM 2719 C CA . PRO B 1 118 ? 9.781 35.344 6.867 1 25.69 118 PRO B CA 1
ATOM 2720 C C . PRO B 1 118 ? 8.375 34.75 6.816 1 25.69 118 PRO B C 1
ATOM 2722 O O . PRO B 1 118 ? 8.109 33.719 7.445 1 25.69 118 PRO B O 1
ATOM 2725 N N . ASP B 1 119 ? 7.281 35.625 6.344 1 24.44 119 ASP B N 1
ATOM 2726 C CA . ASP B 1 119 ? 5.863 35.719 6 1 24.44 119 ASP B CA 1
ATOM 2727 C C . ASP B 1 119 ? 5.395 34.438 5.281 1 24.44 119 ASP B C 1
ATOM 2729 O O . ASP B 1 119 ? 5.25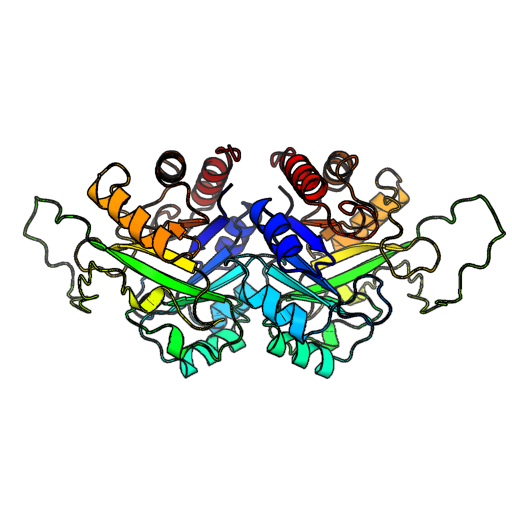8 34.438 4.059 1 24.44 119 ASP B O 1
ATOM 2733 N N . PHE B 1 120 ? 6.195 33.438 5.117 1 28.23 120 PHE B N 1
ATOM 2734 C CA . PHE B 1 120 ? 5.312 32.562 4.375 1 28.23 120 PHE B CA 1
ATOM 2735 C C . PHE B 1 120 ? 3.936 32.5 5.027 1 28.23 120 PHE B C 1
ATOM 2737 O O . PHE B 1 120 ? 3.771 31.891 6.09 1 28.23 120 PHE B O 1
ATOM 2744 N N . SER B 1 121 ? 3.227 33.719 5.164 1 26.66 121 SER B N 1
ATOM 2745 C CA . SER B 1 121 ? 1.932 34.125 5.691 1 26.66 121 SER B CA 1
ATOM 2746 C C . SER B 1 121 ? 0.957 32.938 5.75 1 26.66 121 SER B C 1
ATOM 2748 O O . SER B 1 121 ? 1.205 31.906 5.16 1 26.66 121 SER B O 1
ATOM 2750 N N . LEU B 1 122 ? -0.431 33.344 5.75 1 26.02 122 LEU B N 1
ATOM 2751 C CA . LEU B 1 122 ? -1.783 33.062 6.227 1 26.02 122 LEU B CA 1
ATOM 2752 C C . LEU B 1 122 ? -2.424 31.938 5.43 1 26.02 122 LEU B C 1
ATOM 2754 O O . LEU B 1 122 ? -3.648 31.797 5.426 1 26.02 122 LEU B O 1
ATOM 2758 N N . VAL B 1 123 ? -1.771 31.328 4.43 1 30.19 123 VAL B N 1
ATOM 2759 C CA . VAL B 1 123 ? -3.014 30.641 4.098 1 30.19 123 VAL B CA 1
ATOM 2760 C C . VAL B 1 123 ? -3.688 30.156 5.375 1 30.19 123 VAL B C 1
ATOM 2762 O O . VAL B 1 123 ? -3.111 29.344 6.121 1 30.19 123 VAL B O 1
ATOM 2765 N N . GLU B 1 124 ? -4.465 31.016 6.027 1 30.06 124 GLU B N 1
ATOM 2766 C CA . GLU B 1 124 ? -5.461 30.719 7.055 1 30.06 124 GLU B CA 1
ATOM 2767 C C . GLU B 1 124 ? -6.012 29.297 6.891 1 30.06 124 GLU B C 1
ATOM 2769 O O . GLU B 1 124 ? -6.777 29.031 5.965 1 30.06 124 GLU B O 1
ATOM 2774 N N . THR B 1 125 ? -5.164 28.375 6.715 1 34.28 125 THR B N 1
ATOM 2775 C CA . THR B 1 125 ? -6.008 27.234 7.039 1 34.28 125 THR B CA 1
ATOM 2776 C C . THR B 1 125 ? -6.996 27.578 8.148 1 34.28 125 THR B C 1
ATOM 2778 O O . THR B 1 125 ? -6.609 28.109 9.188 1 34.28 125 THR B O 1
ATOM 2781 N N . SER B 1 126 ? -8.117 28.312 7.793 1 31.31 126 SER B N 1
ATOM 2782 C CA . SER B 1 126 ? -9.125 28.578 8.812 1 31.31 126 SER B CA 1
ATOM 2783 C C . SER B 1 126 ? -8.93 27.656 10.023 1 31.31 126 SER B C 1
ATOM 2785 O O . SER B 1 126 ? -8.719 26.453 9.875 1 31.31 126 SER B O 1
ATOM 2787 N N . PRO B 1 127 ? -8.273 28.156 11.062 1 37.59 127 PRO B N 1
ATOM 2788 C CA . PRO B 1 127 ? -8.531 27.422 12.305 1 37.59 127 PRO B CA 1
ATOM 2789 C C . PRO B 1 127 ? -9.828 26.609 12.258 1 37.59 127 PRO B C 1
ATOM 2791 O O . PRO B 1 127 ? -10.484 26.438 13.289 1 37.59 127 PRO B O 1
ATOM 2794 N N . SER B 1 128 ? -10.477 26.609 11.211 1 36.16 128 SER B N 1
ATOM 2795 C CA . SER B 1 128 ? -11.789 26 11.43 1 36.16 128 SER B CA 1
ATOM 2796 C C . SER B 1 128 ? -11.68 24.734 12.273 1 36.16 128 SER B C 1
ATOM 2798 O O . SER B 1 128 ? -11.156 23.719 11.812 1 36.16 128 SER B O 1
ATOM 2800 N N . SER B 1 129 ? -11.266 24.891 13.547 1 43.06 129 SER B N 1
ATOM 2801 C CA . SER B 1 129 ? -11.461 23.969 14.656 1 43.06 129 SER B CA 1
ATOM 2802 C C . SER B 1 129 ? -12.406 22.828 14.266 1 43.06 129 SER B C 1
ATOM 2804 O O . SER B 1 129 ? -12.461 21.797 14.938 1 43.06 129 SER B O 1
ATOM 2806 N N . SER B 1 130 ? -13.531 23.25 13.695 1 50.56 130 SER B N 1
ATOM 2807 C CA . SER B 1 130 ? -14.617 22.266 13.617 1 50.56 130 SER B CA 1
ATOM 2808 C C . SER B 1 130 ? -14.453 21.344 12.414 1 50.56 130 SER B C 1
ATOM 2810 O O . SER B 1 130 ? -14.211 21.812 11.297 1 50.56 130 SER B O 1
ATOM 2812 N N . LEU B 1 131 ? -13.797 20.234 12.617 1 61.12 131 LEU B N 1
ATOM 2813 C CA . LEU B 1 131 ? -14 19.203 11.602 1 61.12 131 LEU B CA 1
ATOM 2814 C C . LEU B 1 131 ? -15.328 19.406 10.883 1 61.12 131 LEU B C 1
ATOM 2816 O O . LEU B 1 131 ? -16.375 19.547 11.523 1 61.12 131 LEU B O 1
ATOM 2820 N N . PRO B 1 132 ? -15.211 19.922 9.609 1 60.38 132 PRO B N 1
ATOM 2821 C CA . PRO B 1 132 ? -16.516 20.094 8.977 1 60.38 132 PRO B CA 1
ATOM 2822 C C . PRO B 1 132 ? -17.391 18.844 9.078 1 60.38 132 PRO B C 1
ATOM 2824 O O . PRO B 1 132 ? -16.953 17.75 8.734 1 60.38 132 PRO B O 1
ATOM 2827 N N . THR B 1 133 ? -18.469 18.969 9.852 1 61.41 133 THR B N 1
ATOM 2828 C CA . THR B 1 133 ? -19.469 17.922 9.906 1 61.41 133 THR B CA 1
ATOM 2829 C C . THR B 1 133 ? -19.875 17.484 8.5 1 61.41 133 THR B C 1
ATOM 2831 O O . THR B 1 133 ? -20.375 16.375 8.312 1 61.41 133 THR B O 1
ATOM 2834 N N . SER B 1 134 ? -19.406 18.375 7.566 1 65.75 134 SER B N 1
ATOM 2835 C CA . SER B 1 134 ? -19.781 18.078 6.188 1 65.75 134 SER B CA 1
ATOM 2836 C C . SER B 1 134 ? -19.016 16.891 5.633 1 65.75 134 SER B C 1
ATOM 2838 O O . SER B 1 134 ? -19.391 16.328 4.602 1 65.75 134 SER B O 1
ATOM 2840 N N . PHE B 1 135 ? -18.078 16.406 6.395 1 72.38 135 PHE B N 1
ATOM 2841 C CA . PHE B 1 135 ? -17.297 15.273 5.891 1 72.38 135 PHE B CA 1
ATOM 2842 C C . PHE B 1 135 ? -17.906 13.953 6.332 1 72.38 135 PHE B C 1
ATOM 2844 O O . PHE B 1 135 ? -17.469 12.883 5.898 1 72.38 135 PHE B O 1
ATOM 2851 N N . ARG B 1 136 ? -18.875 13.922 7.184 1 68 136 ARG B N 1
ATOM 2852 C CA . ARG B 1 136 ? -19.469 12.703 7.715 1 68 136 ARG B CA 1
ATOM 2853 C C . ARG B 1 136 ? -20.109 11.875 6.609 1 68 136 ARG B C 1
ATOM 2855 O O . ARG B 1 136 ? -20.094 10.641 6.656 1 68 136 ARG B O 1
ATOM 2862 N N . GLU B 1 137 ? -20.5 12.492 5.598 1 71.94 137 GLU B N 1
ATOM 2863 C CA . GLU B 1 137 ? -21.234 11.711 4.605 1 71.94 137 GLU B CA 1
ATOM 2864 C C . GLU B 1 137 ? -20.812 12.102 3.188 1 71.94 137 GLU B C 1
ATOM 2866 O O . GLU B 1 137 ? -21.656 12.539 2.393 1 71.94 137 GLU B O 1
ATOM 2871 N N . LEU B 1 138 ? -19.609 11.812 3.096 1 80.56 138 LEU B N 1
ATOM 2872 C CA . LEU B 1 138 ? -19.172 12.094 1.731 1 80.56 138 LEU B CA 1
ATOM 2873 C C . LEU B 1 138 ? -19.516 10.93 0.802 1 80.56 138 LEU B C 1
ATOM 2875 O O . LEU B 1 138 ? -19.625 9.789 1.248 1 80.56 138 LEU B O 1
ATOM 2879 N N . PRO B 1 139 ? -19.766 11.289 -0.448 1 79.81 139 PRO B N 1
ATOM 2880 C CA . PRO B 1 139 ? -19.969 10.203 -1.406 1 79.81 139 PRO B CA 1
ATOM 2881 C C . PRO B 1 139 ? -18.812 9.203 -1.425 1 79.81 139 PRO B C 1
ATOM 2883 O O . PRO B 1 139 ? -17.688 9.547 -1.078 1 79.81 139 PRO B O 1
ATOM 2886 N N . PRO B 1 140 ? -19.219 8.055 -1.841 1 75.88 140 PRO B N 1
ATOM 2887 C CA . PRO B 1 140 ? -18.156 7.059 -1.971 1 75.88 140 PRO B CA 1
ATOM 2888 C C . PRO B 1 140 ? -16.984 7.551 -2.82 1 75.88 140 PRO B C 1
ATOM 2890 O O . PRO B 1 140 ? -17.188 8.32 -3.766 1 75.88 140 PRO B O 1
ATOM 2893 N N . ALA B 1 141 ? -15.812 7.23 -2.471 1 78.25 141 ALA B N 1
ATOM 2894 C CA . ALA B 1 141 ? -14.586 7.477 -3.223 1 78.25 141 ALA B CA 1
ATOM 2895 C C . ALA B 1 141 ? -14.086 8.906 -3.01 1 78.25 141 ALA B C 1
ATOM 2897 O O . ALA B 1 141 ? -13.086 9.312 -3.604 1 78.25 141 ALA B O 1
ATOM 2898 N N . SER B 1 142 ? -14.734 9.633 -2.156 1 87.81 142 SER B N 1
ATOM 2899 C CA . SER B 1 142 ? -14.312 11.016 -1.957 1 87.81 142 SER B CA 1
ATOM 2900 C C . SER B 1 142 ? -13.203 11.109 -0.917 1 87.81 142 SER B C 1
ATOM 2902 O O . SER B 1 142 ? -12.344 11.992 -0.995 1 87.81 142 SER B O 1
ATOM 2904 N N . LEU B 1 143 ? -13.273 10.234 -0.014 1 93.31 143 LEU B N 1
ATOM 2905 C CA . LEU B 1 143 ? -12.328 10.289 1.093 1 93.31 143 LEU B CA 1
ATOM 2906 C C . LEU B 1 143 ? -12.141 8.906 1.712 1 93.31 143 LEU B C 1
ATOM 2908 O O . LEU B 1 143 ? -13.109 8.172 1.911 1 93.31 143 LEU B O 1
ATOM 2912 N N . HIS B 1 144 ? -10.844 8.594 2.037 1 95.81 144 HIS B N 1
ATOM 2913 C CA . HIS B 1 144 ? -10.555 7.254 2.541 1 95.81 144 HIS B CA 1
ATOM 2914 C C . HIS B 1 144 ? -9.891 7.309 3.912 1 95.81 144 HIS B C 1
ATOM 2916 O O . HIS B 1 144 ? -9.828 6.301 4.621 1 95.81 144 HIS B O 1
ATOM 2922 N N . GLY B 1 145 ? -9.359 8.438 4.258 1 95.88 145 GLY B N 1
ATOM 2923 C CA . GLY B 1 145 ? -8.68 8.609 5.535 1 95.88 145 GLY B CA 1
ATOM 2924 C C . GLY B 1 145 ? -8.422 10.062 5.887 1 95.88 145 GLY B C 1
ATOM 2925 O O . GLY B 1 145 ? -8.531 10.938 5.027 1 95.88 145 GLY B O 1
ATOM 2926 N N . ILE B 1 146 ? -8.156 10.289 7.145 1 94.31 146 ILE B N 1
ATOM 2927 C CA . ILE B 1 146 ? -7.852 11.617 7.66 1 94.31 146 ILE B CA 1
ATOM 2928 C C . ILE B 1 146 ? -6.465 11.617 8.297 1 94.31 146 ILE B C 1
ATOM 2930 O O . ILE B 1 146 ? -6.113 10.695 9.031 1 94.31 146 ILE B O 1
ATOM 2934 N N . LEU B 1 147 ? -5.715 12.594 7.891 1 96.25 147 LEU B N 1
ATOM 2935 C CA . LEU B 1 147 ? -4.418 12.797 8.531 1 96.25 147 LEU B CA 1
ATOM 2936 C C . LEU B 1 147 ? -4.449 14.008 9.453 1 96.25 147 LEU B C 1
ATOM 2938 O O . LEU B 1 147 ? -4.863 15.094 9.047 1 96.25 147 LEU B O 1
ATOM 2942 N N . LEU B 1 148 ? -4.082 13.812 10.695 1 91.81 148 LEU B N 1
ATOM 2943 C CA . LEU B 1 148 ? -4.016 14.891 11.68 1 91.81 148 LEU B CA 1
ATOM 2944 C C . LEU B 1 148 ? -2.57 15.32 11.922 1 91.81 148 LEU B C 1
ATOM 2946 O O . LEU B 1 148 ? -1.755 14.516 12.391 1 91.81 148 LEU B O 1
ATOM 2950 N N . ASP B 1 149 ? -2.336 16.531 11.641 1 88.19 149 ASP B N 1
ATOM 2951 C CA . ASP B 1 149 ? -0.988 17.078 11.766 1 88.19 149 ASP B CA 1
ATOM 2952 C C . ASP B 1 149 ? -0.952 18.25 12.742 1 88.19 149 ASP B C 1
ATOM 2954 O O . ASP B 1 149 ? -1.998 18.781 13.125 1 88.19 149 ASP B O 1
ATOM 2958 N N . SER B 1 150 ? 0.304 18.547 13.328 1 75.56 150 SER B N 1
ATOM 2959 C CA . SER B 1 150 ? 0.472 19.672 14.227 1 75.56 150 SER B CA 1
ATOM 2960 C C . SER B 1 150 ? 0.749 20.969 13.453 1 75.56 150 SER B C 1
ATOM 2962 O O . SER B 1 150 ? 1.416 20.938 12.414 1 75.56 150 SER B O 1
ATOM 2964 N N . SER B 1 151 ? -0.149 21.906 13.367 1 58.5 151 SER B N 1
ATOM 2965 C CA . SER B 1 151 ? 0.144 23.203 12.742 1 58.5 151 SER B CA 1
ATOM 2966 C C . SER B 1 151 ? 0.747 24.172 13.742 1 58.5 151 SER B C 1
ATOM 2968 O O . SER B 1 151 ? 0.129 24.484 14.766 1 58.5 151 SER B O 1
ATOM 2970 N N . ALA B 1 152 ? 1.933 24.031 14.172 1 42.59 152 ALA B N 1
ATOM 2971 C CA . ALA B 1 152 ? 2.467 25.125 14.984 1 42.59 152 ALA B CA 1
ATOM 2972 C C . ALA B 1 152 ? 2.467 26.438 14.203 1 42.59 152 ALA B C 1
ATOM 2974 O O . ALA B 1 152 ? 3.148 26.547 13.188 1 42.59 152 ALA B O 1
ATOM 2975 N N . GLY B 1 153 ? 1.699 27.359 14.656 1 36.59 153 GLY B N 1
ATOM 2976 C CA . GLY B 1 153 ? 1.728 28.797 14.539 1 36.59 153 GLY B CA 1
ATOM 2977 C C . GLY B 1 153 ? 2.082 29.281 13.141 1 36.59 153 GLY B C 1
ATOM 2978 O O . GLY B 1 153 ? 2.893 30.188 12.984 1 36.59 153 GLY B O 1
ATOM 2979 N N . GLY B 1 154 ? 1.425 28.891 12.117 1 40.22 154 GLY B N 1
ATOM 2980 C CA . GLY B 1 154 ? 1.514 29.578 10.836 1 40.22 154 GLY B CA 1
ATOM 2981 C C . GLY B 1 154 ? 2.258 28.766 9.781 1 40.22 154 GLY B C 1
ATOM 2982 O O . GLY B 1 154 ? 2.334 29.172 8.625 1 40.22 154 GLY B O 1
ATOM 2983 N N . ARG B 1 155 ? 3.277 27.938 10.164 1 40.25 155 ARG B N 1
ATOM 2984 C CA . ARG B 1 155 ? 4.129 27.312 9.156 1 40.25 155 ARG B CA 1
ATOM 2985 C C . ARG B 1 155 ? 3.547 25.984 8.703 1 40.25 155 ARG B C 1
ATOM 2987 O O . ARG B 1 155 ? 3.184 25.141 9.531 1 40.25 155 ARG B O 1
ATOM 2994 N N . THR B 1 156 ? 2.764 25.938 7.641 1 42.06 156 THR B N 1
ATOM 2995 C CA . THR B 1 156 ? 2.008 24.891 6.953 1 42.06 156 THR B CA 1
ATOM 2996 C C . THR B 1 156 ? 2.842 23.625 6.816 1 42.06 156 THR B C 1
ATOM 2998 O O . THR B 1 156 ? 2.373 22.625 6.27 1 42.06 156 THR B O 1
ATOM 3001 N N . GLY B 1 157 ? 4.031 23.469 7.594 1 44.91 157 GLY B N 1
ATOM 3002 C CA . GLY B 1 157 ? 4.828 22.266 7.504 1 44.91 157 GLY B CA 1
ATOM 3003 C C . GLY B 1 157 ? 5.152 21.656 8.859 1 44.91 157 GLY B C 1
ATOM 3004 O O . GLY B 1 157 ? 4.668 22.125 9.883 1 44.91 157 GLY B O 1
ATOM 3005 N N . GLY B 1 158 ? 5.875 20.422 9.016 1 49.47 158 GLY B N 1
ATOM 3006 C CA . GLY B 1 158 ? 6.309 19.578 10.125 1 49.47 158 GLY B CA 1
ATOM 3007 C C . GLY B 1 158 ? 6.992 20.375 11.227 1 49.47 158 GLY B C 1
ATOM 3008 O O . GLY B 1 158 ? 8.156 20.766 11.094 1 49.47 158 GLY B O 1
ATOM 3009 N N . THR B 1 159 ? 6.273 21.125 12.039 1 49.5 159 THR B N 1
ATOM 3010 C CA . THR B 1 159 ? 6.855 21.922 13.109 1 49.5 159 THR B CA 1
ATOM 3011 C C . THR B 1 159 ? 7.754 21.062 14 1 49.5 159 THR B C 1
ATOM 3013 O O . THR B 1 159 ? 8.57 21.578 14.758 1 49.5 159 THR B O 1
ATOM 3016 N N . GLY B 1 160 ? 7.684 19.781 13.75 1 56.75 160 GLY B N 1
ATOM 3017 C CA . GLY B 1 160 ? 8.453 18.875 14.594 1 56.75 160 GLY B CA 1
ATOM 3018 C C . GLY B 1 160 ? 7.953 18.812 16.031 1 56.75 160 GLY B C 1
ATOM 3019 O O . GLY B 1 160 ? 8.469 18.047 16.844 1 56.75 160 GLY B O 1
ATOM 3020 N N . ILE B 1 161 ? 6.91 19.703 16.266 1 59.03 161 ILE B N 1
ATOM 3021 C CA . ILE B 1 161 ? 6.387 19.719 17.625 1 59.03 161 ILE B CA 1
ATOM 3022 C C . ILE B 1 161 ? 5.309 18.641 17.766 1 59.03 161 ILE B C 1
ATOM 3024 O O . ILE B 1 161 ? 4.375 18.578 16.969 1 59.03 161 ILE B O 1
ATOM 3028 N N . PRO B 1 162 ? 5.492 17.812 18.828 1 72 162 PRO B N 1
ATOM 3029 C CA . PRO B 1 162 ? 4.488 16.766 19.031 1 72 162 PRO B CA 1
ATOM 3030 C C . PRO B 1 162 ? 3.125 17.328 19.438 1 72 162 PRO B C 1
ATOM 3032 O O . PRO B 1 162 ? 3.053 18.375 20.078 1 72 162 PRO B O 1
ATOM 3035 N N . LEU B 1 163 ? 2.08 16.75 18.922 1 74.31 163 LEU B N 1
ATOM 3036 C CA . LEU B 1 163 ? 0.718 17.016 19.359 1 74.31 163 LEU B CA 1
ATOM 3037 C C . LEU B 1 163 ? 0.564 16.719 20.859 1 74.31 163 LEU B C 1
ATOM 3039 O O . LEU B 1 163 ? 1.28 15.875 21.391 1 74.31 163 LEU B O 1
ATOM 3043 N N . PRO B 1 164 ? -0.229 17.484 21.453 1 79.44 164 PRO B N 1
ATOM 3044 C CA . PRO B 1 164 ? -0.426 17.266 22.891 1 79.44 164 PRO B CA 1
ATOM 3045 C C . PRO B 1 164 ? -1.385 16.109 23.188 1 79.44 164 PRO B C 1
ATOM 3047 O O . PRO B 1 164 ? -2.467 16.328 23.734 1 79.44 164 PRO B O 1
ATOM 3050 N N . TRP B 1 165 ? -1.008 14.898 23.016 1 85.44 165 TRP B N 1
ATOM 3051 C CA . TRP B 1 165 ? -1.855 13.711 22.984 1 85.44 165 TRP B CA 1
ATOM 3052 C C . TRP B 1 165 ? -2.5 13.477 24.344 1 85.44 165 TRP B C 1
ATOM 3054 O O . TRP B 1 165 ? -3.57 12.875 24.438 1 85.44 165 TRP B O 1
ATOM 3064 N N . HIS B 1 166 ? -1.9 14.078 25.328 1 84.25 166 HIS B N 1
ATOM 3065 C CA . HIS B 1 166 ? -2.361 13.812 26.672 1 84.25 166 HIS B CA 1
ATOM 3066 C C . HIS B 1 166 ? -3.461 14.781 27.094 1 84.25 166 HIS B C 1
ATOM 3068 O O . HIS B 1 166 ? -4.148 14.562 28.094 1 84.25 166 HIS B O 1
ATOM 3074 N N . THR B 1 167 ? -3.609 15.797 26.312 1 85.88 167 THR B N 1
ATOM 3075 C CA . THR B 1 167 ? -4.539 16.828 26.734 1 85.88 167 THR B CA 1
ATOM 3076 C C . THR B 1 167 ? -5.98 16.438 26.438 1 85.88 167 THR B C 1
ATOM 3078 O O . THR B 1 167 ? -6.242 15.781 25.422 1 85.88 167 THR B O 1
ATOM 3081 N N . PRO B 1 168 ? -6.902 16.875 27.281 1 87.19 168 PRO B N 1
ATOM 3082 C CA . PRO B 1 168 ? -8.312 16.594 27.016 1 87.19 168 PRO B CA 1
ATOM 3083 C C . PRO B 1 168 ? -8.805 17.203 25.703 1 87.19 168 PRO B C 1
ATOM 3085 O O . PRO B 1 168 ? -9.648 16.609 25.031 1 87.19 168 PRO B O 1
ATOM 3088 N N . GLU B 1 169 ? -8.258 18.328 25.438 1 82.88 169 GLU B N 1
ATOM 3089 C CA . GLU B 1 169 ? -8.656 19 24.203 1 82.88 169 GLU B CA 1
ATOM 3090 C C . GLU B 1 169 ? -8.32 18.156 22.984 1 82.88 169 GLU B C 1
ATOM 3092 O O . GLU B 1 169 ? -9.141 18.016 22.078 1 82.88 169 GLU B O 1
ATOM 3097 N N . PHE B 1 170 ? -7.168 17.578 23.016 1 86 170 PHE B N 1
ATOM 3098 C CA . P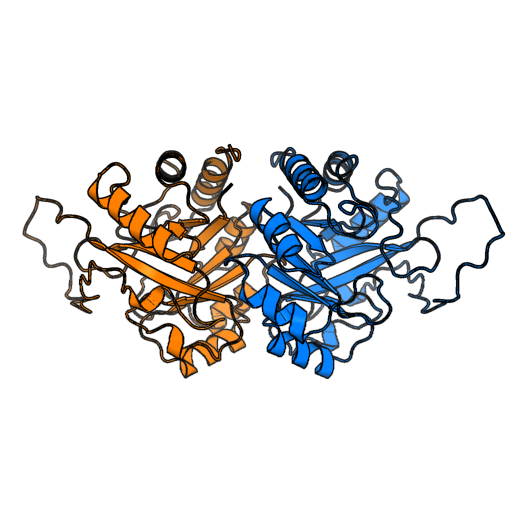HE B 1 170 ? -6.758 16.734 21.891 1 86 170 PHE B CA 1
ATOM 3099 C C . PHE B 1 170 ? -7.57 15.445 21.859 1 86 170 PHE B C 1
ATOM 3101 O O . PHE B 1 170 ? -7.988 15 20.781 1 86 170 PHE B O 1
ATOM 3108 N N . GLN B 1 171 ? -7.82 14.914 22.969 1 88.38 171 GLN B N 1
ATOM 3109 C CA . GLN B 1 171 ? -8.602 13.68 23.031 1 88.38 171 GLN B CA 1
ATOM 3110 C C . GLN B 1 171 ? -10.023 13.906 22.531 1 88.38 171 GLN B C 1
ATOM 3112 O O . GLN B 1 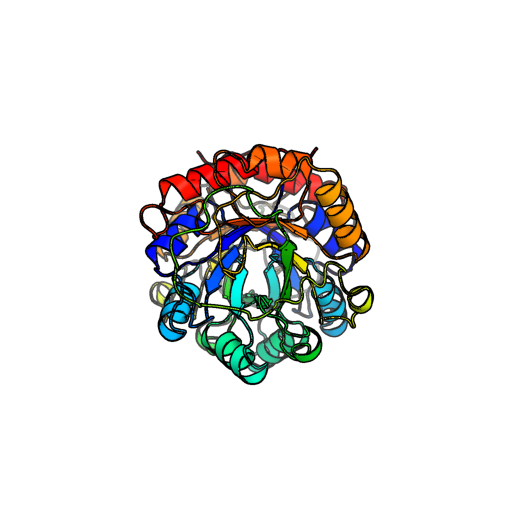171 ? -10.578 13.047 21.828 1 88.38 171 GLN B O 1
ATOM 3117 N N . ASP B 1 172 ? -10.562 15.062 22.875 1 85.62 172 ASP B N 1
ATOM 3118 C CA . ASP B 1 172 ? -11.883 15.422 22.375 1 85.62 172 ASP B CA 1
ATOM 3119 C C . ASP B 1 172 ? -11.867 15.562 20.859 1 85.62 172 ASP B C 1
ATOM 3121 O O . ASP B 1 172 ? -12.797 15.109 20.172 1 85.62 172 ASP B O 1
ATOM 3125 N N . PHE B 1 173 ? -10.836 16.156 20.469 1 83.25 173 PHE B N 1
ATOM 3126 C CA . PHE B 1 173 ? -10.695 16.344 19.031 1 83.25 173 PHE B CA 1
ATOM 3127 C C . PHE B 1 173 ? -10.555 14.992 18.328 1 83.25 173 PHE B C 1
ATOM 3129 O O . PHE B 1 173 ? -11.156 14.758 17.281 1 83.25 173 PHE B O 1
ATOM 3136 N N . LEU B 1 174 ? -9.789 14.133 18.906 1 87.44 174 LEU B N 1
ATOM 3137 C CA . LEU B 1 174 ? -9.609 12.781 18.391 1 87.44 174 LEU B CA 1
ATOM 3138 C C . LEU B 1 174 ? -10.953 12.055 18.281 1 87.44 174 LEU B C 1
ATOM 3140 O O . LEU B 1 174 ? -11.211 11.359 17.312 1 87.44 174 LEU B O 1
ATOM 3144 N N . HIS B 1 175 ? -11.719 12.242 19.219 1 88.19 175 HIS B N 1
ATOM 3145 C CA . HIS B 1 175 ? -13.039 11.625 19.219 1 88.19 175 HIS B CA 1
ATOM 3146 C C . HIS B 1 175 ? -13.898 12.172 18.078 1 88.19 175 HIS B C 1
ATOM 3148 O O . HIS B 1 175 ? -14.633 11.422 17.422 1 88.19 175 HIS B O 1
ATOM 3154 N N . GLN B 1 176 ? -13.805 13.438 17.875 1 83.81 176 GLN B N 1
ATOM 3155 C CA . GLN B 1 176 ? -14.547 14.062 16.797 1 83.81 176 GLN B CA 1
ATOM 3156 C C . GLN B 1 176 ? -14.117 13.508 15.438 1 83.81 176 GLN B C 1
ATOM 3158 O O . GLN B 1 176 ? -14.953 13.25 14.57 1 83.81 176 GLN B O 1
ATOM 3163 N N . VAL B 1 177 ? -12.812 13.359 15.328 1 84.62 177 VAL B N 1
ATOM 3164 C CA . VAL B 1 177 ? -12.281 12.789 14.094 1 84.62 177 VAL B CA 1
ATOM 3165 C C . VAL B 1 177 ? -12.781 11.359 13.93 1 84.62 177 VAL B C 1
ATOM 3167 O O . VAL B 1 177 ? -13.18 10.953 12.836 1 84.62 177 VAL B O 1
ATOM 3170 N N . GLY B 1 178 ? -12.734 10.641 15.016 1 86 178 GLY B N 1
ATOM 3171 C CA . GLY B 1 178 ? -13.242 9.281 15 1 86 178 GLY B CA 1
ATOM 3172 C C . GLY B 1 178 ? -14.703 9.188 14.594 1 86 178 GLY B C 1
ATOM 3173 O O . GLY B 1 178 ? -15.102 8.258 13.891 1 86 178 GLY B O 1
ATOM 3174 N N . ASP B 1 179 ? -15.492 10.164 14.953 1 86.06 179 ASP B N 1
ATOM 3175 C CA . ASP B 1 179 ? -16.938 10.188 14.688 1 86.06 179 ASP B CA 1
ATOM 3176 C C . ASP B 1 179 ? -17.203 10.367 13.195 1 86.06 179 ASP B C 1
ATOM 3178 O O . ASP B 1 179 ? -18.312 10.086 12.727 1 86.06 179 ASP B O 1
ATOM 3182 N N . LEU B 1 180 ? -16.203 10.844 12.531 1 85.5 180 LEU B N 1
ATOM 3183 C CA . LEU B 1 180 ? -16.375 11.008 11.094 1 85.5 180 LEU B CA 1
ATOM 3184 C C . LEU B 1 180 ? -16.391 9.648 10.391 1 85.5 180 LEU B C 1
ATOM 3186 O O . LEU B 1 180 ? -16.859 9.539 9.258 1 85.5 180 LEU B O 1
ATOM 3190 N N . GLY B 1 181 ? -15.766 8.617 11 1 87.94 181 GLY B N 1
ATOM 3191 C CA . GLY B 1 181 ? -15.859 7.258 10.492 1 87.94 181 GLY B CA 1
ATOM 3192 C C . GLY B 1 181 ? -14.719 6.898 9.555 1 87.94 181 GLY B C 1
ATOM 3193 O O . GLY B 1 181 ? -14.781 5.879 8.859 1 87.94 181 GLY B O 1
ATOM 3194 N N . TYR B 1 182 ? -13.719 7.742 9.492 1 92.25 182 TYR B N 1
ATOM 3195 C CA . TYR B 1 182 ? -12.57 7.473 8.633 1 92.25 182 TYR B CA 1
ATOM 3196 C C . TYR B 1 182 ? -11.367 7.031 9.453 1 92.25 182 TYR B C 1
ATOM 3198 O O . TYR B 1 182 ? -11.172 7.492 10.578 1 92.25 182 TYR B O 1
ATOM 3206 N N . PRO B 1 183 ? -10.523 6.152 8.867 1 95.62 183 PRO B N 1
ATOM 3207 C CA . PRO B 1 183 ? -9.258 5.82 9.516 1 95.62 183 PRO B CA 1
ATOM 3208 C C . PRO B 1 183 ? -8.391 7.051 9.789 1 95.62 183 PRO B C 1
ATOM 3210 O O . PRO B 1 183 ? -8.297 7.945 8.945 1 95.62 183 PRO B O 1
ATOM 3213 N N . LEU B 1 184 ? -7.77 7.07 10.992 1 95.5 184 LEU B N 1
ATOM 3214 C CA . LEU B 1 184 ? -6.938 8.195 11.406 1 95.5 184 LEU B CA 1
ATOM 3215 C C . LEU B 1 184 ? -5.461 7.887 11.18 1 95.5 184 LEU B C 1
ATOM 3217 O O . LEU B 1 184 ? -4.949 6.871 11.656 1 95.5 184 LEU B O 1
ATOM 3221 N N . ILE B 1 185 ? -4.848 8.75 10.438 1 97.44 185 ILE B N 1
ATOM 3222 C CA . ILE B 1 185 ? -3.391 8.75 10.344 1 97.44 185 ILE B CA 1
ATOM 3223 C C . ILE B 1 185 ? -2.824 9.891 11.188 1 97.44 185 ILE B C 1
ATOM 3225 O O . ILE B 1 185 ? -3.104 11.062 10.93 1 97.44 185 ILE B O 1
ATOM 3229 N N . LEU B 1 186 ? -2.045 9.539 12.203 1 95.88 186 LEU B N 1
ATOM 3230 C CA . LEU B 1 186 ? -1.478 10.523 13.117 1 95.88 186 LEU B CA 1
ATOM 3231 C C . LEU B 1 186 ? -0.137 11.039 12.602 1 95.88 186 LEU B C 1
ATOM 3233 O O . LEU B 1 186 ? 0.749 10.25 12.273 1 95.88 186 LEU B O 1
ATOM 3237 N N . ALA B 1 187 ? -0.071 12.289 12.469 1 95.19 187 ALA B N 1
ATOM 3238 C CA . ALA B 1 187 ? 1.181 12.969 12.148 1 95.19 187 ALA B CA 1
ATOM 3239 C C . ALA B 1 187 ? 1.488 14.062 13.164 1 95.19 187 ALA B C 1
ATOM 3241 O O . ALA B 1 187 ? 0.971 14.047 14.281 1 95.19 187 ALA B O 1
ATOM 3242 N N . GLY B 1 188 ? 2.541 14.859 12.922 1 91.25 188 GLY B N 1
ATOM 3243 C CA . GLY B 1 188 ? 2.855 16 13.758 1 91.25 188 GLY B CA 1
ATOM 3244 C C . GLY B 1 188 ? 3.916 15.703 14.805 1 91.25 188 GLY B C 1
ATOM 3245 O O . GLY B 1 188 ? 3.596 15.289 15.922 1 91.25 188 GLY B O 1
ATOM 3246 N N . GLY B 1 189 ? 5.074 15.938 14.477 1 91.25 189 GLY B N 1
ATOM 3247 C CA . GLY B 1 189 ? 6.188 15.93 15.406 1 91.25 189 GLY B CA 1
ATOM 3248 C C . GLY B 1 189 ? 6.578 14.531 15.867 1 91.25 189 GLY B C 1
ATOM 3249 O O . GLY B 1 189 ? 7.199 14.367 16.906 1 91.25 189 GLY B O 1
ATOM 3250 N N . LEU B 1 190 ? 6.164 13.57 15.234 1 95.69 190 LEU B N 1
ATOM 3251 C CA . LEU B 1 190 ? 6.504 12.195 15.609 1 95.69 190 LEU B CA 1
ATOM 3252 C C . LEU B 1 190 ? 7.984 11.922 15.367 1 95.69 190 LEU B C 1
ATOM 3254 O O . LEU B 1 190 ? 8.578 12.461 14.43 1 95.69 190 LEU B O 1
ATOM 3258 N N . ASN B 1 191 ? 8.523 11.109 16.172 1 96.56 191 ASN B N 1
ATOM 3259 C CA . ASN B 1 191 ? 9.906 10.656 16.094 1 96.56 191 ASN B CA 1
ATOM 3260 C C . ASN B 1 191 ? 10.117 9.352 16.859 1 96.56 191 ASN B C 1
ATOM 3262 O O . ASN B 1 191 ? 9.203 8.859 17.516 1 96.56 191 ASN B O 1
ATOM 3266 N N . PRO B 1 192 ? 11.32 8.773 16.75 1 97 192 PRO B N 1
ATOM 3267 C CA . PRO B 1 192 ? 11.555 7.484 17.391 1 97 192 PRO B CA 1
ATOM 3268 C C . PRO B 1 192 ? 11.344 7.539 18.906 1 97 192 PRO B C 1
ATOM 3270 O O . PRO B 1 192 ? 10.969 6.535 19.516 1 97 192 PRO B O 1
ATOM 3273 N N . ASP B 1 193 ? 11.492 8.656 19.484 1 95.81 193 ASP B N 1
ATOM 3274 C CA . ASP B 1 193 ? 11.469 8.758 20.938 1 95.81 193 ASP B CA 1
ATOM 3275 C C . ASP B 1 193 ? 10.031 8.875 21.453 1 95.81 193 ASP B C 1
ATOM 3277 O O . ASP B 1 193 ? 9.766 8.602 22.625 1 95.81 193 ASP B O 1
ATOM 3281 N N . ASN B 1 194 ? 9.102 9.273 20.609 1 94.88 194 ASN B N 1
ATOM 3282 C CA . ASN B 1 194 ? 7.777 9.555 21.156 1 94.88 194 ASN B CA 1
ATOM 3283 C C . ASN B 1 194 ? 6.703 8.711 20.484 1 94.88 194 ASN B C 1
ATOM 3285 O O . ASN B 1 194 ? 5.547 8.711 20.906 1 94.88 194 ASN B O 1
ATOM 3289 N N . ILE B 1 195 ? 7.035 7.941 19.484 1 96.31 195 ILE B N 1
ATOM 3290 C CA . ILE B 1 195 ? 6.062 7.238 18.656 1 96.31 195 ILE B CA 1
ATOM 3291 C C . ILE B 1 195 ? 5.316 6.207 19.5 1 96.31 195 ILE B C 1
ATOM 3293 O O . ILE B 1 195 ? 4.109 6.02 19.328 1 96.31 195 ILE B O 1
ATOM 3297 N N . LEU B 1 196 ? 5.992 5.555 20.391 1 94.31 196 LEU B N 1
ATOM 3298 C CA . LEU B 1 196 ? 5.344 4.539 21.219 1 94.31 196 LEU B CA 1
ATOM 3299 C C . LEU B 1 196 ? 4.234 5.152 22.062 1 94.31 196 LEU B C 1
ATOM 3301 O O . LEU B 1 196 ? 3.121 4.625 22.109 1 94.31 196 LEU B O 1
ATOM 3305 N N . GLU B 1 197 ? 4.566 6.223 22.688 1 93.06 197 GLU B N 1
ATOM 3306 C CA . GLU B 1 197 ? 3.584 6.922 23.5 1 93.06 197 GLU B CA 1
ATOM 3307 C C . GLU B 1 197 ? 2.414 7.426 22.656 1 93.06 197 GLU B C 1
ATOM 3309 O O . GLU B 1 197 ? 1.257 7.312 23.078 1 93.06 197 GLU B O 1
ATOM 3314 N N . ALA B 1 198 ? 2.709 7.977 21.531 1 93.69 198 ALA B N 1
ATOM 3315 C CA . ALA B 1 198 ? 1.674 8.477 20.625 1 93.69 198 ALA B CA 1
ATOM 3316 C C . ALA B 1 198 ? 0.692 7.367 20.25 1 93.69 198 ALA B C 1
ATOM 3318 O O . ALA B 1 198 ? -0.524 7.566 20.297 1 93.69 198 ALA B O 1
ATOM 3319 N N . ILE B 1 199 ? 1.229 6.199 19.938 1 95 199 ILE B N 1
ATOM 3320 C CA . ILE B 1 199 ? 0.401 5.07 19.531 1 95 199 ILE B CA 1
ATOM 3321 C C . ILE B 1 199 ? -0.452 4.594 20.703 1 95 199 ILE B C 1
ATOM 3323 O O . ILE B 1 199 ? -1.642 4.312 20.531 1 95 199 ILE B O 1
ATOM 3327 N N . ARG B 1 200 ? 0.11 4.52 21.828 1 92.38 200 ARG B N 1
ATOM 3328 C CA . ARG B 1 200 ? -0.603 4.051 23.016 1 92.38 200 ARG B CA 1
ATOM 3329 C C . ARG B 1 200 ? -1.773 4.969 23.344 1 92.38 200 ARG B C 1
ATOM 3331 O O . ARG B 1 200 ? -2.854 4.496 23.703 1 92.38 200 ARG B O 1
ATOM 3338 N N . LEU B 1 201 ? -1.599 6.223 23.188 1 91.38 201 LEU B N 1
ATOM 3339 C CA . LEU B 1 201 ? -2.568 7.207 23.656 1 91.38 201 LEU B CA 1
ATOM 3340 C C . LEU B 1 201 ? -3.637 7.465 22.594 1 91.38 201 LEU B C 1
ATOM 3342 O O . LEU B 1 201 ? -4.734 7.926 22.922 1 91.38 201 LEU B O 1
ATOM 3346 N N . THR B 1 202 ? -3.314 7.195 21.328 1 93.19 202 THR B N 1
ATOM 3347 C CA . THR B 1 202 ? -4.246 7.633 20.297 1 93.19 202 THR B CA 1
ATOM 3348 C C . THR B 1 202 ? -4.746 6.445 19.484 1 93.19 202 THR B C 1
ATOM 3350 O O . THR B 1 202 ? -5.734 6.559 18.75 1 93.19 202 THR B O 1
ATOM 3353 N N . ARG B 1 203 ? -4.098 5.328 19.484 1 92.94 203 ARG B N 1
ATOM 3354 C CA . ARG B 1 203 ? -4.461 4.105 18.781 1 92.94 203 ARG B CA 1
ATOM 3355 C C . ARG B 1 203 ? -4.848 4.41 17.328 1 92.94 203 ARG B C 1
ATOM 3357 O O . ARG B 1 203 ? -5.914 4 16.875 1 92.94 203 ARG B O 1
ATOM 3364 N N . PRO B 1 204 ? -3.914 5.035 16.578 1 96.25 204 PRO B N 1
ATOM 3365 C CA . PRO B 1 204 ? -4.23 5.422 15.211 1 96.25 204 PRO B CA 1
ATOM 3366 C C . PRO B 1 204 ? -4.223 4.234 14.25 1 96.25 204 PRO B C 1
ATOM 3368 O O . PRO B 1 204 ? -3.631 3.195 14.547 1 96.25 204 PRO B O 1
ATOM 3371 N N . TYR B 1 205 ? -4.949 4.41 13.133 1 96.69 205 TYR B N 1
ATOM 3372 C CA . TYR B 1 205 ? -4.863 3.463 12.023 1 96.69 205 TYR B CA 1
ATOM 3373 C C . TYR B 1 205 ? -3.459 3.438 11.438 1 96.69 205 TYR B C 1
ATOM 3375 O O . TYR B 1 205 ? -2.961 2.377 11.055 1 96.69 205 TYR B O 1
ATOM 3383 N N . GLY B 1 206 ? -2.902 4.598 11.312 1 97.75 206 GLY B N 1
ATOM 3384 C CA . GLY B 1 206 ? -1.55 4.75 10.797 1 97.75 206 GLY B CA 1
ATOM 3385 C C . GLY B 1 206 ? -0.817 5.938 11.391 1 97.75 206 GLY B C 1
ATOM 3386 O O . GLY B 1 206 ? -1.418 6.762 12.086 1 97.75 206 GLY B O 1
ATOM 3387 N N . VAL B 1 207 ? 0.472 5.988 11.164 1 97.75 207 VAL B N 1
ATOM 3388 C CA . VAL B 1 207 ? 1.31 7.105 11.586 1 97.75 207 VAL B CA 1
ATOM 3389 C C . VAL B 1 207 ? 2.117 7.633 10.406 1 97.75 207 VAL B C 1
ATOM 3391 O O . VAL B 1 207 ? 2.447 6.875 9.484 1 97.75 207 VAL B O 1
ATOM 3394 N N . ASP B 1 208 ? 2.352 8.945 10.43 1 97.81 208 ASP B N 1
ATOM 3395 C CA . ASP B 1 208 ? 3.084 9.648 9.375 1 97.81 208 ASP B CA 1
ATOM 3396 C C . ASP B 1 208 ? 4.227 10.477 9.961 1 97.81 208 ASP B C 1
ATOM 3398 O O . ASP B 1 208 ? 4.008 11.32 10.836 1 97.81 208 ASP B O 1
ATOM 3402 N N . VAL B 1 209 ? 5.453 10.203 9.477 1 98 209 VAL B N 1
ATOM 3403 C CA . VAL B 1 209 ? 6.594 10.945 10.008 1 98 209 VAL B CA 1
ATOM 3404 C C . VAL B 1 209 ? 7.422 11.508 8.852 1 98 209 VAL B C 1
ATOM 3406 O O . VAL B 1 209 ? 7.582 10.852 7.82 1 98 209 VAL B O 1
ATOM 3409 N N . SER B 1 210 ? 7.902 12.711 9.047 1 96.94 210 SER B N 1
ATOM 3410 C CA . SER B 1 210 ? 8.789 13.336 8.078 1 96.94 210 SER B CA 1
ATOM 3411 C C . SER B 1 210 ? 10.07 13.836 8.742 1 96.94 210 SER B C 1
ATOM 3413 O O . SER B 1 210 ? 11.031 13.078 8.898 1 96.94 210 SER B O 1
ATOM 3415 N N . SER B 1 211 ? 10.008 14.984 9.406 1 95.75 211 SER B N 1
ATOM 3416 C CA . SER B 1 211 ? 11.203 15.594 9.977 1 95.75 211 SER B CA 1
ATOM 3417 C C . SER B 1 211 ? 11.758 14.758 11.125 1 95.75 211 SER B C 1
ATOM 3419 O O . SER B 1 211 ? 12.961 14.773 11.383 1 95.75 211 SER B O 1
ATOM 3421 N N . GLY B 1 212 ? 10.953 14.008 11.789 1 96.94 212 GLY B N 1
ATOM 3422 C CA . GLY B 1 212 ? 11.352 13.234 12.953 1 96.94 212 GLY B CA 1
ATOM 3423 C C . GLY B 1 212 ? 12.336 12.133 12.625 1 96.94 212 GLY B C 1
ATOM 3424 O O . GLY B 1 212 ? 12.961 11.562 13.523 1 96.94 212 GLY B O 1
ATOM 3425 N N . VAL B 1 213 ? 12.492 11.859 11.328 1 98.5 213 VAL B N 1
ATOM 3426 C CA . VAL B 1 213 ? 13.438 10.812 10.938 1 98.5 213 VAL B CA 1
ATOM 3427 C C . VAL B 1 213 ? 14.508 11.398 10.016 1 98.5 213 VAL B C 1
ATOM 3429 O O . VAL B 1 213 ? 15.023 10.711 9.141 1 98.5 213 VAL B O 1
ATOM 3432 N N . GLU B 1 214 ? 14.766 12.68 10.188 1 98.19 214 GLU B N 1
ATOM 3433 C CA . GLU B 1 214 ? 15.758 13.398 9.398 1 98.19 214 GLU B CA 1
ATOM 3434 C C . GLU B 1 214 ? 16.953 13.805 10.258 1 98.19 214 GLU B C 1
ATOM 3436 O O . GLU B 1 214 ? 16.828 13.969 11.469 1 98.19 214 GLU B O 1
ATOM 3441 N N . ARG B 1 215 ? 18.078 13.852 9.602 1 97.62 215 ARG B N 1
ATOM 3442 C CA . ARG B 1 215 ? 19.297 14.523 10.07 1 97.62 215 ARG B CA 1
ATOM 3443 C C . ARG B 1 215 ? 19.719 15.625 9.109 1 97.62 215 ARG B C 1
ATOM 3445 O O . ARG B 1 215 ? 19.938 15.367 7.922 1 97.62 215 ARG B O 1
ATOM 3452 N N . ASN B 1 216 ? 19.766 16.875 9.578 1 95.62 216 ASN B N 1
ATOM 3453 C CA . ASN B 1 216 ? 20.125 18.016 8.75 1 95.62 216 ASN B CA 1
ATOM 3454 C C . ASN B 1 216 ? 19.203 18.156 7.547 1 95.62 216 ASN B C 1
ATOM 3456 O O . ASN B 1 216 ? 19.672 18.344 6.422 1 95.62 216 ASN B O 1
ATOM 3460 N N . GLY B 1 217 ? 17.969 17.891 7.734 1 95.06 217 GLY B N 1
ATOM 3461 C CA . GLY B 1 217 ? 16.969 18.141 6.715 1 95.06 217 GLY B CA 1
ATOM 3462 C C . GLY B 1 217 ? 16.844 17.016 5.703 1 95.06 217 GLY B C 1
ATOM 3463 O O . GLY B 1 217 ? 16.078 17.109 4.742 1 95.06 217 GLY B O 1
ATOM 3464 N N . ARG B 1 218 ? 17.609 15.922 5.918 1 97.25 218 ARG B N 1
ATOM 3465 C CA . ARG B 1 218 ? 17.547 14.766 5.027 1 97.25 218 ARG B CA 1
ATOM 3466 C C . ARG B 1 218 ? 17.203 13.492 5.797 1 97.25 218 ARG B C 1
ATOM 3468 O O . ARG B 1 218 ? 17.594 13.336 6.957 1 97.25 218 ARG B O 1
ATOM 3475 N N . LYS B 1 219 ? 16.484 12.688 5.086 1 98.56 219 LYS B N 1
ATOM 3476 C CA . LYS B 1 219 ? 16.156 11.422 5.73 1 98.56 219 LYS B CA 1
ATOM 3477 C C . LYS B 1 219 ? 17.406 10.703 6.203 1 98.56 219 LYS B C 1
ATOM 3479 O O . LYS B 1 219 ? 18.438 10.719 5.52 1 98.56 219 LYS B O 1
ATOM 3484 N N . ASP B 1 220 ? 17.25 10.086 7.371 1 98.62 220 ASP B N 1
ATOM 3485 C CA . ASP B 1 220 ? 18.359 9.344 7.973 1 98.62 220 ASP B CA 1
ATOM 3486 C C . ASP B 1 220 ? 18.016 7.867 8.125 1 98.62 220 ASP B C 1
ATOM 3488 O O . ASP B 1 220 ? 17 7.523 8.734 1 98.62 220 ASP B O 1
ATOM 3492 N N . ARG B 1 221 ? 18.891 7.039 7.605 1 98.5 221 ARG B N 1
ATOM 3493 C CA . ARG B 1 221 ? 18.641 5.602 7.559 1 98.5 221 ARG B CA 1
ATOM 3494 C C . ARG B 1 221 ? 18.375 5.047 8.961 1 98.5 221 ARG B C 1
ATOM 3496 O O . ARG B 1 221 ? 17.406 4.316 9.172 1 98.5 221 ARG B O 1
ATOM 3503 N N . GLU B 1 222 ? 19.203 5.383 9.898 1 98.44 222 GLU B N 1
ATOM 3504 C CA . GLU B 1 222 ? 19.109 4.855 11.258 1 98.44 222 GLU B CA 1
ATOM 3505 C C . GLU B 1 222 ? 17.844 5.348 11.953 1 98.44 222 GLU B C 1
ATOM 3507 O O . GLU B 1 222 ? 17.172 4.582 12.656 1 98.44 222 GLU B O 1
ATOM 3512 N N . LYS B 1 223 ? 17.516 6.562 11.742 1 98.69 223 LYS B N 1
ATOM 3513 C CA . LYS B 1 223 ? 16.328 7.117 12.367 1 98.69 223 LYS B CA 1
ATOM 3514 C C . LYS B 1 223 ? 15.062 6.461 11.812 1 98.69 223 LYS B C 1
ATOM 3516 O O . LYS B 1 223 ? 14.117 6.195 12.555 1 98.69 223 LYS B O 1
ATOM 3521 N N . ILE B 1 224 ? 15.07 6.227 10.547 1 98.69 224 ILE B N 1
ATOM 3522 C CA . ILE B 1 224 ? 13.938 5.551 9.93 1 98.69 224 ILE B CA 1
ATOM 3523 C C . ILE B 1 224 ? 13.773 4.156 10.531 1 98.69 224 ILE B C 1
ATOM 3525 O O . ILE B 1 224 ? 12.68 3.781 10.961 1 98.69 224 ILE B O 1
ATOM 3529 N N . GLN B 1 225 ? 14.875 3.453 10.602 1 97.94 225 GLN B N 1
ATOM 3530 C CA . GLN B 1 225 ? 14.852 2.098 11.141 1 97.94 225 GLN B CA 1
ATOM 3531 C C . GLN B 1 225 ? 14.383 2.09 12.586 1 97.94 225 GLN B C 1
ATOM 3533 O O . GLN B 1 225 ? 13.547 1.268 12.977 1 97.94 225 GLN B O 1
ATOM 3538 N N . HIS B 1 226 ? 14.906 3.039 13.305 1 97.88 226 HIS B N 1
ATOM 3539 C CA . HIS B 1 226 ? 14.547 3.125 14.719 1 97.88 226 HIS B CA 1
ATOM 3540 C C . HIS B 1 226 ? 13.078 3.482 14.891 1 97.88 226 HIS B C 1
ATOM 3542 O O . HIS B 1 226 ? 12.391 2.906 15.742 1 97.88 226 HIS B O 1
ATOM 3548 N N . PHE B 1 227 ? 12.594 4.383 14.125 1 98.12 227 PHE B N 1
ATOM 3549 C CA . PHE B 1 227 ? 11.195 4.805 14.195 1 98.12 227 PHE B CA 1
ATOM 3550 C C . PHE B 1 227 ? 10.258 3.639 13.906 1 98.12 227 PHE B C 1
ATOM 3552 O O . PHE B 1 227 ? 9.328 3.377 14.672 1 98.12 227 PHE B O 1
ATOM 3559 N N . ILE B 1 228 ? 10.531 2.904 12.859 1 97.19 228 ILE B N 1
ATOM 3560 C CA . ILE B 1 228 ? 9.664 1.809 12.438 1 97.19 228 ILE B CA 1
ATOM 3561 C C . ILE B 1 228 ? 9.734 0.67 13.453 1 97.19 228 ILE B C 1
ATOM 3563 O O . ILE B 1 228 ? 8.711 0.074 13.797 1 97.19 228 ILE B O 1
ATOM 3567 N N . SER B 1 229 ? 10.922 0.404 13.969 1 94.62 229 SER B N 1
ATOM 3568 C CA . SER B 1 229 ? 11.07 -0.627 14.984 1 94.62 229 SER B CA 1
ATOM 3569 C C . SER B 1 229 ? 10.25 -0.302 16.234 1 94.62 229 SER B C 1
ATOM 3571 O O . SER B 1 229 ? 9.586 -1.178 16.781 1 94.62 229 SER B O 1
ATOM 3573 N N . GLN B 1 230 ? 10.266 0.955 16.594 1 95.44 230 GLN B N 1
ATOM 3574 C CA . GLN B 1 230 ? 9.5 1.376 17.766 1 95.44 230 GLN B CA 1
ATOM 3575 C C . GLN B 1 230 ? 8 1.302 17.5 1 95.44 230 GLN B C 1
ATOM 3577 O O . GLN B 1 230 ? 7.238 0.836 18.359 1 95.44 230 GLN B O 1
ATOM 3582 N N . ALA B 1 231 ? 7.617 1.711 16.375 1 95 231 ALA B N 1
ATOM 3583 C CA . ALA B 1 231 ? 6.199 1.723 16.031 1 95 231 ALA B CA 1
ATOM 3584 C C . ALA B 1 231 ? 5.629 0.307 15.992 1 95 231 ALA B C 1
ATOM 3586 O O . ALA B 1 231 ? 4.434 0.107 16.219 1 95 231 ALA B O 1
ATOM 3587 N N . ARG B 1 232 ? 6.438 -0.656 15.719 1 91.25 232 ARG B N 1
ATOM 3588 C CA . ARG B 1 232 ? 5.996 -2.037 15.562 1 91.25 232 ARG B CA 1
ATOM 3589 C C . ARG B 1 232 ? 6.02 -2.777 16.891 1 91.25 232 ARG B C 1
ATOM 3591 O O . ARG B 1 232 ? 5.598 -3.932 16.984 1 91.25 232 ARG B O 1
ATOM 3598 N N . LYS B 1 233 ? 6.672 -2.27 17.906 1 83.25 233 LYS B N 1
ATOM 3599 C CA . LYS B 1 233 ? 6.703 -2.918 19.203 1 83.25 233 LYS B CA 1
ATOM 3600 C C . LYS B 1 233 ? 5.301 -3.027 19.797 1 83.25 233 LYS B C 1
ATOM 3602 O O . LYS B 1 233 ? 5.039 -3.9 20.625 1 83.25 233 LYS B O 1
ATOM 3607 N N . GLU B 1 234 ? 4.461 -2.133 19.531 1 65.19 234 GLU B N 1
ATOM 3608 C CA . GLU B 1 234 ? 3.131 -2.18 20.125 1 65.19 234 GLU B CA 1
ATOM 3609 C C . GLU B 1 234 ? 2.254 -3.221 19.438 1 65.19 234 GLU B C 1
ATOM 3611 O O . GLU B 1 234 ? 2.082 -3.186 18.219 1 65.19 234 GLU B O 1
ATOM 3616 N N . SER B 1 235 ? 2.475 -4.551 19.891 1 54.81 235 SER B N 1
ATOM 3617 C CA . SER B 1 235 ? 1.646 -5.652 19.406 1 54.81 235 SER B CA 1
ATOM 3618 C C . SER B 1 235 ? 0.164 -5.309 19.5 1 54.81 235 SER B C 1
ATOM 3620 O O . SER B 1 235 ? -0.251 -4.562 20.391 1 54.81 235 SER B O 1
ATOM 3622 N N . PRO B 1 236 ? -0.582 -5.555 18.375 1 48.28 236 PRO B N 1
ATOM 3623 C CA . PRO B 1 236 ? -2.02 -5.348 18.562 1 48.28 236 PRO B CA 1
ATOM 3624 C C . PRO B 1 236 ? -2.529 -5.891 19.891 1 48.28 236 PRO B C 1
ATOM 3626 O O . PRO B 1 236 ? -2.033 -6.91 20.375 1 48.28 236 PRO B O 1
ATOM 3629 N N . LEU B 1 237 ? -3.051 -5.043 20.781 1 38.16 237 LEU B N 1
ATOM 3630 C CA . LEU B 1 237 ? -3.809 -5.559 21.922 1 38.16 237 LEU B CA 1
ATOM 3631 C C . LEU B 1 237 ? -4.781 -6.645 21.469 1 38.16 237 LEU B C 1
ATOM 3633 O O . LEU B 1 237 ? -5.367 -6.555 20.391 1 38.16 237 LEU B O 1
#